Protein AF-0000000078815819 (afdb_homodimer)

Sequence (442 aa):
MKKLQKKINYQFKDLSLLKLALTHCSMGKNNNERLEFLGDSILGVIISKELYQRFPNIDEGKLSRLRSHLVRDQTLTQLSAGLELSNSLILGFGELKSGGYRRESIQADAIEAIFGAVLLDSNFETTSTVVLDLFEMLLNNISPDDSLKDPKTQLQEYLQKYGNVLPKYELTDTIGKDHNAIFTINCLLKDQNLQVSQSAKSIKKAEQSCAQTLLKKLKESMKKLQKKINYQFKDLSLLKLALTHCSMGKNNNERLEFLGDSILGVIISKELYQRFPNIDEGKLSRLRSHLVRDQTLTQLSAGLELSNSLILGFGELKSGGYRRESIQADAIEAIFGAVLLDSNFETTSTVVLDLFEMLLNNISPDDSLKDPKTQLQEYLQKYGNVLPKYELTDTIGKDHNAIFTINCLLKDQNLQVSQSAKSIKKAEQSCAQTLLKKLKES

Structure (mmCIF, N/CA/C/O backbone):
data_AF-0000000078815819-model_v1
#
loop_
_entity.id
_entity.type
_entity.pdbx_description
1 polymer 'Ribonuclease 3'
#
loop_
_atom_site.group_PDB
_atom_site.id
_atom_site.type_symbol
_atom_site.label_atom_id
_atom_site.label_alt_id
_atom_site.label_comp_id
_atom_site.label_asym_id
_atom_site.label_entity_id
_atom_site.label_seq_id
_atom_site.pdbx_PDB_ins_code
_atom_site.Cartn_x
_atom_site.Cartn_y
_atom_site.Cartn_z
_atom_site.occupancy
_atom_site.B_iso_or_equiv
_atom_site.auth_seq_id
_atom_site.auth_comp_id
_atom_site.auth_asym_id
_atom_site.auth_atom_id
_atom_site.pdbx_PDB_model_num
ATOM 1 N N . MET A 1 1 ? 24.875 -16.906 7.266 1 90.62 1 MET A N 1
ATOM 2 C CA . MET A 1 1 ? 23.562 -16.516 7.766 1 90.62 1 MET A CA 1
ATOM 3 C C . MET A 1 1 ? 23.641 -16.094 9.227 1 90.62 1 MET A C 1
ATOM 5 O O . MET A 1 1 ? 22.859 -15.258 9.68 1 90.62 1 MET A O 1
ATOM 9 N N . LYS A 1 2 ? 24.641 -16.531 9.906 1 92.81 2 LYS A N 1
ATOM 10 C CA . LYS A 1 2 ? 24.812 -16.141 11.297 1 92.81 2 LYS A CA 1
ATOM 11 C C . LYS A 1 2 ? 25.109 -14.641 11.406 1 92.81 2 LYS A C 1
ATOM 13 O O . LYS A 1 2 ? 24.531 -13.945 12.242 1 92.81 2 LYS A O 1
ATOM 18 N N . LYS A 1 3 ? 25.984 -14.219 10.562 1 94.94 3 LYS A N 1
ATOM 19 C CA . LYS A 1 3 ? 26.359 -12.812 10.562 1 94.94 3 LYS A CA 1
ATOM 20 C C . LYS A 1 3 ? 25.141 -11.922 10.297 1 94.94 3 LYS A C 1
ATOM 22 O O . LYS A 1 3 ? 24.969 -10.883 10.938 1 94.94 3 LYS A O 1
ATOM 27 N N . LEU A 1 4 ? 24.344 -12.32 9.359 1 97.12 4 LEU A N 1
ATOM 28 C CA . LEU A 1 4 ? 23.156 -11.547 9 1 97.12 4 LEU A CA 1
ATOM 29 C C . LEU A 1 4 ? 22.172 -11.5 10.156 1 97.12 4 LEU A C 1
ATOM 31 O O . LEU A 1 4 ? 21.594 -10.445 10.445 1 97.12 4 LEU A O 1
ATOM 35 N N . GLN A 1 5 ? 21.969 -12.594 10.805 1 98.19 5 GLN A N 1
ATOM 36 C CA . GLN A 1 5 ? 21.078 -12.648 11.961 1 98.19 5 GLN A CA 1
ATOM 37 C C . GLN A 1 5 ? 21.547 -11.703 13.062 1 98.19 5 GLN A C 1
ATOM 39 O O . GLN A 1 5 ? 20.719 -11.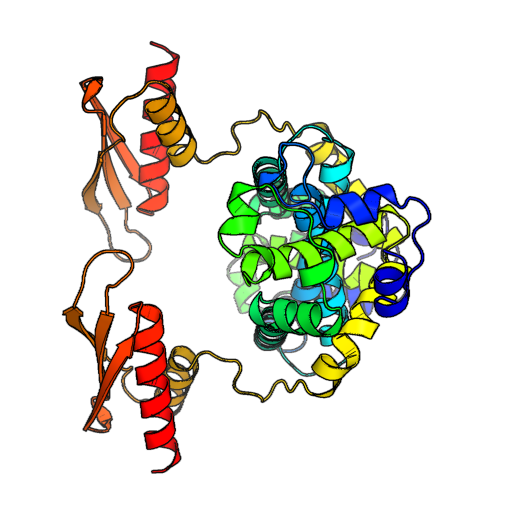062 13.727 1 98.19 5 GLN A O 1
ATOM 44 N N . LYS A 1 6 ? 22.844 -11.625 13.234 1 97.12 6 LYS A N 1
ATOM 45 C CA . LYS A 1 6 ? 23.406 -10.695 14.211 1 97.12 6 LYS A CA 1
ATOM 46 C C . LYS A 1 6 ? 23.141 -9.242 13.805 1 97.12 6 LYS A C 1
ATOM 48 O O . LYS A 1 6 ? 22.766 -8.422 14.641 1 97.12 6 LYS A O 1
ATOM 53 N N . LYS A 1 7 ? 23.297 -8.984 12.586 1 96.69 7 LYS A N 1
ATOM 54 C CA . LYS A 1 7 ? 23.141 -7.621 12.102 1 96.69 7 LYS A CA 1
ATOM 55 C C . LYS A 1 7 ? 21.703 -7.16 12.188 1 96.69 7 LYS A C 1
ATOM 57 O O . LYS A 1 7 ? 21.422 -5.984 12.445 1 96.69 7 LYS A O 1
ATOM 62 N N . ILE A 1 8 ? 20.766 -8.094 11.984 1 97.75 8 ILE A N 1
ATOM 63 C CA . ILE A 1 8 ? 19.359 -7.691 12.047 1 97.75 8 ILE A CA 1
ATOM 64 C C . ILE A 1 8 ? 18.844 -7.863 13.469 1 97.75 8 ILE A C 1
ATOM 66 O O . ILE A 1 8 ? 17.656 -7.598 13.742 1 97.75 8 ILE A O 1
ATOM 70 N N . ASN A 1 9 ? 19.719 -8.344 14.312 1 97.44 9 ASN A N 1
ATOM 71 C CA . ASN A 1 9 ? 19.422 -8.531 15.727 1 97.44 9 ASN A CA 1
ATOM 72 C C . ASN A 1 9 ? 18.219 -9.445 15.93 1 97.44 9 ASN A C 1
ATOM 74 O O . ASN A 1 9 ? 17.312 -9.109 16.688 1 97.44 9 ASN A O 1
ATOM 78 N N . TYR A 1 10 ? 18.219 -10.523 15.211 1 98.62 10 TYR A N 1
ATOM 79 C CA . TYR A 1 10 ? 17.172 -11.523 15.344 1 98.62 10 TYR A CA 1
ATOM 80 C C . TYR A 1 10 ? 17.703 -12.922 15.031 1 98.62 10 TYR A C 1
ATOM 82 O O . TYR A 1 10 ? 18.359 -13.117 14.008 1 98.62 10 TYR A O 1
ATOM 90 N N . GLN A 1 11 ? 17.422 -13.852 15.906 1 98.5 11 GLN A N 1
ATOM 91 C CA . GLN A 1 11 ? 17.797 -15.25 15.695 1 98.5 11 GLN A CA 1
ATOM 92 C C . GLN A 1 11 ? 16.578 -16.078 15.266 1 98.5 11 GLN A C 1
ATOM 94 O O . GLN A 1 11 ? 15.648 -16.266 16.047 1 98.5 11 GLN A O 1
ATOM 99 N N . PHE A 1 12 ? 16.688 -16.641 14.102 1 98.62 12 PHE A N 1
ATOM 100 C CA . PHE A 1 12 ? 15.578 -17.406 13.555 1 98.62 12 PHE A CA 1
ATOM 101 C C . PHE A 1 12 ? 15.438 -18.75 14.273 1 98.62 12 PHE A C 1
ATOM 103 O O . PHE A 1 12 ? 16.438 -19.438 14.5 1 98.62 12 PHE A O 1
ATOM 110 N N . LYS A 1 13 ? 14.211 -19.031 14.57 1 98.56 13 LYS A N 1
ATOM 111 C CA . LYS A 1 13 ? 13.898 -20.375 15.023 1 98.56 13 LYS A CA 1
ATOM 112 C C . LYS A 1 13 ? 13.953 -21.375 13.867 1 98.56 13 LYS A C 1
ATOM 114 O O . LYS A 1 13 ? 14.453 -22.484 14.031 1 98.56 13 LYS A O 1
ATOM 119 N N . ASP A 1 14 ? 13.438 -21.031 12.742 1 98.44 14 ASP A N 1
ATOM 120 C CA . ASP A 1 14 ? 13.477 -21.781 11.492 1 98.44 14 ASP A CA 1
ATOM 121 C C . ASP A 1 14 ? 14.344 -21.078 10.445 1 98.44 14 ASP A C 1
ATOM 123 O O . ASP A 1 14 ? 13.852 -20.219 9.711 1 98.44 14 ASP A O 1
ATOM 127 N N . LEU A 1 15 ? 15.516 -21.547 10.344 1 98.19 15 LEU A N 1
ATOM 128 C CA . LEU A 1 15 ? 16.5 -20.906 9.469 1 98.19 15 LEU A CA 1
ATOM 129 C C . LEU A 1 15 ? 16.078 -21.016 8.008 1 98.19 15 LEU A C 1
ATOM 131 O O . LEU A 1 15 ? 16.547 -20.25 7.164 1 98.19 15 LEU A O 1
ATOM 135 N N . SER A 1 16 ? 15.242 -21.938 7.691 1 98.5 16 SER A N 1
ATOM 136 C CA . SER A 1 16 ? 14.797 -22.094 6.312 1 98.5 16 SER A CA 1
ATOM 137 C C . SER A 1 16 ? 14.023 -20.859 5.836 1 98.5 16 SER A C 1
ATOM 139 O O . SER A 1 16 ? 14.016 -20.562 4.641 1 98.5 16 SER A O 1
ATOM 141 N N . LEU A 1 17 ? 13.414 -20.125 6.758 1 98.62 17 LEU A N 1
ATOM 142 C CA . LEU A 1 17 ? 12.688 -18.906 6.414 1 98.62 17 LEU A CA 1
ATOM 143 C C . LEU A 1 17 ? 13.656 -17.828 5.941 1 98.62 17 LEU A C 1
ATOM 145 O O . LEU A 1 17 ? 13.375 -17.125 4.969 1 98.62 17 LEU A O 1
ATOM 149 N N . LEU A 1 18 ? 14.773 -17.703 6.656 1 98.75 18 LEU A N 1
ATOM 150 C CA . LEU A 1 18 ? 15.781 -16.734 6.242 1 98.75 18 LEU A CA 1
ATOM 151 C C . LEU A 1 18 ? 16.391 -17.125 4.895 1 98.75 18 LEU A C 1
ATOM 153 O O . LEU A 1 18 ? 16.578 -16.266 4.031 1 98.75 18 LEU A O 1
ATOM 157 N N . LYS A 1 19 ? 16.625 -18.391 4.75 1 98.69 19 LYS A N 1
ATOM 158 C CA . LYS A 1 19 ? 17.172 -18.859 3.475 1 98.69 19 LYS A CA 1
ATOM 159 C C . LYS A 1 19 ? 16.203 -18.547 2.33 1 98.69 19 LYS A C 1
ATOM 161 O O . LYS A 1 19 ? 16.625 -18.078 1.271 1 98.69 19 LYS A O 1
ATOM 166 N N . LEU A 1 20 ? 14.984 -18.797 2.57 1 98.75 20 LEU A N 1
ATOM 167 C CA . LEU A 1 20 ? 13.969 -18.5 1.569 1 98.75 20 LEU A CA 1
ATOM 168 C C . LEU A 1 20 ? 13.922 -17.016 1.249 1 98.75 20 LEU A C 1
ATOM 170 O O . LEU A 1 20 ? 13.805 -16.625 0.084 1 98.75 20 LEU A O 1
ATOM 174 N N . ALA A 1 21 ? 14.008 -16.188 2.221 1 98.81 21 ALA A N 1
ATOM 175 C CA . ALA A 1 21 ? 13.953 -14.734 2.059 1 98.81 21 ALA A CA 1
ATOM 176 C C . ALA A 1 21 ? 15.102 -14.234 1.181 1 98.81 21 ALA A C 1
ATOM 178 O O . ALA A 1 21 ? 14.961 -13.227 0.482 1 98.81 21 ALA A O 1
ATOM 179 N N . LEU A 1 22 ? 16.188 -14.984 1.162 1 98.69 22 LEU A N 1
ATOM 180 C CA . LEU A 1 22 ? 17.391 -14.562 0.444 1 98.69 22 LEU A CA 1
ATOM 181 C C . LEU A 1 22 ? 17.422 -15.18 -0.951 1 98.69 22 LEU A C 1
ATOM 183 O O . LEU A 1 22 ? 18.328 -14.883 -1.738 1 98.69 22 LEU A O 1
ATOM 187 N N . THR A 1 23 ? 16.438 -15.945 -1.273 1 98.75 23 THR A N 1
ATOM 188 C CA . THR A 1 23 ? 16.453 -16.703 -2.523 1 98.75 23 THR A CA 1
ATOM 189 C C . THR A 1 23 ? 15.672 -15.961 -3.605 1 98.75 23 THR A C 1
ATOM 191 O O . THR A 1 23 ? 14.453 -15.781 -3.488 1 98.75 23 THR A O 1
ATOM 194 N N . HIS A 1 24 ? 16.344 -15.586 -4.602 1 98.38 24 HIS A N 1
ATOM 195 C CA . HIS A 1 24 ? 15.75 -14.867 -5.723 1 98.38 24 HIS A CA 1
ATOM 196 C C . HIS A 1 24 ? 15.008 -15.812 -6.652 1 98.38 24 HIS A C 1
ATOM 198 O O . HIS A 1 24 ? 15.297 -17.016 -6.688 1 98.38 24 HIS A O 1
ATOM 204 N N . CYS A 1 25 ? 14.055 -15.273 -7.41 1 97.31 25 CYS A N 1
ATOM 205 C CA . CYS A 1 25 ? 13.203 -16.094 -8.266 1 97.31 25 CYS A CA 1
ATOM 206 C C . CYS A 1 25 ? 14.008 -16.75 -9.375 1 97.31 25 CYS A C 1
ATOM 208 O O . CYS A 1 25 ? 13.562 -17.734 -9.961 1 97.31 25 CYS A O 1
ATOM 210 N N . SER A 1 26 ? 15.172 -16.25 -9.711 1 97 26 SER A N 1
ATOM 211 C CA . SER A 1 26 ? 16.031 -16.875 -10.711 1 97 26 SER A CA 1
ATOM 212 C C . SER A 1 26 ? 16.438 -18.281 -10.289 1 97 26 SER A C 1
ATOM 214 O O . SER A 1 26 ? 16.922 -19.062 -11.109 1 97 26 SER A O 1
ATOM 216 N N . MET A 1 27 ? 16.234 -18.625 -9.008 1 97 27 MET A N 1
ATOM 217 C CA . MET A 1 27 ? 16.562 -19.953 -8.492 1 97 27 MET A CA 1
ATOM 218 C C . MET A 1 27 ? 15.438 -20.938 -8.758 1 97 27 MET A C 1
ATOM 220 O O . MET A 1 27 ? 15.633 -22.156 -8.672 1 97 27 MET A O 1
ATOM 224 N N . GLY A 1 28 ? 14.219 -20.375 -9.008 1 95.38 28 GLY A N 1
ATOM 225 C CA . GLY A 1 28 ? 13.094 -21.25 -9.266 1 95.38 28 GLY A CA 1
ATOM 226 C C . GLY A 1 28 ? 11.836 -20.859 -8.516 1 95.38 28 GLY A C 1
ATOM 227 O O . GLY A 1 28 ? 11.711 -19.703 -8.078 1 95.38 28 GLY A O 1
ATOM 228 N N . LYS A 1 29 ? 10.953 -21.812 -8.336 1 93.25 29 LYS A N 1
ATOM 229 C CA . LYS A 1 29 ? 9.625 -21.531 -7.797 1 93.25 29 LYS A CA 1
ATOM 230 C C . LYS A 1 29 ? 9.688 -21.266 -6.297 1 93.25 29 LYS A C 1
ATOM 232 O O . LYS A 1 29 ? 8.883 -20.484 -5.77 1 93.25 29 LYS A O 1
ATOM 237 N N . ASN A 1 30 ? 10.594 -21.953 -5.648 1 95.94 30 ASN A N 1
ATOM 238 C CA . ASN A 1 30 ? 10.781 -21.719 -4.219 1 95.94 30 ASN A CA 1
ATOM 239 C C . ASN A 1 30 ? 11.68 -20.516 -3.965 1 95.94 30 ASN A C 1
ATOM 241 O O . ASN A 1 30 ? 12.891 -20.656 -3.793 1 95.94 30 ASN A O 1
ATOM 245 N N . ASN A 1 31 ? 11.086 -19.344 -4.023 1 98.38 31 ASN A N 1
ATOM 246 C CA . ASN A 1 31 ? 11.828 -18.078 -3.922 1 98.38 31 ASN A CA 1
ATOM 247 C C . ASN A 1 31 ? 11.172 -17.125 -2.941 1 98.38 31 ASN A C 1
ATOM 249 O O . ASN A 1 31 ? 10.195 -17.484 -2.271 1 98.38 31 ASN A O 1
ATOM 253 N N . ASN A 1 32 ? 11.609 -15.93 -2.91 1 98.69 32 ASN A N 1
ATOM 254 C CA . ASN A 1 32 ? 11.25 -15.062 -1.795 1 98.69 32 ASN A CA 1
ATOM 255 C C . ASN A 1 32 ? 10.094 -14.141 -2.15 1 98.69 32 ASN A C 1
ATOM 257 O O . ASN A 1 32 ? 9.742 -13.242 -1.379 1 98.69 32 ASN A O 1
ATOM 261 N N . GLU A 1 33 ? 9.406 -14.344 -3.207 1 98.56 33 GLU A N 1
ATOM 262 C CA . GLU A 1 33 ? 8.406 -13.391 -3.695 1 98.56 33 GLU A CA 1
ATOM 263 C C . GLU A 1 33 ? 7.211 -13.312 -2.752 1 98.56 33 GLU A C 1
ATOM 265 O O . GLU A 1 33 ? 6.719 -12.219 -2.457 1 98.56 33 GLU A O 1
ATOM 270 N N . ARG A 1 34 ? 6.766 -14.422 -2.279 1 98.5 34 ARG A N 1
ATOM 271 C CA . ARG A 1 34 ? 5.633 -14.422 -1.358 1 98.5 34 ARG A CA 1
ATOM 272 C C . ARG A 1 34 ? 6.008 -13.781 -0.029 1 98.5 34 ARG A C 1
ATOM 274 O O . ARG A 1 34 ? 5.195 -13.07 0.57 1 98.5 34 ARG A O 1
ATOM 281 N N . LEU A 1 35 ? 7.207 -14.039 0.415 1 98.75 35 LEU A N 1
ATOM 282 C CA . LEU A 1 35 ? 7.684 -13.391 1.634 1 98.75 35 LEU A CA 1
ATOM 283 C C . LEU A 1 35 ? 7.805 -11.883 1.438 1 98.75 35 LEU A C 1
ATOM 285 O O . LEU A 1 35 ? 7.52 -11.109 2.354 1 98.75 35 LEU A O 1
ATOM 289 N N . GLU A 1 36 ? 8.312 -11.508 0.274 1 98.75 36 GLU A N 1
ATOM 290 C CA . GLU A 1 36 ? 8.391 -10.094 -0.066 1 98.75 36 GLU A CA 1
ATOM 291 C C . GLU A 1 36 ? 7.02 -9.422 0.019 1 98.75 36 GLU A C 1
ATOM 293 O O . GLU A 1 36 ? 6.895 -8.312 0.542 1 98.75 36 GLU A O 1
ATOM 298 N N . PHE A 1 37 ? 6.027 -10.133 -0.459 1 98.62 37 PHE A N 1
ATOM 299 C CA . PHE A 1 37 ? 4.641 -9.68 -0.4 1 98.62 37 PHE A CA 1
ATOM 300 C C . PHE A 1 37 ? 4.219 -9.422 1.042 1 98.62 37 PHE A C 1
ATOM 302 O O . PHE A 1 37 ? 3.682 -8.359 1.359 1 98.62 37 PHE A O 1
ATOM 309 N N . LEU A 1 38 ? 4.473 -10.297 1.86 1 98.38 38 LEU A N 1
ATOM 310 C CA . LEU A 1 38 ? 4.145 -10.172 3.275 1 98.38 38 LEU A CA 1
ATOM 311 C C . LEU A 1 38 ? 4.992 -9.086 3.934 1 98.38 38 LEU A C 1
ATOM 313 O O . LEU A 1 38 ? 4.477 -8.266 4.699 1 98.38 38 LEU A O 1
ATOM 317 N N . GLY A 1 39 ? 6.227 -9.07 3.59 1 98.62 39 GLY A N 1
ATOM 318 C CA . GLY A 1 39 ? 7.176 -8.133 4.164 1 98.62 39 GLY A CA 1
ATOM 319 C C . GLY A 1 39 ? 6.875 -6.688 3.818 1 98.62 39 GLY A C 1
ATOM 320 O O . GLY A 1 39 ? 7.043 -5.793 4.652 1 98.62 39 GLY A O 1
ATOM 321 N N . ASP A 1 40 ? 6.496 -6.516 2.611 1 98.25 40 ASP A N 1
ATOM 322 C CA . ASP A 1 40 ? 6.121 -5.172 2.186 1 98.25 40 ASP A CA 1
ATOM 323 C C . ASP A 1 40 ? 4.977 -4.625 3.035 1 98.25 40 ASP A C 1
ATOM 325 O O . ASP A 1 40 ? 5.008 -3.469 3.461 1 98.25 40 ASP A O 1
ATOM 329 N N . SER A 1 41 ? 4.023 -5.426 3.307 1 98.06 41 SER A N 1
ATOM 330 C CA . SER A 1 41 ? 2.863 -5.012 4.086 1 98.06 41 SER A CA 1
ATOM 331 C C . SER A 1 41 ? 3.242 -4.73 5.535 1 98.06 41 SER A C 1
ATOM 333 O O . SER A 1 41 ? 2.795 -3.74 6.121 1 98.06 41 SER A O 1
ATOM 335 N N . ILE A 1 42 ? 4.055 -5.551 6.117 1 98.19 42 ILE A N 1
ATOM 336 C CA . ILE A 1 42 ? 4.406 -5.387 7.523 1 98.19 42 ILE A CA 1
ATOM 337 C C . ILE A 1 42 ? 5.316 -4.172 7.688 1 98.19 42 ILE A C 1
ATOM 339 O O . ILE A 1 42 ? 5.215 -3.441 8.68 1 98.19 42 ILE A O 1
ATOM 343 N N . LEU A 1 43 ? 6.215 -3.99 6.742 1 98.69 43 LEU A N 1
ATOM 344 C CA . LEU A 1 43 ? 7.039 -2.787 6.746 1 98.69 43 LEU A CA 1
ATOM 345 C C . LEU A 1 43 ? 6.172 -1.533 6.707 1 98.69 43 LEU A C 1
ATOM 347 O O . LEU A 1 43 ? 6.395 -0.594 7.473 1 98.69 43 LEU A O 1
ATOM 351 N N . GLY A 1 44 ? 5.164 -1.58 5.887 1 98.19 44 GLY A N 1
ATOM 352 C CA . GLY A 1 44 ? 4.266 -0.447 5.738 1 98.19 44 GLY A CA 1
ATOM 353 C C . GLY A 1 44 ? 3.59 -0.049 7.035 1 98.19 44 GLY A C 1
ATOM 354 O O . GLY A 1 44 ? 3.572 1.13 7.398 1 98.19 44 GLY A O 1
ATOM 355 N N . VAL A 1 45 ? 3.094 -0.995 7.703 1 98.25 45 VAL A N 1
ATOM 356 C CA . VAL A 1 45 ? 2.312 -0.679 8.898 1 98.25 45 VAL A CA 1
ATOM 357 C C . VAL A 1 45 ? 3.244 -0.253 10.031 1 98.25 45 VAL A C 1
ATOM 359 O O . VAL A 1 45 ? 2.91 0.633 10.82 1 98.25 45 VAL A O 1
ATOM 362 N N . ILE A 1 46 ? 4.406 -0.831 10.117 1 98.62 46 ILE A N 1
ATOM 363 C CA . ILE A 1 46 ? 5.344 -0.498 11.188 1 98.62 46 ILE A CA 1
ATOM 364 C C . ILE A 1 46 ? 5.828 0.939 11.016 1 98.62 46 ILE A C 1
ATOM 366 O O . ILE A 1 46 ? 5.82 1.721 11.969 1 98.62 46 ILE A O 1
ATOM 370 N N . ILE A 1 47 ? 6.195 1.262 9.836 1 98.75 47 ILE A N 1
ATOM 371 C CA . ILE A 1 47 ? 6.691 2.607 9.562 1 98.75 47 ILE A CA 1
ATOM 372 C C . ILE A 1 47 ? 5.551 3.615 9.711 1 98.75 47 ILE A C 1
ATOM 374 O O . ILE A 1 47 ? 5.746 4.707 10.25 1 98.75 47 ILE A O 1
ATOM 378 N N . SER A 1 48 ? 4.387 3.258 9.234 1 98.56 48 SER A N 1
ATOM 379 C CA . SER A 1 48 ? 3.229 4.133 9.375 1 98.56 48 SER A CA 1
ATOM 380 C C . SER A 1 48 ? 2.934 4.43 10.836 1 98.56 48 SER A C 1
ATOM 382 O O . SER A 1 48 ? 2.693 5.582 11.211 1 98.56 48 SER A O 1
ATOM 384 N N . LYS A 1 49 ? 2.939 3.42 11.609 1 98.31 49 LYS A N 1
ATOM 385 C CA . LYS A 1 49 ? 2.664 3.592 13.039 1 98.31 49 LYS A CA 1
ATOM 386 C C . LYS A 1 49 ? 3.727 4.461 13.703 1 98.31 49 LYS A C 1
ATOM 388 O O . LYS A 1 49 ? 3.406 5.336 14.508 1 98.31 49 LYS A O 1
ATOM 393 N N . GLU A 1 50 ? 4.953 4.238 13.359 1 98.38 50 GLU A N 1
ATOM 394 C CA . GLU A 1 50 ? 6.051 5.031 13.906 1 98.38 50 GLU A CA 1
ATOM 395 C C . GLU A 1 50 ? 5.914 6.5 13.523 1 98.38 50 GLU A C 1
ATOM 397 O O . GLU A 1 50 ? 6.051 7.387 14.367 1 98.38 50 GLU A O 1
ATOM 402 N N . LEU A 1 51 ? 5.625 6.746 12.312 1 98 51 LEU A N 1
ATOM 403 C CA . LEU A 1 51 ? 5.469 8.117 11.828 1 98 51 LEU A CA 1
ATOM 404 C C . LEU A 1 51 ? 4.27 8.789 12.484 1 98 51 LEU A C 1
ATOM 406 O O . LEU A 1 51 ? 4.34 9.961 12.859 1 98 51 LEU A O 1
ATOM 410 N N . TYR A 1 52 ? 3.203 8.047 12.578 1 98.25 52 TYR A N 1
ATOM 411 C CA . TYR A 1 52 ? 1.989 8.539 13.219 1 98.25 52 TYR A CA 1
ATOM 412 C C . TYR A 1 52 ? 2.281 9.047 14.625 1 98.25 52 TYR A C 1
ATOM 414 O O . TYR A 1 52 ? 1.791 10.102 15.023 1 98.25 52 TYR A O 1
ATOM 422 N N . GLN A 1 53 ? 3.094 8.344 15.32 1 97.19 53 GLN A N 1
ATOM 423 C CA . GLN A 1 53 ? 3.422 8.656 16.703 1 97.19 53 GLN A CA 1
ATOM 424 C C . GLN A 1 53 ? 4.457 9.773 16.781 1 97.19 53 GLN A C 1
ATOM 426 O O . GLN A 1 53 ? 4.348 10.672 17.625 1 97.19 53 GLN A O 1
ATOM 431 N N . ARG A 1 54 ? 5.379 9.773 15.945 1 96.25 54 ARG A N 1
ATOM 432 C CA . ARG A 1 54 ? 6.496 10.719 15.969 1 96.25 54 ARG A CA 1
ATOM 433 C C . ARG A 1 54 ? 6.047 12.109 15.547 1 96.25 54 ARG A C 1
ATOM 435 O O . ARG A 1 54 ? 6.59 13.109 16.031 1 96.25 54 ARG A O 1
ATOM 442 N N . PHE A 1 55 ? 5.09 12.148 14.727 1 96.25 55 PHE A N 1
ATOM 443 C CA . PHE A 1 55 ? 4.656 13.43 14.18 1 96.25 55 PHE A CA 1
ATOM 444 C C . PHE A 1 55 ? 3.152 13.609 14.352 1 96.25 55 PHE A C 1
ATOM 446 O O . PHE A 1 55 ? 2.396 13.547 13.383 1 96.25 55 PHE A O 1
ATOM 453 N N . PRO A 1 56 ? 2.723 13.984 15.469 1 95.5 56 PRO A N 1
ATOM 454 C CA . PRO A 1 56 ? 1.289 14.062 15.758 1 95.5 56 PRO A CA 1
ATOM 455 C C . PRO A 1 56 ? 0.614 15.25 15.078 1 95.5 56 PRO A C 1
ATOM 457 O O . PRO A 1 56 ? -0.614 15.289 14.977 1 95.5 56 PRO A O 1
ATOM 460 N N . ASN A 1 57 ? 1.42 16.172 14.477 1 93.81 57 ASN A N 1
ATOM 461 C CA . ASN A 1 57 ? 0.821 17.422 14.016 1 93.81 57 ASN A CA 1
ATOM 462 C C . ASN A 1 57 ? 0.845 17.516 12.492 1 93.81 57 ASN A C 1
ATOM 464 O O . ASN A 1 57 ? 0.452 18.547 11.93 1 93.81 57 ASN A O 1
ATOM 468 N N . ILE A 1 58 ? 1.312 16.469 11.891 1 93 58 ILE A N 1
ATOM 469 C CA . ILE A 1 58 ? 1.329 16.562 10.438 1 93 58 ILE A CA 1
ATOM 470 C C . ILE A 1 58 ? 0.137 15.812 9.852 1 93 58 ILE A C 1
ATOM 472 O O . ILE A 1 58 ? -0.384 14.891 10.477 1 93 58 ILE A O 1
ATOM 476 N N . ASP A 1 59 ? -0.256 16.234 8.633 1 94.25 59 ASP A N 1
ATOM 477 C CA . ASP A 1 59 ? -1.468 15.672 8.047 1 94.25 59 ASP A CA 1
ATOM 478 C C . ASP A 1 59 ? -1.174 14.352 7.344 1 94.25 59 ASP A C 1
ATOM 480 O O . ASP A 1 59 ? -0.018 13.938 7.25 1 94.25 59 ASP A O 1
ATOM 484 N N . GLU A 1 60 ? -2.209 13.75 6.832 1 95.62 60 GLU A N 1
ATOM 485 C CA . GLU A 1 60 ? -2.141 12.445 6.191 1 95.62 60 GLU A CA 1
ATOM 486 C C . GLU A 1 60 ? -1.241 12.477 4.957 1 95.62 60 GLU A C 1
ATOM 488 O O . GLU A 1 60 ? -0.506 11.523 4.691 1 95.62 60 GLU A O 1
ATOM 493 N N . GLY A 1 61 ? -1.36 13.523 4.207 1 93.69 61 GLY A N 1
ATOM 494 C CA . GLY A 1 61 ? -0.537 13.641 3.016 1 93.69 61 GLY A CA 1
ATOM 495 C C . GLY A 1 61 ? 0.951 13.617 3.312 1 93.69 61 GLY A C 1
ATOM 496 O O . GLY A 1 61 ? 1.713 12.922 2.633 1 93.69 61 GLY A O 1
ATOM 497 N N . LYS A 1 62 ? 1.354 14.297 4.293 1 92.69 62 LYS A N 1
ATOM 498 C CA . LYS A 1 62 ? 2.754 14.32 4.707 1 92.69 62 LYS A CA 1
ATOM 499 C C . LYS A 1 62 ? 3.178 12.969 5.281 1 92.69 62 LYS A C 1
ATOM 501 O O . LYS A 1 62 ? 4.281 12.492 5.008 1 92.69 62 LYS A O 1
ATOM 506 N N . LEU A 1 63 ? 2.303 12.375 6.09 1 96.81 63 LEU A N 1
ATOM 507 C CA . LEU A 1 63 ? 2.578 11.039 6.602 1 96.81 63 LEU A CA 1
ATOM 508 C C . LEU A 1 63 ? 2.832 10.062 5.457 1 96.81 63 LEU A C 1
ATOM 510 O O . LEU A 1 63 ? 3.787 9.281 5.5 1 96.81 63 LEU A O 1
ATOM 514 N N . SER A 1 64 ? 2.002 10.172 4.457 1 96.38 64 SER A N 1
ATOM 515 C CA . SER A 1 64 ? 2.1 9.273 3.312 1 96.38 64 SER A CA 1
ATOM 516 C C . SER A 1 64 ? 3.406 9.477 2.557 1 96.38 64 SER A C 1
ATOM 518 O O . SER A 1 64 ? 4.062 8.508 2.16 1 96.38 64 SER A O 1
ATOM 520 N N . ARG A 1 65 ? 3.773 10.633 2.381 1 93.75 65 ARG A N 1
ATOM 521 C CA . ARG A 1 65 ? 5.012 10.953 1.678 1 93.75 65 ARG A CA 1
ATOM 522 C C . ARG A 1 65 ? 6.227 10.453 2.455 1 93.75 65 ARG A C 1
ATOM 524 O O . ARG A 1 65 ? 7.152 9.891 1.874 1 93.75 65 ARG A O 1
ATOM 531 N N . LEU A 1 66 ? 6.199 10.688 3.768 1 95.62 66 LEU A N 1
ATOM 532 C CA . LEU A 1 66 ? 7.293 10.219 4.609 1 95.62 66 LEU A CA 1
ATOM 533 C C . LEU A 1 66 ? 7.402 8.695 4.555 1 95.62 66 LEU A C 1
ATOM 535 O O . LEU A 1 66 ? 8.5 8.156 4.438 1 95.62 66 LEU A O 1
ATOM 539 N N . ARG A 1 67 ? 6.277 8.047 4.652 1 97.44 67 ARG A N 1
ATOM 540 C CA . ARG A 1 67 ? 6.301 6.594 4.547 1 97.44 67 ARG A CA 1
ATOM 541 C C . ARG A 1 67 ? 6.879 6.152 3.207 1 97.44 67 ARG A C 1
ATOM 543 O O . ARG A 1 67 ? 7.746 5.281 3.158 1 97.44 67 ARG A O 1
ATOM 550 N N . SER A 1 68 ? 6.367 6.738 2.139 1 95.94 68 SER A N 1
ATOM 551 C CA . SER A 1 68 ? 6.82 6.363 0.802 1 95.94 68 SER A CA 1
ATOM 552 C C . SER A 1 68 ? 8.328 6.531 0.66 1 95.94 68 SER A C 1
ATOM 554 O O . SER A 1 68 ? 8.992 5.711 0.02 1 95.94 68 SER A O 1
ATOM 556 N N . HIS A 1 69 ? 8.828 7.508 1.251 1 93.31 69 HIS A N 1
ATOM 557 C CA . HIS A 1 69 ? 10.258 7.77 1.205 1 93.31 69 HIS A CA 1
ATOM 558 C C . HIS A 1 69 ? 11.039 6.703 1.97 1 93.31 69 HIS A C 1
ATOM 560 O O . HIS A 1 69 ? 12.078 6.23 1.5 1 93.31 69 HIS A O 1
ATOM 566 N N . LEU A 1 70 ? 10.539 6.316 3.029 1 96.81 70 LEU A N 1
ATOM 567 C CA . LEU A 1 70 ? 11.266 5.422 3.93 1 96.81 70 LEU A CA 1
ATOM 568 C C . LEU A 1 70 ? 11.203 3.984 3.43 1 96.81 70 LEU A C 1
ATOM 570 O O . LEU A 1 70 ? 12.133 3.203 3.67 1 96.81 70 LEU A O 1
ATOM 574 N N . VAL A 1 71 ? 10.133 3.678 2.682 1 98 71 VAL A N 1
ATOM 575 C CA . VAL A 1 71 ? 9.953 2.268 2.354 1 98 71 VAL A CA 1
ATOM 576 C C . VAL A 1 71 ? 10.289 2.031 0.883 1 98 71 VAL A C 1
ATOM 578 O O . VAL A 1 71 ? 10.156 0.915 0.379 1 98 71 VAL A O 1
ATOM 581 N N . ARG A 1 72 ? 10.742 3.066 0.205 1 95.81 72 ARG A N 1
ATOM 582 C CA . ARG A 1 72 ? 11.039 2.947 -1.218 1 95.81 72 ARG A CA 1
ATOM 583 C C . ARG A 1 72 ? 12.281 2.092 -1.446 1 95.81 72 ARG A C 1
ATOM 585 O O . ARG A 1 72 ? 13.078 1.889 -0.528 1 95.81 72 ARG A O 1
ATOM 592 N N . ASP A 1 73 ? 12.484 1.702 -2.631 1 95.75 73 ASP A N 1
ATOM 593 C CA . ASP A 1 73 ? 13.562 0.794 -3.006 1 95.75 73 ASP A CA 1
ATOM 594 C C . ASP A 1 73 ? 14.93 1.396 -2.676 1 95.75 73 ASP A C 1
ATOM 596 O O . ASP A 1 73 ? 15.82 0.701 -2.184 1 95.75 73 ASP A O 1
ATOM 600 N N . GLN A 1 74 ? 15.086 2.627 -2.938 1 92.94 74 GLN A N 1
ATOM 601 C CA . GLN A 1 74 ? 16.359 3.285 -2.695 1 92.94 74 GLN A CA 1
ATOM 602 C C . GLN A 1 74 ? 16.75 3.211 -1.223 1 92.94 74 GLN A C 1
ATOM 604 O O . GLN A 1 74 ? 17.906 2.924 -0.894 1 92.94 74 GLN A O 1
ATOM 609 N N . THR A 1 75 ? 15.805 3.447 -0.348 1 95.88 75 THR A N 1
ATOM 610 C CA . THR A 1 75 ? 16.047 3.363 1.087 1 95.88 75 THR A CA 1
ATOM 611 C C . THR A 1 75 ? 16.375 1.928 1.498 1 95.88 75 THR A C 1
ATOM 613 O O . THR A 1 75 ? 17.328 1.687 2.24 1 95.88 75 THR A O 1
ATOM 616 N N . LEU A 1 76 ? 15.641 1.012 0.986 1 98.31 76 LEU A N 1
ATOM 617 C CA . LEU A 1 76 ? 15.828 -0.389 1.345 1 98.31 76 LEU A CA 1
ATOM 618 C C . LEU A 1 76 ? 17.172 -0.898 0.841 1 98.31 76 LEU A C 1
ATOM 620 O O . LEU A 1 76 ? 17.812 -1.734 1.489 1 98.31 76 LEU A O 1
ATOM 624 N N . THR A 1 77 ? 17.547 -0.385 -0.289 1 96.56 77 THR A N 1
ATOM 625 C CA . THR A 1 77 ? 18.859 -0.744 -0.821 1 96.56 77 THR A CA 1
ATOM 626 C C . THR A 1 77 ? 19.969 -0.221 0.084 1 96.56 77 THR A C 1
ATOM 628 O O . THR A 1 77 ? 20.969 -0.898 0.293 1 96.56 77 THR A O 1
ATOM 631 N N . GLN A 1 78 ? 19.812 0.942 0.602 1 94.88 78 GLN A N 1
ATOM 632 C CA . GLN A 1 78 ? 20.766 1.485 1.562 1 94.88 78 GLN A CA 1
ATOM 633 C C . GLN A 1 78 ? 20.875 0.599 2.799 1 94.88 78 GLN A C 1
ATOM 635 O O . GLN A 1 78 ? 21.969 0.339 3.295 1 94.88 78 GLN A O 1
ATOM 640 N N . LEU A 1 79 ? 19.781 0.153 3.289 1 97.19 79 LEU A N 1
ATOM 641 C CA . LEU A 1 79 ? 19.781 -0.767 4.422 1 97.19 79 LEU A CA 1
ATOM 642 C C . LEU A 1 79 ? 20.5 -2.062 4.074 1 97.19 79 LEU A C 1
ATOM 644 O O . LEU A 1 79 ? 21.234 -2.609 4.898 1 97.19 79 LEU A O 1
ATOM 648 N N . SER A 1 80 ? 20.234 -2.506 2.865 1 97.44 80 SER A N 1
ATOM 649 C CA . SER A 1 80 ? 20.859 -3.736 2.391 1 97.44 80 SER A CA 1
ATOM 650 C C . SER A 1 80 ? 22.375 -3.627 2.408 1 97.44 80 SER A C 1
ATOM 652 O O . SER A 1 80 ? 23.078 -4.59 2.746 1 97.44 80 SER A O 1
ATOM 654 N N . ALA A 1 81 ? 22.859 -2.506 2.057 1 94.62 81 ALA A N 1
ATOM 655 C CA . ALA A 1 81 ? 24.312 -2.273 2.045 1 94.62 81 ALA A CA 1
ATOM 656 C C . ALA A 1 81 ? 24.891 -2.398 3.447 1 94.62 81 ALA A C 1
ATOM 658 O O . ALA A 1 81 ? 25.953 -3.014 3.635 1 94.62 81 ALA A O 1
ATOM 659 N N . GLY A 1 82 ? 24.219 -1.835 4.426 1 93.44 82 GLY A N 1
ATOM 660 C CA . GLY A 1 82 ? 24.656 -1.939 5.805 1 93.44 82 GLY A CA 1
ATOM 661 C C . GLY A 1 82 ? 24.672 -3.367 6.32 1 93.44 82 GLY A C 1
ATOM 662 O O . GLY A 1 82 ? 25.5 -3.715 7.168 1 93.44 82 GLY A O 1
ATOM 663 N N . LEU A 1 83 ? 23.844 -4.16 5.727 1 96.69 83 LEU A N 1
ATOM 664 C CA . LEU A 1 83 ? 23.734 -5.559 6.129 1 96.69 83 LEU A CA 1
ATOM 665 C C . LEU A 1 83 ? 24.656 -6.438 5.285 1 96.69 83 LEU A C 1
ATOM 667 O O . LEU A 1 83 ? 24.797 -7.633 5.551 1 96.69 83 LEU A O 1
ATOM 671 N N . GLU A 1 84 ? 25.234 -5.848 4.223 1 95.56 84 GLU A N 1
ATOM 672 C CA . GLU A 1 84 ? 26.047 -6.582 3.264 1 95.56 84 GLU A CA 1
ATOM 673 C C . GLU A 1 84 ? 25.266 -7.742 2.646 1 95.56 84 GLU A C 1
ATOM 675 O O . GLU A 1 84 ? 25.766 -8.867 2.594 1 95.56 84 GLU A O 1
ATOM 680 N N . LEU A 1 85 ? 24.109 -7.441 2.221 1 96.38 85 LEU A N 1
ATOM 681 C CA . LEU A 1 85 ? 23.203 -8.484 1.76 1 96.38 85 LEU A CA 1
ATOM 682 C C . LEU A 1 85 ? 23.688 -9.086 0.446 1 96.38 85 LEU A C 1
ATOM 684 O O . LEU A 1 85 ? 23.375 -10.234 0.128 1 96.38 85 LEU A O 1
ATOM 688 N N . SER A 1 86 ? 24.406 -8.344 -0.32 1 93.81 86 SER A N 1
ATOM 689 C CA . SER A 1 86 ? 24.922 -8.82 -1.599 1 93.81 86 SER A CA 1
ATOM 690 C C . SER A 1 86 ? 25.703 -10.125 -1.433 1 93.81 86 SER A C 1
ATOM 692 O O . SER A 1 86 ? 25.719 -10.953 -2.342 1 93.81 86 SER A O 1
ATOM 694 N N . ASN A 1 87 ? 26.219 -10.289 -0.249 1 93.88 87 ASN A N 1
ATOM 695 C CA . ASN A 1 87 ? 27.031 -11.469 0.017 1 93.88 87 ASN A CA 1
ATOM 696 C C . ASN A 1 87 ? 26.188 -12.672 0.388 1 93.88 87 ASN A C 1
ATOM 698 O O . ASN A 1 87 ? 26.672 -13.805 0.387 1 93.88 87 ASN A O 1
ATOM 702 N N . SER A 1 88 ? 24.938 -12.445 0.619 1 96.56 88 SER A N 1
ATOM 703 C CA . SER A 1 88 ? 24.125 -13.508 1.187 1 96.56 88 SER A CA 1
ATOM 704 C C . SER A 1 88 ? 23.016 -13.914 0.231 1 96.56 88 SER A C 1
ATOM 706 O O . SER A 1 88 ? 22.328 -14.922 0.455 1 96.56 88 SER A O 1
ATOM 708 N N . LEU A 1 89 ? 22.859 -13.148 -0.842 1 97.88 89 LEU A N 1
ATOM 709 C CA . LEU A 1 89 ? 21.766 -13.422 -1.771 1 97.88 89 LEU A CA 1
ATOM 710 C C . LEU A 1 89 ? 22 -14.727 -2.518 1 97.88 89 LEU A C 1
ATOM 712 O O . LEU A 1 89 ? 23.141 -15.055 -2.869 1 97.88 89 LEU A O 1
ATOM 716 N N . ILE A 1 90 ? 20.953 -15.461 -2.709 1 98.25 90 ILE A N 1
ATOM 717 C CA . ILE A 1 90 ? 21 -16.719 -3.455 1 98.25 90 ILE A CA 1
ATOM 718 C C . ILE A 1 90 ? 20.344 -16.516 -4.82 1 98.25 90 ILE A C 1
ATOM 720 O O . ILE A 1 90 ? 19.125 -16.344 -4.914 1 98.25 90 ILE A O 1
ATOM 724 N N . LEU A 1 91 ? 21.188 -16.594 -5.852 1 97.81 91 LEU A N 1
ATOM 725 C CA . LEU A 1 91 ? 20.75 -16.297 -7.211 1 97.81 91 LEU A CA 1
ATOM 726 C C . LEU A 1 91 ? 21.062 -17.453 -8.148 1 97.81 91 LEU A C 1
ATOM 728 O O . LEU A 1 91 ? 22.016 -18.219 -7.91 1 97.81 91 LEU A O 1
ATOM 732 N N . GLY A 1 92 ? 20.203 -17.547 -9.156 1 97.12 92 GLY A N 1
ATOM 733 C CA . GLY A 1 92 ? 20.562 -18.469 -10.227 1 97.12 92 GLY A CA 1
ATOM 734 C C . GLY A 1 92 ? 21.828 -18.062 -10.969 1 97.12 92 GLY A C 1
ATOM 735 O O . GLY A 1 92 ? 22.25 -16.906 -10.898 1 97.12 92 GLY A O 1
ATOM 736 N N . PHE A 1 93 ? 22.312 -19 -11.703 1 95.38 93 PHE A N 1
ATOM 737 C CA . PHE A 1 93 ? 23.609 -18.812 -12.352 1 95.38 93 PHE A CA 1
ATOM 738 C C . PHE A 1 93 ? 23.578 -17.625 -13.305 1 95.38 93 PHE A C 1
ATOM 740 O O . PHE A 1 93 ? 24.469 -16.781 -13.273 1 95.38 93 PHE A O 1
ATOM 747 N N . GLY A 1 94 ? 22.625 -17.547 -14.109 1 95.38 94 GLY A N 1
ATOM 748 C CA . GLY A 1 94 ? 22.516 -16.453 -15.062 1 95.38 94 GLY A CA 1
ATOM 749 C C . GLY A 1 94 ? 22.422 -15.102 -14.406 1 95.38 94 GLY A C 1
ATOM 750 O O . GLY A 1 94 ? 23.078 -14.148 -14.812 1 95.38 94 GLY A O 1
ATOM 751 N N . GLU A 1 95 ? 21.609 -15.039 -13.391 1 95.88 95 GLU A N 1
ATOM 752 C CA . GLU A 1 95 ? 21.406 -13.797 -12.641 1 95.88 95 GLU A CA 1
ATOM 753 C C . GLU A 1 95 ? 22.688 -13.391 -11.906 1 95.88 95 GLU A C 1
ATOM 755 O O . GLU A 1 95 ? 23.031 -12.203 -11.867 1 95.88 95 GLU A O 1
ATOM 760 N N . LEU A 1 96 ? 23.375 -14.312 -11.414 1 94.12 96 LEU A N 1
ATOM 761 C CA . LEU A 1 96 ? 24.625 -14.062 -10.711 1 94.12 96 LEU A CA 1
ATOM 762 C C . LEU A 1 96 ? 25.672 -13.5 -11.656 1 94.12 96 LEU A C 1
ATOM 764 O O . LEU A 1 96 ? 26.344 -12.516 -11.328 1 94.12 96 LEU A O 1
ATOM 768 N N . LYS A 1 97 ? 25.703 -14.023 -12.789 1 95.12 97 LYS A N 1
ATOM 769 C CA . LYS A 1 97 ? 26.688 -13.617 -13.781 1 95.12 97 LYS A CA 1
ATOM 770 C C . LYS A 1 97 ? 26.422 -12.203 -14.281 1 95.12 97 LYS A C 1
ATOM 772 O O . LYS A 1 97 ? 27.344 -11.469 -14.617 1 95.12 97 LYS A O 1
ATOM 777 N N . SER A 1 98 ? 25.234 -11.93 -14.219 1 95.44 98 SER A N 1
ATOM 778 C CA . SER A 1 98 ? 24.859 -10.625 -14.742 1 95.44 98 SER A CA 1
ATOM 779 C C . SER A 1 98 ? 24.953 -9.547 -13.664 1 95.44 98 SER A C 1
ATOM 781 O O . SER A 1 98 ? 24.609 -8.383 -13.906 1 95.44 98 SER A O 1
ATOM 783 N N . GLY A 1 99 ? 25.391 -9.93 -12.469 1 94.88 99 GLY A N 1
ATOM 784 C CA . GLY A 1 99 ? 25.562 -8.961 -11.398 1 94.88 99 GLY A CA 1
ATOM 785 C C . GLY A 1 99 ? 24.297 -8.68 -10.633 1 94.88 99 GLY A C 1
ATOM 786 O O . GLY A 1 99 ? 24.125 -7.598 -10.062 1 94.88 99 GLY A O 1
ATOM 787 N N . GLY A 1 100 ? 23.375 -9.586 -10.617 1 95.12 100 GLY A N 1
ATOM 788 C CA . GLY A 1 100 ? 22.094 -9.414 -9.961 1 95.12 100 GLY A CA 1
ATOM 789 C C . GLY A 1 100 ? 22.203 -9.086 -8.484 1 95.12 100 GLY A C 1
ATOM 790 O O . GLY A 1 100 ? 21.344 -8.414 -7.926 1 95.12 100 GLY A O 1
ATOM 791 N N . TYR A 1 101 ? 23.219 -9.453 -7.859 1 93.44 101 TYR A N 1
ATOM 792 C CA . TYR A 1 101 ? 23.391 -9.266 -6.422 1 93.44 101 TYR A CA 1
ATOM 793 C C . TYR A 1 101 ? 23.578 -7.793 -6.082 1 93.44 101 TYR A C 1
ATOM 795 O O . TYR A 1 101 ? 23.453 -7.398 -4.918 1 93.44 101 TYR A O 1
ATOM 803 N N . ARG A 1 102 ? 23.797 -6.984 -7.051 1 93 102 ARG A N 1
ATOM 804 C CA . ARG A 1 102 ? 23.984 -5.559 -6.809 1 93 102 ARG A CA 1
ATOM 805 C C . ARG A 1 102 ? 22.766 -4.758 -7.238 1 93 102 ARG A C 1
ATOM 807 O O . ARG A 1 102 ? 22.688 -3.555 -6.984 1 93 102 ARG A O 1
ATOM 814 N N . ARG A 1 103 ? 21.859 -5.453 -7.852 1 95.75 103 ARG A N 1
ATOM 815 C CA . ARG A 1 103 ? 20.688 -4.754 -8.359 1 95.75 103 ARG A CA 1
ATOM 816 C C . ARG A 1 103 ? 19.812 -4.246 -7.219 1 95.75 103 ARG A C 1
ATOM 818 O O . ARG A 1 103 ? 19.484 -5 -6.305 1 95.75 103 ARG A O 1
ATOM 825 N N . GLU A 1 104 ? 19.438 -3.027 -7.336 1 94.5 104 GLU A N 1
ATOM 826 C CA . GLU A 1 104 ? 18.656 -2.35 -6.301 1 94.5 104 GLU A CA 1
ATOM 827 C C . GLU A 1 104 ? 17.344 -3.078 -6.016 1 94.5 104 GLU A C 1
ATOM 829 O O . GLU A 1 104 ? 17 -3.312 -4.859 1 94.5 104 GLU A O 1
ATOM 834 N N . SER A 1 105 ? 16.641 -3.449 -7.043 1 96.31 105 SER A N 1
ATOM 835 C CA . SER A 1 105 ? 15.344 -4.094 -6.879 1 96.31 105 SER A CA 1
ATOM 836 C C . SER A 1 105 ? 15.477 -5.434 -6.164 1 96.31 105 SER A C 1
ATOM 838 O O . SER A 1 105 ? 14.656 -5.77 -5.305 1 96.31 105 SER A O 1
ATOM 840 N N . ILE A 1 106 ? 16.516 -6.188 -6.473 1 97.88 106 ILE A N 1
ATOM 841 C CA . ILE A 1 106 ? 16.719 -7.504 -5.875 1 97.88 106 ILE A CA 1
ATOM 842 C C . ILE A 1 106 ? 17.047 -7.348 -4.391 1 97.88 106 ILE A C 1
ATOM 844 O O . ILE A 1 106 ? 16.516 -8.078 -3.551 1 97.88 106 ILE A O 1
ATOM 848 N N . GLN A 1 107 ? 17.859 -6.352 -4.117 1 97.81 107 GLN A N 1
ATOM 849 C CA . GLN A 1 107 ? 18.266 -6.102 -2.734 1 97.81 107 GLN A CA 1
ATOM 850 C C . GLN A 1 107 ? 17.062 -5.629 -1.903 1 97.81 107 GLN A C 1
ATOM 852 O O . GLN A 1 107 ? 16.859 -6.094 -0.78 1 97.81 107 GLN A O 1
ATOM 857 N N . ALA A 1 108 ? 16.297 -4.715 -2.467 1 98.5 108 ALA A N 1
ATOM 858 C CA . ALA A 1 108 ? 15.117 -4.199 -1.772 1 98.5 108 ALA A CA 1
ATOM 859 C C . ALA A 1 108 ? 14.109 -5.312 -1.504 1 98.5 108 ALA A C 1
ATOM 861 O O . ALA A 1 108 ? 13.57 -5.418 -0.399 1 98.5 108 ALA A O 1
ATOM 862 N N . ASP A 1 109 ? 13.922 -6.176 -2.467 1 98.38 109 ASP A N 1
ATOM 863 C CA . ASP A 1 109 ? 12.992 -7.293 -2.328 1 98.38 109 ASP A CA 1
ATOM 864 C C . ASP A 1 109 ? 13.438 -8.242 -1.219 1 98.38 109 ASP A C 1
ATOM 866 O O . ASP A 1 109 ? 12.609 -8.766 -0.47 1 98.38 109 ASP A O 1
ATOM 870 N N . ALA A 1 110 ? 14.68 -8.438 -1.164 1 98.69 110 ALA A N 1
ATOM 871 C CA . ALA A 1 110 ? 15.219 -9.328 -0.142 1 98.69 110 ALA A CA 1
ATOM 872 C C . ALA A 1 110 ? 15 -8.758 1.256 1 98.69 110 ALA A C 1
ATOM 874 O O . ALA A 1 110 ? 14.68 -9.492 2.193 1 98.69 110 ALA A O 1
ATOM 875 N N . ILE A 1 111 ? 15.188 -7.445 1.399 1 98.81 111 ILE A N 1
ATOM 876 C CA . ILE A 1 111 ? 14.953 -6.785 2.682 1 98.81 111 ILE A CA 1
ATOM 877 C C . ILE A 1 111 ? 13.508 -6.992 3.115 1 98.81 111 ILE A C 1
ATOM 879 O O . ILE A 1 111 ? 13.242 -7.398 4.25 1 98.81 111 ILE A O 1
ATOM 883 N N . GLU A 1 112 ? 12.617 -6.746 2.219 1 98.81 112 GLU A N 1
ATOM 884 C CA . GLU A 1 112 ? 11.203 -6.949 2.52 1 98.81 112 GLU A CA 1
ATOM 885 C C . GLU A 1 112 ? 10.922 -8.406 2.891 1 98.81 112 GLU A C 1
ATOM 887 O O . GLU A 1 112 ? 10.219 -8.672 3.867 1 98.81 112 GLU A O 1
ATOM 892 N N . ALA A 1 113 ? 11.5 -9.266 2.121 1 98.88 113 ALA A N 1
ATOM 893 C CA . ALA A 1 113 ? 11.289 -10.695 2.361 1 98.88 113 ALA A CA 1
ATOM 894 C C . ALA A 1 113 ? 11.82 -11.102 3.73 1 98.88 113 ALA A C 1
ATOM 896 O O . ALA A 1 113 ? 11.234 -11.953 4.406 1 98.88 113 ALA A O 1
ATOM 897 N N . ILE A 1 114 ? 12.906 -10.547 4.109 1 98.88 114 ILE A N 1
ATOM 898 C CA . ILE A 1 114 ? 13.469 -10.828 5.43 1 98.88 114 ILE A CA 1
ATOM 899 C C . ILE A 1 114 ? 12.484 -10.406 6.512 1 98.88 114 ILE A C 1
ATOM 901 O O . ILE A 1 114 ? 12.25 -11.141 7.473 1 98.88 114 ILE A O 1
ATOM 905 N N . PHE A 1 115 ? 11.883 -9.25 6.348 1 98.88 115 PHE A N 1
ATOM 906 C CA . PHE A 1 115 ? 10.891 -8.805 7.316 1 98.88 115 PHE A CA 1
ATOM 907 C C . PHE A 1 115 ? 9.703 -9.758 7.355 1 98.88 115 PHE A C 1
ATOM 909 O O . PHE A 1 115 ? 9.188 -10.07 8.43 1 98.88 115 PHE A O 1
ATOM 916 N N . GLY A 1 116 ? 9.258 -10.188 6.168 1 98.81 116 GLY A N 1
ATOM 917 C CA . GLY A 1 116 ? 8.211 -11.195 6.125 1 98.81 116 GLY A CA 1
ATOM 918 C C . GLY A 1 116 ? 8.586 -12.477 6.836 1 98.81 116 GLY A C 1
ATOM 919 O O . GLY A 1 116 ? 7.758 -13.07 7.535 1 98.81 116 GLY A O 1
ATOM 920 N N . ALA A 1 117 ? 9.781 -12.883 6.691 1 98.88 117 ALA A N 1
ATOM 921 C CA . ALA A 1 117 ? 10.281 -14.094 7.336 1 98.88 117 ALA A CA 1
ATOM 922 C C . ALA A 1 117 ? 10.305 -13.945 8.852 1 98.88 117 ALA A C 1
ATOM 924 O O . ALA A 1 117 ? 9.938 -14.867 9.578 1 98.88 117 ALA A O 1
ATOM 925 N N . VAL A 1 118 ? 10.727 -12.805 9.32 1 98.81 118 VAL A N 1
ATOM 926 C CA . VAL A 1 118 ? 10.75 -12.555 10.758 1 98.81 118 VAL A CA 1
ATOM 927 C C . VAL A 1 118 ? 9.328 -12.625 11.32 1 98.81 118 VAL A C 1
ATOM 929 O O . VAL A 1 118 ? 9.102 -13.211 12.383 1 98.81 118 VAL A O 1
ATOM 932 N N . LEU A 1 119 ? 8.438 -12.047 10.602 1 98.56 119 LEU A N 1
ATOM 933 C CA . LEU A 1 119 ? 7.047 -12.07 11.039 1 98.56 119 LEU A CA 1
ATOM 934 C C . LEU A 1 119 ? 6.539 -13.5 11.18 1 98.56 119 LEU A C 1
ATOM 936 O O . LEU A 1 119 ? 5.914 -13.852 12.18 1 98.56 119 LEU A O 1
ATOM 940 N N . LEU A 1 120 ? 6.801 -14.312 10.188 1 98.06 120 LEU A N 1
ATOM 941 C CA . LEU A 1 120 ? 6.336 -15.695 10.203 1 98.06 120 LEU A CA 1
ATOM 942 C C . LEU A 1 120 ? 7.016 -16.484 11.312 1 98.06 120 LEU A C 1
ATOM 944 O O . LEU A 1 120 ? 6.418 -17.391 11.891 1 98.06 120 LEU A O 1
ATOM 948 N N . ASP A 1 121 ? 8.25 -16.141 11.656 1 98.62 121 ASP A N 1
ATOM 949 C CA . ASP A 1 121 ? 9.055 -16.875 12.617 1 98.62 121 ASP A CA 1
ATOM 950 C C . ASP A 1 121 ? 8.805 -16.375 14.039 1 98.62 121 ASP A C 1
ATOM 952 O O . ASP A 1 121 ? 9.266 -16.984 15.008 1 98.62 121 ASP A O 1
ATOM 956 N N . SER A 1 122 ? 8.062 -15.234 14.156 1 98.06 122 SER A N 1
ATOM 957 C CA . SER A 1 122 ? 7.836 -14.609 15.453 1 98.06 122 SER A CA 1
ATOM 958 C C . SER A 1 122 ? 6.449 -13.977 15.523 1 98.06 122 SER A C 1
ATOM 960 O O . SER A 1 122 ? 5.438 -14.672 15.422 1 98.06 122 SER A O 1
ATOM 962 N N . ASN A 1 123 ? 6.438 -12.68 15.828 1 96.88 123 ASN A N 1
ATOM 963 C CA . ASN A 1 123 ? 5.191 -11.93 15.945 1 96.88 123 ASN A CA 1
ATOM 964 C C . ASN A 1 123 ? 5.383 -10.469 15.555 1 96.88 123 ASN A C 1
ATOM 966 O O . ASN A 1 123 ? 6.488 -10.055 15.195 1 96.88 123 ASN A O 1
ATOM 970 N N . PHE A 1 124 ? 4.336 -9.758 15.602 1 97.19 124 PHE A N 1
ATOM 971 C CA . PHE A 1 124 ? 4.34 -8.375 15.141 1 97.19 124 PHE A CA 1
ATOM 972 C C . PHE A 1 124 ? 5.293 -7.527 15.977 1 97.19 124 PHE A C 1
ATOM 974 O O . PHE A 1 124 ? 6.047 -6.715 15.438 1 97.19 124 PHE A O 1
ATOM 981 N N . GLU A 1 125 ? 5.246 -7.652 17.266 1 97.5 125 GLU A N 1
ATOM 982 C CA . GLU A 1 125 ? 6.055 -6.84 18.172 1 97.5 125 GLU A CA 1
ATOM 983 C C . GLU A 1 125 ? 7.543 -7.051 17.922 1 97.5 125 GLU A C 1
ATOM 985 O O . GLU A 1 125 ? 8.312 -6.086 17.859 1 97.5 125 GLU A O 1
ATOM 990 N N . THR A 1 126 ? 7.906 -8.266 17.797 1 98.44 126 THR A N 1
ATOM 991 C CA . THR A 1 126 ? 9.297 -8.586 17.516 1 98.44 126 THR A CA 1
ATOM 992 C C . THR A 1 126 ? 9.711 -8.047 16.141 1 98.44 126 THR A C 1
ATOM 994 O O . THR A 1 126 ? 10.797 -7.477 16 1 98.44 126 THR A O 1
ATOM 997 N N . THR A 1 127 ? 8.859 -8.234 15.172 1 98.75 127 THR A N 1
ATOM 998 C CA . THR A 1 127 ? 9.148 -7.73 13.836 1 98.75 127 THR A CA 1
ATOM 999 C C . THR A 1 127 ? 9.297 -6.211 13.859 1 98.75 127 THR A C 1
ATOM 1001 O O . THR A 1 127 ? 10.188 -5.66 13.211 1 98.75 127 THR A O 1
ATOM 1004 N N . SER A 1 128 ? 8.414 -5.562 14.625 1 98.62 128 SER A N 1
ATOM 1005 C CA . SER A 1 128 ? 8.484 -4.113 14.773 1 98.62 128 SER A CA 1
ATOM 1006 C C . SER A 1 128 ? 9.836 -3.678 15.336 1 98.62 128 SER A C 1
ATOM 1008 O O . SER A 1 128 ? 10.438 -2.717 14.852 1 98.62 128 SER A O 1
ATOM 1010 N N . THR A 1 129 ? 10.297 -4.371 16.281 1 98.75 129 THR A N 1
ATOM 1011 C CA . THR A 1 129 ? 11.586 -4.055 16.891 1 98.75 129 THR A CA 1
ATOM 1012 C C . THR A 1 129 ? 12.711 -4.195 15.883 1 98.75 129 THR A C 1
ATOM 1014 O O . THR A 1 129 ? 13.57 -3.316 15.766 1 98.75 129 THR A O 1
ATOM 1017 N N . VAL A 1 130 ? 12.711 -5.254 15.133 1 98.81 130 VAL A N 1
ATOM 1018 C CA . VAL A 1 130 ? 13.742 -5.516 14.141 1 98.81 130 VAL A CA 1
ATOM 1019 C C . VAL A 1 130 ? 13.75 -4.406 13.094 1 98.81 130 VAL A C 1
ATOM 1021 O O . VAL A 1 130 ? 14.805 -3.859 12.758 1 98.81 130 VAL A O 1
ATOM 1024 N N . VAL A 1 131 ? 12.57 -4.074 12.586 1 98.81 131 VAL A N 1
ATOM 1025 C CA . VAL A 1 131 ? 12.438 -3.061 11.547 1 98.81 131 VAL A CA 1
ATOM 1026 C C . VAL A 1 131 ? 12.883 -1.703 12.086 1 98.81 131 VAL A C 1
ATOM 1028 O O . VAL A 1 131 ? 13.703 -1.02 11.461 1 98.81 131 VAL A O 1
ATOM 1031 N N . LEU A 1 132 ? 12.391 -1.328 13.234 1 98.75 132 LEU A N 1
ATOM 1032 C CA . LEU A 1 132 ? 12.656 -0.001 13.773 1 98.75 132 LEU A CA 1
ATOM 1033 C C . LEU A 1 132 ? 14.133 0.145 14.148 1 98.75 132 LEU A C 1
ATOM 1035 O O . LEU A 1 132 ? 14.703 1.232 14.023 1 98.75 132 LEU A O 1
ATOM 1039 N N . ASP A 1 133 ? 14.758 -0.912 14.57 1 98.38 133 ASP A N 1
ATOM 1040 C CA . ASP A 1 133 ? 16.188 -0.884 14.836 1 98.38 133 ASP A CA 1
ATOM 1041 C C . ASP A 1 133 ? 16.984 -0.586 13.562 1 98.38 133 ASP A C 1
ATOM 1043 O O . ASP A 1 133 ? 17.906 0.223 13.578 1 98.38 133 ASP A O 1
ATOM 1047 N N . LEU A 1 134 ? 16.625 -1.208 12.523 1 98.19 134 LEU A N 1
ATOM 1048 C CA . LEU A 1 134 ? 17.328 -1.037 11.258 1 98.19 134 LEU A CA 1
ATOM 1049 C C . LEU A 1 134 ? 17.094 0.353 10.688 1 98.19 134 LEU A C 1
ATOM 1051 O O . LEU A 1 134 ? 17.953 0.912 10.008 1 98.19 134 LEU A O 1
ATOM 1055 N N . PHE A 1 135 ? 15.914 0.92 10.992 1 98.25 135 PHE A N 1
ATOM 1056 C 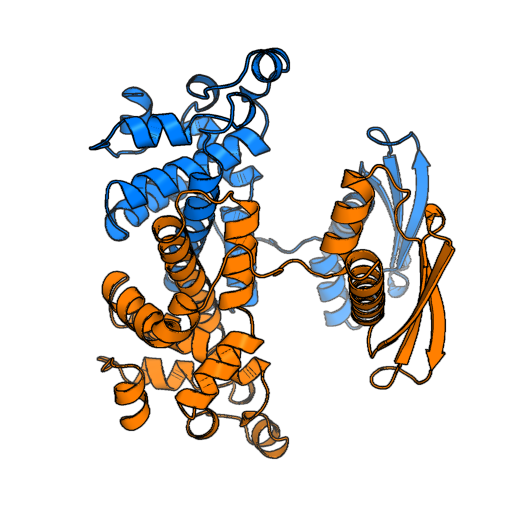CA . PHE A 1 135 ? 15.539 2.211 10.43 1 98.25 135 PHE A CA 1
ATOM 1057 C C . PHE A 1 135 ? 15.898 3.346 11.383 1 98.25 135 PHE A C 1
ATOM 1059 O O . PHE A 1 135 ? 15.578 4.508 11.117 1 98.25 135 PHE A O 1
ATOM 1066 N N . GLU A 1 136 ? 16.469 3.072 12.484 1 96.75 136 GLU A N 1
ATOM 1067 C CA . GLU A 1 136 ? 16.656 4.027 13.57 1 96.75 136 GLU A CA 1
ATOM 1068 C C . GLU A 1 136 ? 17.312 5.309 13.07 1 96.75 136 GLU A C 1
ATOM 1070 O O . GLU A 1 136 ? 16.812 6.406 13.312 1 96.75 136 GLU A O 1
ATOM 1075 N N . MET A 1 137 ? 18.375 5.176 12.359 1 94.25 137 MET A N 1
ATOM 1076 C CA . MET A 1 137 ? 19.109 6.348 11.883 1 94.25 137 MET A CA 1
ATOM 1077 C C . MET A 1 137 ? 18.266 7.152 10.898 1 94.25 137 MET A C 1
ATOM 1079 O O . MET A 1 137 ? 18.234 8.383 10.953 1 94.25 137 MET A O 1
ATOM 1083 N N . LEU A 1 138 ? 17.625 6.484 10.008 1 94.12 138 LEU A N 1
ATOM 1084 C CA . LEU A 1 138 ? 16.797 7.148 9.008 1 94.12 138 LEU A CA 1
ATOM 1085 C C . LEU A 1 138 ? 15.641 7.887 9.672 1 94.12 138 LEU A C 1
ATOM 1087 O O . LEU A 1 138 ? 15.328 9.023 9.305 1 94.12 138 LEU A O 1
ATOM 1091 N N . LEU A 1 139 ? 15.016 7.262 10.664 1 95.5 139 LEU A N 1
ATOM 1092 C CA . LEU A 1 139 ? 13.875 7.836 11.375 1 95.5 139 LEU A CA 1
ATOM 1093 C C . LEU A 1 139 ? 14.297 9.039 12.203 1 95.5 139 LEU A C 1
ATOM 1095 O O . LEU A 1 139 ? 13.555 10.016 12.32 1 95.5 139 LEU A O 1
ATOM 1099 N N . ASN A 1 140 ? 15.438 8.953 12.742 1 92.69 140 ASN A N 1
ATOM 1100 C CA . ASN A 1 140 ? 15.938 10.047 13.562 1 92.69 140 ASN A CA 1
ATOM 1101 C C . ASN A 1 140 ? 16.297 11.266 12.711 1 92.69 140 ASN A C 1
ATOM 1103 O O . ASN A 1 140 ? 16.312 12.391 13.211 1 92.69 140 ASN A O 1
ATOM 1107 N N . ASN A 1 141 ? 16.469 11.086 11.438 1 90.25 141 ASN A N 1
ATOM 1108 C CA . ASN A 1 141 ? 16.906 12.172 10.57 1 90.25 141 ASN A CA 1
ATOM 1109 C C . ASN A 1 141 ? 15.789 12.656 9.656 1 90.25 141 ASN A C 1
ATOM 1111 O O . ASN A 1 141 ? 15.977 13.594 8.883 1 90.25 141 ASN A O 1
ATOM 1115 N N . ILE A 1 142 ? 14.656 12.031 9.812 1 89.5 142 ILE A N 1
ATOM 1116 C CA . ILE A 1 142 ? 13.578 12.375 8.891 1 89.5 142 ILE A CA 1
ATOM 1117 C C . ILE A 1 142 ? 12.836 13.609 9.398 1 89.5 142 ILE A C 1
ATOM 1119 O O . ILE A 1 142 ? 12.641 13.773 10.602 1 89.5 142 ILE A O 1
ATOM 1123 N N . SER A 1 143 ? 12.516 14.5 8.422 1 87.44 143 SER A N 1
ATOM 1124 C CA . SER A 1 143 ? 11.75 15.695 8.75 1 87.44 143 SER A CA 1
ATOM 1125 C C . SER A 1 143 ? 10.586 15.883 7.785 1 87.44 143 SER A C 1
ATOM 1127 O O . SER A 1 143 ? 10.75 15.75 6.574 1 87.44 143 SER A O 1
ATOM 1129 N N . PRO A 1 144 ? 9.414 16.125 8.367 1 84.56 144 PRO A N 1
ATOM 1130 C CA . PRO A 1 144 ? 8.273 16.406 7.484 1 84.56 144 PRO A CA 1
ATOM 1131 C C . PRO A 1 144 ? 8.508 17.609 6.582 1 84.56 144 PRO A C 1
ATOM 1133 O O . PRO A 1 144 ? 7.816 17.766 5.57 1 84.56 144 PRO A O 1
ATOM 1136 N N . ASP A 1 145 ? 9.305 18.453 7.043 1 76.06 145 ASP A N 1
ATOM 1137 C CA . ASP A 1 145 ? 9.57 19.672 6.297 1 76.06 145 ASP A CA 1
ATOM 1138 C C . ASP A 1 145 ? 10.562 19.438 5.164 1 76.06 145 ASP A C 1
ATOM 1140 O O . ASP A 1 145 ? 10.734 20.281 4.289 1 76.06 145 ASP A O 1
ATOM 1144 N N . ASP A 1 146 ? 11.203 18.312 5.227 1 64.56 146 ASP A N 1
ATOM 1145 C CA . ASP A 1 146 ? 12.109 18 4.129 1 64.56 146 ASP A CA 1
ATOM 1146 C C . ASP A 1 146 ? 11.344 17.828 2.816 1 64.56 146 ASP A C 1
ATOM 1148 O O . ASP A 1 146 ? 10.219 17.328 2.805 1 64.56 146 ASP A O 1
ATOM 1152 N N . SER A 1 147 ? 11.383 18.734 1.956 1 58.91 147 SER A N 1
ATOM 1153 C CA . SER A 1 147 ? 10.719 18.781 0.659 1 58.91 147 SER A CA 1
ATOM 1154 C C . SER A 1 147 ? 10.664 17.422 -0.003 1 58.91 147 SER A C 1
ATOM 1156 O O . SER A 1 147 ? 11.438 17.141 -0.926 1 58.91 147 SER A O 1
ATOM 1158 N N . LEU A 1 148 ? 9.969 16.531 0.668 1 65.31 148 LEU A N 1
ATOM 1159 C CA . LEU A 1 148 ? 9.836 15.188 0.104 1 65.31 148 LEU A CA 1
ATOM 1160 C C . LEU A 1 148 ? 8.859 15.188 -1.068 1 65.31 148 LEU A C 1
ATOM 1162 O O . LEU A 1 148 ? 8.703 14.172 -1.754 1 65.31 148 LEU A O 1
ATOM 1166 N N . LYS A 1 149 ? 8.359 16.375 -1.22 1 71.44 149 LYS A N 1
ATOM 1167 C CA . LYS A 1 149 ? 7.5 16.469 -2.398 1 71.44 149 LYS A CA 1
ATOM 1168 C C . LYS A 1 149 ? 8.328 16.516 -3.68 1 71.44 149 LYS A C 1
ATOM 1170 O O . LYS A 1 149 ? 9.406 17.109 -3.707 1 71.44 149 LYS A O 1
ATOM 1175 N N . ASP A 1 150 ? 7.797 15.828 -4.641 1 80.62 150 ASP A N 1
ATOM 1176 C CA . ASP A 1 150 ? 8.484 15.922 -5.922 1 80.62 150 ASP A CA 1
ATOM 1177 C C . ASP A 1 150 ? 8.516 17.359 -6.434 1 80.62 150 ASP A C 1
ATOM 1179 O O . ASP A 1 150 ? 7.617 18.156 -6.133 1 80.62 150 ASP A O 1
ATOM 1183 N N . PRO A 1 151 ? 9.516 17.688 -7.016 1 85.56 151 PRO A N 1
ATOM 1184 C CA . PRO A 1 151 ? 9.742 19.062 -7.453 1 85.56 151 PRO A CA 1
ATOM 1185 C C . PRO A 1 151 ? 8.57 19.625 -8.258 1 85.56 151 PRO A C 1
ATOM 1187 O O . PRO A 1 151 ? 8.227 20.797 -8.125 1 85.56 151 PRO A O 1
ATOM 1190 N N . LYS A 1 152 ? 7.969 18.766 -9.039 1 89.81 152 LYS A N 1
ATOM 1191 C CA . LYS A 1 152 ? 6.852 19.234 -9.852 1 89.81 152 LYS A CA 1
ATOM 1192 C C . LYS A 1 152 ? 5.684 19.672 -8.969 1 89.81 152 LYS A C 1
ATOM 1194 O O . LYS A 1 152 ? 5.102 20.734 -9.18 1 89.81 152 LYS A O 1
ATOM 1199 N N . THR A 1 153 ? 5.438 18.844 -8.008 1 85.88 153 THR A N 1
ATOM 1200 C CA . THR A 1 153 ? 4.363 19.156 -7.074 1 85.88 153 THR A CA 1
ATOM 1201 C C . THR A 1 153 ? 4.699 20.406 -6.27 1 85.88 153 THR A C 1
ATOM 1203 O O . THR A 1 153 ? 3.854 21.297 -6.105 1 85.88 153 THR A O 1
ATOM 1206 N N . GLN A 1 154 ? 5.906 20.453 -5.836 1 86.38 154 GLN A N 1
ATOM 1207 C CA . GLN A 1 154 ? 6.352 21.625 -5.078 1 86.38 154 GLN A CA 1
ATOM 1208 C C . GLN A 1 154 ? 6.234 22.891 -5.91 1 86.38 154 GLN A C 1
ATOM 1210 O O . GLN A 1 154 ? 5.77 23.922 -5.414 1 86.38 154 GLN A O 1
ATOM 1215 N N . LEU A 1 155 ? 6.613 22.797 -7.129 1 90.75 155 LEU A N 1
ATOM 1216 C CA . LEU A 1 155 ? 6.551 23.938 -8.023 1 90.75 155 LEU A CA 1
ATOM 1217 C C . LEU A 1 155 ? 5.102 24.359 -8.258 1 90.75 155 LEU A C 1
ATOM 1219 O O . LEU A 1 155 ? 4.781 25.562 -8.195 1 90.75 155 LEU A O 1
ATOM 1223 N N . GLN A 1 156 ? 4.293 23.391 -8.539 1 89.69 156 GLN A N 1
ATOM 1224 C CA . GLN A 1 156 ? 2.877 23.656 -8.766 1 89.69 156 GLN A CA 1
ATOM 1225 C C . GLN A 1 156 ? 2.246 24.328 -7.555 1 89.69 156 GLN A C 1
ATOM 1227 O O . GLN A 1 156 ? 1.528 25.328 -7.703 1 89.69 156 GLN A O 1
ATOM 1232 N N . GLU A 1 157 ? 2.553 23.875 -6.395 1 86.94 157 GLU A N 1
ATOM 1233 C CA . GLU A 1 157 ? 2.016 24.453 -5.168 1 86.94 157 GLU A CA 1
ATOM 1234 C C . GLU A 1 157 ? 2.531 25.875 -4.949 1 86.94 157 GLU A C 1
ATOM 1236 O O . GLU A 1 157 ? 1.775 26.75 -4.547 1 86.94 157 GLU A O 1
ATOM 1241 N N . TYR A 1 158 ? 3.742 26.031 -5.16 1 86.88 158 TYR A N 1
ATOM 1242 C CA . TYR A 1 158 ? 4.367 27.344 -5.039 1 86.88 158 TYR A CA 1
ATOM 1243 C C . TYR A 1 158 ? 3.67 28.359 -5.93 1 86.88 158 TYR A C 1
ATOM 1245 O O . TYR A 1 158 ? 3.305 29.453 -5.477 1 86.88 158 TYR A O 1
ATOM 1253 N N . LEU A 1 159 ? 3.455 28.016 -7.125 1 90.75 159 LEU A N 1
ATOM 1254 C CA . LEU A 1 159 ? 2.857 28.906 -8.102 1 90.75 159 LEU A CA 1
ATOM 1255 C C . LEU A 1 159 ? 1.404 29.203 -7.75 1 90.75 159 LEU A C 1
ATOM 1257 O O . LEU A 1 159 ? 0.958 30.359 -7.859 1 90.75 159 LEU A O 1
ATOM 1261 N N . GLN A 1 160 ? 0.719 28.219 -7.363 1 88.56 160 GLN A N 1
ATOM 1262 C CA . GLN A 1 160 ? -0.679 28.391 -6.98 1 88.56 160 GLN A CA 1
ATOM 1263 C C . GLN A 1 160 ? -0.81 29.297 -5.766 1 88.56 160 GLN A C 1
ATOM 1265 O O . GLN A 1 160 ? -1.723 30.125 -5.695 1 88.56 160 GLN A O 1
ATOM 1270 N N . LYS A 1 161 ? 0.048 29.172 -4.84 1 86.62 161 LYS A N 1
ATOM 1271 C CA . LYS A 1 161 ? 0.058 29.984 -3.625 1 86.62 161 LYS A CA 1
ATOM 1272 C C . LYS A 1 161 ? 0.174 31.469 -3.951 1 86.62 161 LYS A C 1
ATOM 1274 O O . LYS A 1 161 ? -0.45 32.312 -3.293 1 86.62 161 LYS A O 1
ATOM 1279 N N . TYR A 1 162 ? 0.841 31.766 -4.945 1 88.56 162 TYR A N 1
ATOM 1280 C CA . TYR A 1 162 ? 1.096 33.156 -5.297 1 88.56 162 TYR A CA 1
ATOM 1281 C C . TYR A 1 162 ? 0.224 33.594 -6.469 1 88.56 162 TYR A C 1
ATOM 1283 O O . TYR A 1 162 ? 0.445 34.656 -7.055 1 88.56 162 TYR A O 1
ATOM 1291 N N . GLY A 1 163 ? -0.664 32.656 -6.848 1 90.06 163 GLY A N 1
ATOM 1292 C CA . GLY A 1 163 ? -1.639 33 -7.875 1 90.06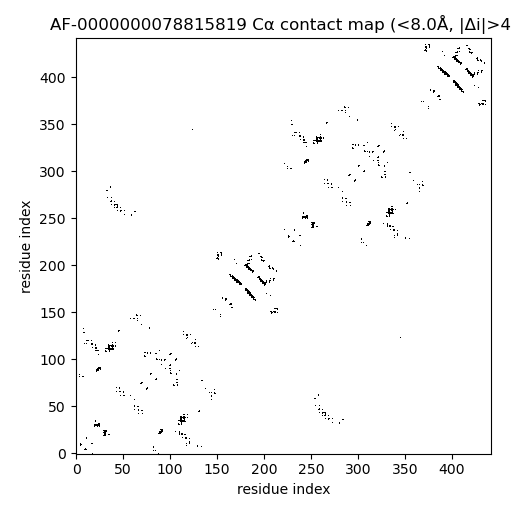 163 GLY A CA 1
ATOM 1293 C C . GLY A 1 163 ? -1.056 33 -9.273 1 90.06 163 GLY A C 1
ATOM 1294 O O . GLY A 1 163 ? -1.541 33.719 -10.156 1 90.06 163 GLY A O 1
ATOM 1295 N N . ASN A 1 164 ? 0.027 32.406 -9.492 1 91.31 164 ASN A N 1
ATOM 1296 C CA . ASN A 1 164 ? 0.675 32.312 -10.797 1 91.31 164 ASN A CA 1
ATOM 1297 C C . ASN A 1 164 ? 0.099 3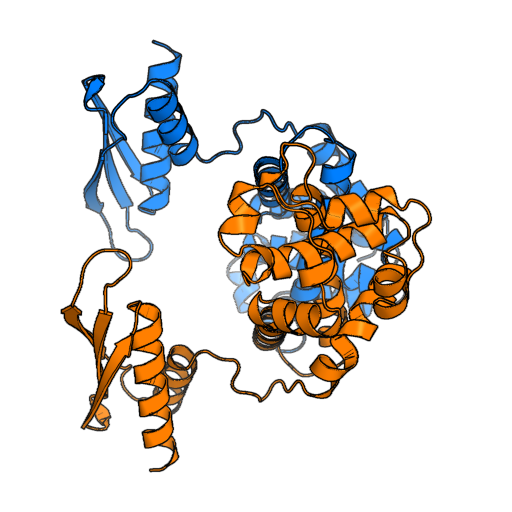1.172 -11.633 1 91.31 164 ASN A C 1
ATOM 1299 O O . ASN A 1 164 ? -0.503 30.234 -11.086 1 91.31 164 ASN A O 1
ATOM 1303 N N . VAL A 1 165 ? 0.256 31.344 -12.945 1 92.62 165 VAL A N 1
ATOM 1304 C CA . VAL A 1 165 ? -0.161 30.297 -13.867 1 92.62 165 VAL A CA 1
ATOM 1305 C C . VAL A 1 165 ? 0.76 29.078 -13.719 1 92.62 165 VAL A C 1
ATOM 1307 O O . VAL A 1 165 ? 1.954 29.234 -13.453 1 92.62 165 VAL A O 1
ATOM 1310 N N . LEU A 1 166 ? 0.273 27.891 -13.867 1 93.94 166 LEU A N 1
ATOM 1311 C CA . LEU A 1 166 ? 1.029 26.656 -13.727 1 93.94 166 LEU A CA 1
ATOM 1312 C C . LEU A 1 166 ? 2.055 26.516 -14.852 1 93.94 166 LEU A C 1
ATOM 1314 O O . LEU A 1 166 ? 1.882 27.078 -15.93 1 93.94 166 LEU A O 1
ATOM 1318 N N . PRO A 1 167 ? 3.107 25.734 -14.586 1 93.94 167 PRO A N 1
ATOM 1319 C CA . PRO A 1 167 ? 4.152 25.562 -15.594 1 93.94 167 PRO A CA 1
ATOM 1320 C C . PRO A 1 167 ? 3.67 24.781 -16.812 1 93.94 167 PRO A C 1
ATOM 1322 O O . PRO A 1 167 ? 2.799 23.906 -16.688 1 93.94 167 PRO A O 1
ATOM 1325 N N . LYS A 1 168 ? 4.18 25.094 -17.953 1 94.19 168 LYS A N 1
ATOM 1326 C CA . LYS A 1 168 ? 3.967 24.312 -19.156 1 94.19 168 LYS A CA 1
ATOM 1327 C C . LYS A 1 168 ? 5.164 23.406 -19.453 1 94.19 168 LYS A C 1
ATOM 1329 O O . LYS A 1 168 ? 6.301 23.875 -19.531 1 94.19 168 LYS A O 1
ATOM 1334 N N . TYR A 1 169 ? 4.914 22.094 -19.547 1 95 169 TYR A N 1
ATOM 1335 C CA . TYR A 1 169 ? 5.938 21.109 -19.859 1 95 169 TYR A CA 1
ATOM 1336 C C . TYR A 1 169 ? 5.789 20.625 -21.297 1 95 169 TYR A C 1
ATOM 1338 O O . TYR A 1 169 ? 4.703 20.219 -21.719 1 95 169 TYR A O 1
ATOM 1346 N N . GLU A 1 170 ? 6.875 20.625 -22.031 1 93.19 170 GLU A N 1
ATOM 1347 C CA . GLU A 1 170 ? 6.82 20.203 -23.422 1 93.19 170 GLU A CA 1
ATOM 1348 C C . GLU A 1 170 ? 8.008 19.312 -23.781 1 93.19 170 GLU A C 1
ATOM 1350 O O . GLU A 1 170 ? 9.156 19.656 -23.5 1 93.19 170 GLU A O 1
ATOM 1355 N N . LEU A 1 171 ? 7.734 18.188 -24.391 1 93.12 171 LEU A N 1
ATOM 1356 C CA . LEU A 1 171 ? 8.789 17.344 -24.938 1 93.12 171 LEU A CA 1
ATOM 1357 C C . LEU A 1 171 ? 9.391 17.953 -26.203 1 93.12 171 LEU A C 1
ATOM 1359 O O . LEU A 1 171 ? 8.695 18.109 -27.203 1 93.12 171 LEU A O 1
ATOM 1363 N N . THR A 1 172 ? 10.633 18.219 -26.125 1 92.38 172 THR A N 1
ATOM 1364 C CA . THR A 1 172 ? 11.219 18.953 -27.234 1 92.38 172 THR A CA 1
ATOM 1365 C C . THR A 1 172 ? 12.156 18.062 -28.047 1 92.38 172 THR A C 1
ATOM 1367 O O . THR A 1 172 ? 12.414 18.328 -29.219 1 92.38 172 THR A O 1
ATOM 1370 N N . ASP A 1 173 ? 12.688 17.031 -27.328 1 89.19 173 ASP A N 1
ATOM 1371 C CA . ASP A 1 173 ? 13.633 16.172 -28.047 1 89.19 173 ASP A CA 1
ATOM 1372 C C . ASP A 1 173 ? 13.664 14.773 -27.422 1 89.19 173 ASP A C 1
ATOM 1374 O O . ASP A 1 173 ? 13.406 14.602 -26.234 1 89.19 173 ASP A O 1
ATOM 1378 N N . THR A 1 174 ? 13.836 13.758 -28.234 1 90.31 174 THR A N 1
ATOM 1379 C CA . THR A 1 174 ? 14.094 12.383 -27.828 1 90.31 174 THR A CA 1
ATOM 1380 C C . THR A 1 174 ? 15.266 11.797 -28.609 1 90.31 174 THR A C 1
ATOM 1382 O O . THR A 1 174 ? 15.258 11.781 -29.828 1 90.31 174 THR A O 1
ATOM 1385 N N . ILE A 1 175 ? 16.234 11.461 -27.859 1 87.25 175 ILE A N 1
ATOM 1386 C CA . ILE A 1 175 ? 17.406 10.883 -28.484 1 87.25 175 ILE A CA 1
ATOM 1387 C C . ILE A 1 175 ? 17.578 9.43 -28.047 1 87.25 175 ILE A C 1
ATOM 1389 O O . ILE A 1 175 ? 17.438 9.117 -26.875 1 87.25 175 ILE A O 1
ATOM 1393 N N . GLY A 1 176 ? 17.906 8.484 -28.953 1 84.75 176 GLY A N 1
ATOM 1394 C CA . GLY A 1 176 ? 18.156 7.086 -28.641 1 84.75 176 GLY A CA 1
ATOM 1395 C C . GLY A 1 176 ? 16.906 6.223 -28.75 1 84.75 176 GLY A C 1
ATOM 1396 O O . GLY A 1 176 ? 15.836 6.715 -29.094 1 84.75 176 GLY A O 1
ATOM 1397 N N . LYS A 1 177 ? 17.109 4.93 -28.672 1 77.56 177 LYS A N 1
ATOM 1398 C CA . LYS A 1 177 ? 15.984 4 -28.766 1 77.56 177 LYS A CA 1
ATOM 1399 C C . LYS A 1 177 ? 15.875 3.143 -27.516 1 77.56 177 LYS A C 1
ATOM 1401 O O . LYS A 1 177 ? 16.875 2.842 -26.859 1 77.56 177 LYS A O 1
ATOM 1406 N N . ASP A 1 178 ? 14.664 2.84 -27.203 1 72.19 178 ASP A N 1
ATOM 1407 C CA . ASP A 1 178 ? 14.266 1.888 -26.156 1 72.19 178 ASP A CA 1
ATOM 1408 C C . ASP A 1 178 ? 14.93 2.221 -24.828 1 72.19 178 ASP A C 1
ATOM 1410 O O . ASP A 1 178 ? 14.734 3.311 -24.281 1 72.19 178 ASP A O 1
ATOM 1414 N N . HIS A 1 179 ? 15.859 1.396 -24.406 1 75.75 179 HIS A N 1
ATOM 1415 C CA . HIS A 1 179 ? 16.438 1.496 -23.078 1 75.75 179 HIS A CA 1
ATOM 1416 C C . HIS A 1 179 ? 17.5 2.584 -23.016 1 75.75 179 HIS A C 1
ATOM 1418 O O . HIS A 1 179 ? 17.906 3.002 -21.938 1 75.75 179 HIS A O 1
ATOM 1424 N N . ASN A 1 180 ? 17.828 3.221 -24.141 1 80.12 180 ASN A N 1
ATOM 1425 C CA . ASN A 1 180 ? 18.859 4.258 -24.172 1 80.12 180 ASN A CA 1
ATOM 1426 C C . ASN A 1 180 ? 18.281 5.617 -24.547 1 80.12 180 ASN A C 1
ATOM 1428 O O . ASN A 1 180 ? 19.016 6.527 -24.922 1 80.12 180 ASN A O 1
ATOM 1432 N N . ALA A 1 181 ? 17 5.648 -24.484 1 86 181 ALA A N 1
ATOM 1433 C CA . ALA A 1 181 ? 16.359 6.895 -24.891 1 86 181 ALA A CA 1
ATOM 1434 C C . ALA A 1 181 ? 16.578 7.992 -23.859 1 86 181 ALA A C 1
ATOM 1436 O O . ALA A 1 181 ? 16.594 7.727 -22.656 1 86 181 ALA A O 1
ATOM 1437 N N . ILE A 1 182 ? 16.938 9.195 -24.328 1 91.5 182 ILE A N 1
ATOM 1438 C CA . ILE A 1 182 ? 17.031 10.406 -23.531 1 91.5 182 ILE A CA 1
ATOM 1439 C C . ILE A 1 182 ? 15.969 11.406 -23.969 1 91.5 182 ILE A C 1
ATOM 1441 O O . ILE A 1 182 ? 15.859 11.727 -25.156 1 91.5 182 ILE A O 1
ATOM 1445 N N . PHE A 1 183 ? 15.172 11.891 -23.062 1 92.88 183 PHE A N 1
ATOM 1446 C CA . PHE A 1 183 ? 14.078 12.812 -23.312 1 92.88 183 PHE A CA 1
ATOM 1447 C C . PHE A 1 183 ? 14.422 14.211 -22.828 1 92.88 183 PHE A C 1
ATOM 1449 O O . PHE A 1 183 ? 14.891 14.383 -21.703 1 92.88 183 PHE A O 1
ATOM 1456 N N . THR A 1 184 ? 14.227 15.109 -23.641 1 95.25 184 THR A N 1
ATOM 1457 C CA . THR A 1 184 ? 14.438 16.5 -23.266 1 95.25 184 THR A CA 1
ATOM 1458 C C . THR A 1 184 ? 13.109 17.234 -23.109 1 95.25 184 THR A C 1
ATOM 1460 O O . THR A 1 184 ? 12.281 17.219 -24.031 1 95.25 184 THR A O 1
ATOM 1463 N N . ILE A 1 185 ? 12.953 17.812 -21.922 1 96 185 ILE A N 1
ATOM 1464 C CA . ILE A 1 185 ? 11.727 18.531 -21.609 1 96 185 ILE A CA 1
ATOM 1465 C C . ILE A 1 185 ? 12.039 20.016 -21.406 1 96 185 ILE A C 1
ATOM 1467 O O . ILE A 1 185 ? 13.016 20.375 -20.75 1 96 185 ILE A O 1
ATOM 1471 N N . ASN A 1 186 ? 11.273 20.844 -22.062 1 96 186 ASN A N 1
ATOM 1472 C CA . ASN A 1 186 ? 11.281 22.281 -21.797 1 96 186 ASN A CA 1
ATOM 1473 C C . ASN A 1 186 ? 10.141 22.688 -20.875 1 96 186 ASN A C 1
ATOM 1475 O O . ASN A 1 186 ? 8.992 22.281 -21.078 1 96 186 ASN A O 1
ATOM 1479 N N . CYS A 1 187 ? 10.5 23.406 -19.844 1 95.94 187 CYS A N 1
ATOM 1480 C CA . CYS A 1 187 ? 9.508 23.906 -18.891 1 95.94 187 CYS A CA 1
ATOM 1481 C C . CYS A 1 187 ? 9.453 25.422 -18.906 1 95.94 187 CYS A C 1
ATOM 1483 O O . CYS A 1 187 ? 10.484 26.078 -18.766 1 95.94 187 CYS A O 1
ATOM 1485 N N . LEU A 1 188 ? 8.242 25.922 -19.016 1 94.88 188 LEU A N 1
ATOM 1486 C CA . LEU A 1 188 ? 8.055 27.375 -19.125 1 94.88 188 LEU A CA 1
ATOM 1487 C C . LEU A 1 188 ? 7.148 27.891 -18.016 1 94.88 188 LEU A C 1
ATOM 1489 O O . LEU A 1 188 ? 6.082 27.312 -17.75 1 94.88 188 LEU A O 1
ATOM 1493 N N . LEU A 1 189 ? 7.637 28.969 -17.344 1 95.25 189 LEU A N 1
ATOM 1494 C CA . LEU A 1 189 ? 6.816 29.781 -16.438 1 95.25 189 LEU A CA 1
ATOM 1495 C C . LEU A 1 189 ? 6.434 31.109 -17.109 1 95.25 189 LEU A C 1
ATOM 1497 O O . LEU A 1 189 ? 7.246 32.031 -17.172 1 95.25 189 LEU A O 1
ATOM 1501 N N . LYS A 1 190 ? 5.207 31.125 -17.453 1 93.5 190 LYS A N 1
ATOM 1502 C CA . LYS A 1 190 ? 4.754 32.25 -18.25 1 93.5 190 LYS A CA 1
ATOM 1503 C C . LYS A 1 190 ? 4.82 33.562 -17.438 1 93.5 190 LYS A C 1
ATOM 1505 O O . LYS A 1 190 ? 5.312 34.562 -17.938 1 93.5 190 LYS A O 1
ATOM 1510 N N . ASP A 1 191 ? 4.355 33.562 -16.281 1 93.38 191 ASP A N 1
ATOM 1511 C CA . ASP A 1 191 ? 4.246 34.75 -15.453 1 93.38 191 ASP A CA 1
ATOM 1512 C C . ASP A 1 191 ? 5.621 35.344 -15.141 1 93.38 191 ASP A C 1
ATOM 1514 O O . ASP A 1 191 ? 5.793 36.562 -15.094 1 93.38 191 ASP A O 1
ATOM 1518 N N . GLN A 1 192 ? 6.586 34.5 -14.883 1 92.38 192 GLN A N 1
ATOM 1519 C CA . GLN A 1 192 ? 7.926 34.938 -14.516 1 92.38 192 GLN A CA 1
ATOM 1520 C C . GLN A 1 192 ? 8.836 35 -15.734 1 92.38 192 GLN A C 1
ATOM 1522 O O . GLN A 1 192 ? 9.984 35.438 -15.641 1 92.38 192 GLN A O 1
ATOM 1527 N N . ASN A 1 193 ? 8.289 34.594 -16.859 1 92.19 193 ASN A N 1
ATOM 1528 C CA . ASN A 1 193 ? 9.078 34.531 -18.078 1 92.19 193 ASN A CA 1
ATOM 1529 C C . ASN A 1 193 ? 10.375 33.75 -17.875 1 92.19 193 ASN A C 1
ATOM 1531 O O . ASN A 1 193 ? 11.453 34.25 -18.219 1 92.19 193 ASN A O 1
ATOM 1535 N N . LEU A 1 194 ? 10.312 32.656 -17.156 1 93.81 194 LEU A N 1
ATOM 1536 C CA . LEU A 1 194 ? 11.43 31.766 -16.906 1 93.81 194 LEU A CA 1
ATOM 1537 C C . LEU A 1 194 ? 11.25 30.453 -17.672 1 93.81 194 LEU A C 1
ATOM 1539 O O . LEU A 1 194 ? 10.141 29.922 -17.734 1 93.81 194 LEU A O 1
ATOM 1543 N N . GLN A 1 195 ? 12.312 30.047 -18.312 1 94.44 195 GLN A N 1
ATOM 1544 C CA . GLN A 1 195 ? 12.305 28.797 -19.062 1 94.44 195 GLN A CA 1
ATOM 1545 C C . GLN A 1 195 ? 13.547 27.969 -18.766 1 94.44 195 GLN A C 1
ATOM 1547 O O . GLN A 1 195 ? 14.648 28.5 -18.656 1 94.44 195 GLN A O 1
ATOM 1552 N N . VAL A 1 196 ? 13.352 26.688 -18.516 1 95.56 196 VAL A N 1
ATOM 1553 C CA . VAL A 1 196 ? 14.461 25.781 -18.266 1 95.56 196 VAL A CA 1
ATOM 1554 C C . VAL A 1 196 ? 14.273 24.5 -19.078 1 95.56 196 VAL A C 1
ATOM 1556 O O . VAL A 1 196 ? 13.141 24.094 -19.359 1 95.56 196 VAL A O 1
ATOM 1559 N N . SER A 1 197 ? 15.336 23.906 -19.547 1 96.06 197 SER A N 1
ATOM 1560 C CA . SER A 1 197 ? 15.328 22.625 -20.25 1 96.06 197 SER A CA 1
ATOM 1561 C C . SER A 1 197 ? 16.203 21.594 -19.531 1 96.06 197 SER A C 1
ATOM 1563 O O . SER A 1 197 ? 17.312 21.906 -19.094 1 96.06 197 SER A O 1
ATOM 1565 N N . GLN A 1 198 ? 15.641 20.438 -19.359 1 95.81 198 GLN A N 1
ATOM 1566 C CA . GLN A 1 198 ? 16.391 19.359 -18.719 1 95.81 198 GLN A CA 1
ATOM 1567 C C . GLN A 1 198 ? 16.172 18.031 -19.453 1 95.81 198 GLN A C 1
ATOM 1569 O O . GLN A 1 198 ? 15.133 17.844 -20.094 1 95.81 198 GLN A O 1
ATOM 1574 N N . SER A 1 199 ? 17.141 17.141 -19.406 1 94.44 199 SER A N 1
ATOM 1575 C CA . SER A 1 199 ? 17.062 15.844 -20.062 1 94.44 199 SER A CA 1
ATOM 1576 C C . SER A 1 199 ? 17.219 14.711 -19.031 1 94.44 199 SER A C 1
ATOM 1578 O O . SER A 1 199 ? 17.906 14.867 -18.031 1 94.44 199 SER A O 1
ATOM 1580 N N . ALA A 1 200 ? 16.484 13.633 -19.344 1 92.94 200 ALA A N 1
ATOM 1581 C CA . ALA A 1 200 ? 16.578 12.453 -18.484 1 92.94 200 ALA A CA 1
ATOM 1582 C C . ALA A 1 200 ? 16.156 11.195 -19.234 1 92.94 200 ALA A C 1
ATOM 1584 O O . ALA A 1 200 ? 15.773 11.258 -20.391 1 92.94 200 ALA A O 1
ATOM 1585 N N . LYS A 1 201 ? 16.297 10.07 -18.625 1 89.44 201 LYS A N 1
ATOM 1586 C CA . LYS A 1 201 ? 16.031 8.773 -19.234 1 89.44 201 LYS A CA 1
ATOM 1587 C C . LYS A 1 201 ? 14.531 8.484 -19.25 1 89.44 201 LYS A C 1
ATOM 1589 O O . LYS A 1 201 ? 14.102 7.453 -19.781 1 89.44 201 LYS A O 1
ATOM 1594 N N . SER A 1 202 ? 13.727 9.352 -18.656 1 88.62 202 SER A N 1
ATOM 1595 C CA . SER A 1 202 ? 12.273 9.297 -18.75 1 88.62 202 SER A CA 1
ATOM 1596 C C . SER A 1 202 ? 11.664 10.695 -18.766 1 88.62 202 SER A C 1
ATOM 1598 O O . SER A 1 202 ? 12.266 11.648 -18.25 1 88.62 202 SER A O 1
ATOM 1600 N N . ILE A 1 203 ? 10.57 10.773 -19.297 1 89.62 203 ILE A N 1
ATOM 1601 C CA . ILE A 1 203 ? 9.852 12.047 -19.375 1 89.62 203 ILE A CA 1
ATOM 1602 C C . ILE A 1 203 ? 9.578 12.562 -17.953 1 89.62 203 ILE A C 1
ATOM 1604 O O . ILE A 1 203 ? 9.836 13.734 -17.656 1 89.62 203 ILE A O 1
ATOM 1608 N N . LYS A 1 204 ? 9.102 11.672 -17.109 1 90.31 204 LYS A N 1
ATOM 1609 C CA . LYS A 1 204 ? 8.781 12.055 -15.734 1 90.31 204 LYS A CA 1
ATOM 1610 C C . LYS A 1 204 ? 9.992 12.648 -15.023 1 90.31 204 LYS A C 1
ATOM 1612 O O . LYS A 1 204 ? 9.898 13.703 -14.391 1 90.31 204 LYS A O 1
ATOM 1617 N N . LYS A 1 205 ? 11.062 12.039 -15.164 1 90.75 205 LYS A N 1
ATOM 1618 C CA . LYS A 1 205 ? 12.289 12.492 -14.516 1 90.75 205 LYS A CA 1
ATOM 1619 C C . LYS A 1 205 ? 12.734 13.844 -15.062 1 90.75 205 LYS A C 1
ATOM 1621 O O . LYS A 1 205 ? 13.188 14.711 -14.312 1 90.75 205 LYS A O 1
ATOM 1626 N N . ALA A 1 206 ? 12.641 13.984 -16.328 1 92.81 206 ALA A N 1
ATOM 1627 C CA . ALA A 1 206 ? 13.016 15.25 -16.953 1 92.81 206 ALA A CA 1
ATOM 1628 C C . ALA A 1 206 ? 12.125 16.391 -16.469 1 92.81 206 ALA A C 1
ATOM 1630 O O . ALA A 1 206 ? 12.609 17.484 -16.188 1 92.81 206 ALA A O 1
ATOM 1631 N N . GLU A 1 207 ? 10.891 16.062 -16.312 1 93.75 207 GLU A N 1
ATOM 1632 C CA . GLU A 1 207 ? 9.961 17.062 -15.805 1 93.75 207 GLU A CA 1
ATOM 1633 C C . GLU A 1 207 ? 10.305 17.453 -14.367 1 93.75 207 GLU A C 1
ATOM 1635 O O . GLU A 1 207 ? 10.266 18.641 -14.016 1 93.75 207 GLU A O 1
ATOM 1640 N N . GLN A 1 208 ? 10.641 16.531 -13.594 1 92.69 208 GLN A N 1
ATOM 1641 C CA . GLN A 1 208 ? 11.008 16.766 -12.203 1 92.69 208 GLN A CA 1
ATOM 1642 C C . GLN A 1 208 ? 12.266 17.625 -12.109 1 92.69 208 GLN A C 1
ATOM 1644 O O . GLN A 1 208 ? 12.344 18.531 -11.273 1 92.69 208 GLN A O 1
ATOM 1649 N N . SER A 1 209 ? 13.148 17.297 -12.938 1 92.38 209 SER A N 1
ATOM 1650 C CA . SER A 1 209 ? 14.383 18.062 -12.961 1 92.38 209 SER A CA 1
ATOM 1651 C C . SER A 1 209 ? 14.125 19.516 -13.344 1 92.38 209 SER A C 1
ATOM 1653 O O . SER A 1 209 ? 14.695 20.438 -12.75 1 92.38 209 SER A O 1
ATOM 1655 N N . CYS A 1 210 ? 13.32 19.672 -14.328 1 94.25 210 CYS A N 1
ATOM 1656 C CA . CYS A 1 210 ? 12.93 21.016 -14.727 1 94.25 210 CYS A CA 1
ATOM 1657 C C . CYS A 1 210 ? 12.328 21.766 -13.555 1 94.25 210 CYS A C 1
ATOM 1659 O O . CYS A 1 210 ? 12.727 22.906 -13.273 1 94.25 210 CYS A O 1
ATOM 1661 N N . ALA A 1 211 ? 11.43 21.094 -12.93 1 93.94 211 ALA A N 1
ATOM 1662 C CA . ALA A 1 211 ? 10.719 21.719 -11.82 1 93.94 211 ALA A CA 1
ATOM 1663 C C . ALA A 1 211 ? 11.672 22.094 -10.695 1 93.94 211 ALA A C 1
ATOM 1665 O O . ALA A 1 211 ? 11.555 23.172 -10.109 1 93.94 211 ALA A O 1
ATOM 1666 N N . GLN A 1 212 ? 12.578 21.266 -10.438 1 91.62 212 GLN A N 1
ATOM 1667 C CA . GLN A 1 212 ? 13.562 21.516 -9.391 1 91.62 212 GLN A CA 1
ATOM 1668 C C . GLN A 1 212 ? 14.375 22.766 -9.688 1 91.62 212 GLN A C 1
ATOM 1670 O O . GLN A 1 212 ? 14.602 23.594 -8.805 1 91.62 212 GLN A O 1
ATOM 1675 N N . THR A 1 213 ? 14.805 22.828 -10.891 1 93.25 213 THR A N 1
ATOM 1676 C CA . THR A 1 213 ? 15.602 23.969 -11.32 1 93.25 213 THR A CA 1
ATOM 1677 C C . THR A 1 213 ? 14.789 25.266 -11.219 1 93.25 213 THR A C 1
ATOM 1679 O O . THR A 1 213 ? 15.297 26.281 -10.734 1 93.25 213 THR A O 1
ATOM 1682 N N . LEU A 1 214 ? 13.602 25.172 -11.633 1 93.38 214 LEU A N 1
ATOM 1683 C CA . LEU A 1 214 ? 12.734 26.344 -11.602 1 93.38 214 LEU A CA 1
ATOM 1684 C C . LEU A 1 214 ? 12.469 26.781 -10.164 1 93.38 214 LEU A C 1
ATOM 1686 O O . LEU A 1 214 ? 12.461 27.984 -9.867 1 93.38 214 LEU A O 1
ATOM 1690 N N . LEU A 1 215 ? 12.266 25.859 -9.297 1 90.62 215 LEU A N 1
ATOM 1691 C CA . LEU A 1 215 ? 12.016 26.156 -7.887 1 90.62 215 LEU A CA 1
ATOM 1692 C C . LEU A 1 215 ? 13.203 26.875 -7.266 1 90.62 215 LEU A C 1
ATOM 1694 O O . LEU A 1 215 ? 13.023 27.828 -6.5 1 90.62 215 LEU A O 1
ATOM 1698 N N . LYS A 1 216 ? 14.305 26.406 -7.598 1 89.62 216 LYS A N 1
ATOM 1699 C CA . LYS A 1 216 ? 15.523 27.047 -7.098 1 89.62 216 LYS A CA 1
ATOM 1700 C C . LYS A 1 216 ? 15.609 28.5 -7.566 1 89.62 216 LYS A C 1
ATOM 1702 O O . LYS A 1 216 ? 15.945 29.391 -6.781 1 89.62 216 LYS A O 1
ATOM 1707 N N . LYS A 1 217 ? 15.289 28.656 -8.773 1 90.38 217 LYS A N 1
ATOM 1708 C CA . LYS A 1 217 ? 15.352 29.984 -9.352 1 90.38 217 LYS A CA 1
ATOM 1709 C C . LYS A 1 217 ? 14.32 30.906 -8.711 1 90.38 217 LYS A C 1
ATOM 1711 O O . LYS A 1 217 ? 14.586 32.094 -8.516 1 90.38 217 LYS A O 1
ATOM 1716 N N . LEU A 1 218 ? 13.219 30.391 -8.43 1 88.69 218 LEU A N 1
ATOM 1717 C CA . LEU A 1 218 ? 12.148 31.188 -7.832 1 88.69 218 LEU A CA 1
ATOM 1718 C C . LEU A 1 218 ? 12.484 31.547 -6.391 1 88.69 218 LEU A C 1
ATOM 1720 O O . LEU A 1 218 ? 12.156 32.656 -5.934 1 88.69 218 LEU A O 1
ATOM 1724 N N . LYS A 1 219 ? 13.109 30.656 -5.699 1 82.69 219 LYS A N 1
ATOM 1725 C CA . LYS A 1 219 ? 13.43 30.891 -4.293 1 82.69 219 LYS A CA 1
ATOM 1726 C C . LYS A 1 219 ? 14.617 31.844 -4.152 1 82.69 219 LYS A C 1
ATOM 1728 O O . LYS A 1 219 ? 14.75 32.531 -3.148 1 82.69 219 LYS A O 1
ATOM 1733 N N . GLU A 1 220 ? 15.453 31.719 -5.043 1 74.88 220 GLU A N 1
ATOM 1734 C CA . GLU A 1 220 ? 16.609 32.625 -5.043 1 74.88 220 GLU A CA 1
ATOM 1735 C C . GLU A 1 220 ? 16.234 34 -5.535 1 74.88 220 GLU A C 1
ATOM 1737 O O . GLU 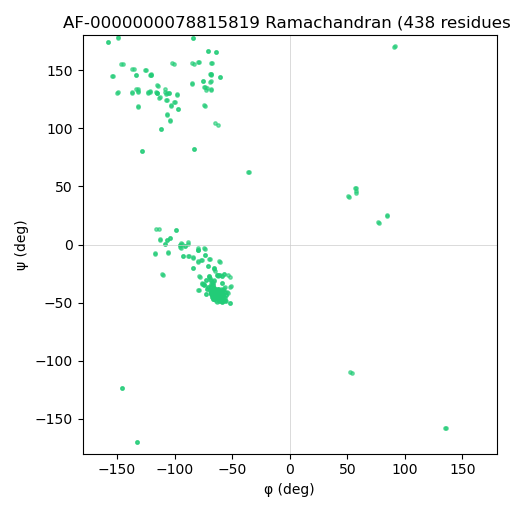A 1 220 ? 16.953 34.969 -5.258 1 74.88 220 GLU A O 1
ATOM 1742 N N . SER A 1 221 ? 15.125 34.125 -6.109 1 63.56 221 SER A N 1
ATOM 1743 C CA . SER A 1 221 ? 14.734 35.469 -6.586 1 63.56 221 SER A CA 1
ATOM 1744 C C . SER A 1 221 ? 13.945 36.219 -5.52 1 63.56 221 SER A C 1
ATOM 1746 O O . SER A 1 221 ? 13.289 35.625 -4.672 1 63.56 221 SER A O 1
ATOM 1748 N N . MET B 1 1 ? -22.719 4.77 19.797 1 90.75 1 MET B N 1
ATOM 1749 C CA . MET B 1 1 ? -21.375 4.188 19.672 1 90.75 1 MET B CA 1
ATOM 1750 C C . MET B 1 1 ? -21.312 2.82 20.344 1 90.75 1 MET B C 1
ATOM 1752 O O . MET B 1 1 ? -20.531 1.963 19.953 1 90.75 1 MET B O 1
ATOM 1756 N N . LYS B 1 2 ? -22.219 2.572 21.234 1 93 2 LYS B N 1
ATOM 1757 C CA . LYS B 1 2 ? -22.266 1.271 21.891 1 93 2 LYS B CA 1
ATOM 1758 C C . LYS B 1 2 ? -22.609 0.164 20.906 1 93 2 LYS B C 1
ATOM 1760 O O . LYS B 1 2 ? -21.984 -0.895 20.891 1 93 2 LYS B O 1
ATOM 1765 N N . LYS B 1 3 ? -23.578 0.459 20.125 1 95 3 LYS B N 1
ATOM 1766 C CA . LYS B 1 3 ? -24.016 -0.516 19.125 1 95 3 LYS B CA 1
ATOM 1767 C C . LYS B 1 3 ? -22.891 -0.867 18.172 1 95 3 LYS B C 1
ATOM 1769 O O . LYS B 1 3 ? -22.688 -2.037 17.828 1 95 3 LYS B O 1
ATOM 1774 N N . LEU B 1 4 ? -22.172 0.117 17.734 1 97.19 4 LEU B N 1
ATOM 1775 C CA . LEU B 1 4 ? -21.078 -0.088 16.812 1 97.19 4 LEU B CA 1
ATOM 1776 C C . LEU B 1 4 ? -19.969 -0.921 17.453 1 97.19 4 LEU B C 1
ATOM 1778 O O . LEU B 1 4 ? -19.422 -1.827 16.812 1 97.19 4 LEU B O 1
ATOM 1782 N N . GLN B 1 5 ? -19.641 -0.638 18.656 1 98.19 5 GLN B N 1
ATOM 1783 C CA . GLN B 1 5 ? -18.641 -1.402 19.391 1 98.19 5 GLN B CA 1
ATOM 1784 C C . GLN B 1 5 ? -19.016 -2.873 19.484 1 98.19 5 GLN B C 1
ATOM 1786 O O . GLN B 1 5 ? -18.172 -3.756 19.375 1 98.19 5 GLN B O 1
ATOM 1791 N N . LYS B 1 6 ? -20.297 -3.115 19.688 1 97.19 6 LYS B N 1
ATOM 1792 C CA . LYS B 1 6 ? -20.797 -4.484 19.719 1 97.19 6 LYS B CA 1
ATOM 1793 C C . LYS B 1 6 ? -20.641 -5.164 18.359 1 97.19 6 LYS B C 1
ATOM 1795 O O . LYS B 1 6 ? -20.219 -6.32 18.281 1 97.19 6 LYS B O 1
ATOM 1800 N N . LYS B 1 7 ? -20.938 -4.461 17.375 1 96.75 7 LYS B N 1
ATOM 1801 C CA . LYS B 1 7 ? -20.906 -5.027 16.031 1 96.75 7 LYS B CA 1
ATOM 1802 C C . LYS B 1 7 ? -19.484 -5.34 15.594 1 96.75 7 LYS B C 1
ATOM 1804 O O . LYS B 1 7 ? -19.25 -6.32 14.883 1 96.75 7 LYS B O 1
ATOM 1809 N N . ILE B 1 8 ? -18.531 -4.504 16.031 1 97.81 8 ILE B N 1
ATOM 1810 C CA . ILE B 1 8 ? -17.156 -4.762 15.625 1 97.81 8 ILE B CA 1
ATOM 1811 C C . ILE B 1 8 ? -16.484 -5.66 16.656 1 97.81 8 ILE B C 1
ATOM 1813 O O . ILE B 1 8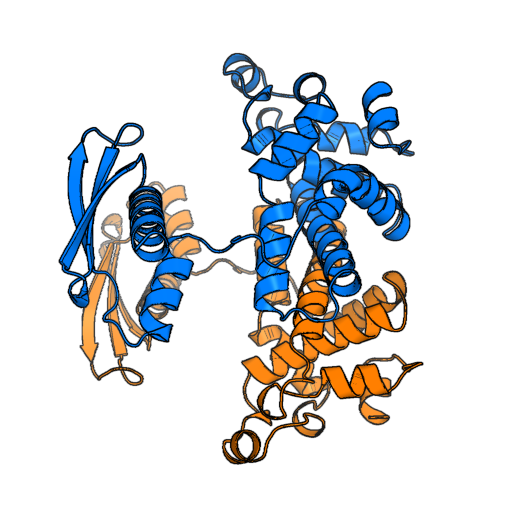 ? -15.297 -5.984 16.516 1 97.81 8 ILE B O 1
ATOM 1817 N N . ASN B 1 9 ? -17.234 -5.996 17.672 1 97.5 9 ASN B N 1
ATOM 1818 C CA . ASN B 1 9 ? -16.781 -6.883 18.734 1 97.5 9 ASN B CA 1
ATOM 1819 C C . ASN B 1 9 ? -15.523 -6.355 19.422 1 97.5 9 ASN B C 1
ATOM 1821 O O . ASN B 1 9 ? -14.547 -7.094 19.578 1 97.5 9 ASN B O 1
ATOM 1825 N N . TYR B 1 10 ? -15.547 -5.102 19.703 1 98.62 10 TYR B N 1
ATOM 1826 C CA . TYR B 1 10 ? -14.438 -4.465 20.422 1 98.62 10 TYR B CA 1
ATOM 1827 C C . TYR B 1 10 ? -14.938 -3.312 21.281 1 98.62 10 TYR B C 1
ATOM 1829 O O . TYR B 1 10 ? -15.695 -2.457 20.812 1 98.62 10 TYR B O 1
ATOM 1837 N N . GLN B 1 11 ? -14.531 -3.295 22.516 1 98.56 11 GLN B N 1
ATOM 1838 C CA . GLN B 1 11 ? -14.859 -2.209 23.438 1 98.56 11 GLN B CA 1
ATOM 1839 C C . GLN B 1 11 ? -13.672 -1.273 23.625 1 98.56 11 GLN B C 1
ATOM 1841 O O . GLN B 1 11 ? -12.648 -1.668 24.188 1 98.56 11 GLN B O 1
ATOM 1846 N N . PHE B 1 12 ? -13.875 -0.045 23.281 1 98.62 12 PHE B N 1
ATOM 1847 C CA . PHE B 1 12 ? -12.789 0.926 23.359 1 98.62 12 PHE B CA 1
ATOM 1848 C C . PHE B 1 12 ? -12.516 1.32 24.812 1 98.62 12 PHE B C 1
ATOM 1850 O O . PHE B 1 12 ? -13.445 1.58 25.562 1 98.62 12 PHE B O 1
ATOM 1857 N N . LYS B 1 13 ? -11.25 1.345 25.078 1 98.56 13 LYS B N 1
ATOM 1858 C CA . LYS B 1 13 ? -10.828 1.944 26.344 1 98.56 13 LYS B CA 1
ATOM 1859 C C . LYS B 1 13 ? -10.961 3.465 26.297 1 98.56 13 LYS B C 1
ATOM 1861 O O . LYS B 1 13 ? -11.383 4.082 27.266 1 98.56 13 LYS B O 1
ATOM 1866 N N . ASP B 1 14 ? -10.578 4.078 25.219 1 98.44 14 ASP B N 1
ATOM 1867 C CA . ASP B 1 14 ? -10.711 5.504 24.938 1 98.44 14 ASP B CA 1
ATOM 1868 C C . ASP B 1 14 ? -11.719 5.746 23.812 1 98.44 14 ASP B C 1
ATOM 1870 O O . ASP B 1 14 ? -11.352 5.727 22.641 1 98.44 14 ASP B O 1
ATOM 1874 N N . LEU B 1 15 ? -12.867 6.086 24.203 1 98.19 15 LEU B N 1
ATOM 1875 C CA . LEU B 1 15 ? -13.969 6.25 23.266 1 98.19 15 LEU B CA 1
ATOM 1876 C C . LEU B 1 15 ? -13.695 7.406 22.297 1 98.19 15 LEU B C 1
ATOM 1878 O O . LEU B 1 15 ? -14.305 7.488 21.234 1 98.19 15 LEU B O 1
ATOM 1882 N N . SER B 1 16 ? -12.859 8.305 22.672 1 98.5 16 SER B N 1
ATOM 1883 C CA . SER B 1 16 ? -12.555 9.445 21.812 1 98.5 16 SER B CA 1
ATOM 1884 C C . SER B 1 16 ? -11.898 8.992 20.516 1 98.5 16 SER B C 1
ATOM 1886 O O . SER B 1 16 ? -12.023 9.656 19.484 1 98.5 16 SER B O 1
ATOM 1888 N N . LEU B 1 17 ? -11.219 7.844 20.547 1 98.62 17 LEU B N 1
ATOM 1889 C CA . LEU B 1 17 ? -10.594 7.297 19.344 1 98.62 17 LEU B CA 1
ATOM 1890 C C . LEU B 1 17 ? -11.656 6.863 18.328 1 98.62 17 LEU B C 1
ATOM 1892 O O . LEU B 1 17 ? -11.508 7.109 17.125 1 98.62 17 LEU B O 1
ATOM 1896 N N . LEU B 1 18 ? -12.703 6.215 18.844 1 98.75 18 LEU B N 1
ATOM 1897 C CA . LEU B 1 18 ? -13.789 5.809 17.969 1 98.75 18 LEU B CA 1
ATOM 1898 C C . LEU B 1 18 ? -14.508 7.027 17.406 1 98.75 18 LEU B C 1
ATOM 1900 O O . LEU B 1 18 ? -14.836 7.066 16.203 1 98.75 18 LEU B O 1
ATOM 1904 N N . LYS B 1 19 ? -14.711 7.98 18.25 1 98.69 19 LYS B N 1
ATOM 1905 C CA . LYS B 1 19 ? -15.359 9.211 17.797 1 98.69 19 LYS B CA 1
ATOM 1906 C C . LYS B 1 19 ? -14.539 9.883 16.703 1 98.69 19 LYS B C 1
ATOM 1908 O O . LYS B 1 19 ? -15.086 10.312 15.68 1 98.69 19 LYS B O 1
ATOM 1913 N N . LEU B 1 20 ? -13.289 9.93 16.906 1 98.75 20 LEU B N 1
ATOM 1914 C CA . LEU B 1 20 ? -12.391 10.516 15.914 1 98.75 20 LEU B CA 1
ATOM 1915 C C . LEU B 1 20 ? -12.453 9.734 14.609 1 98.75 20 LEU B C 1
ATOM 1917 O O . LEU B 1 20 ? -12.477 10.328 13.523 1 98.75 20 LEU B O 1
ATOM 1921 N N . ALA B 1 21 ? -12.477 8.453 14.656 1 98.81 21 ALA B N 1
ATOM 1922 C CA . ALA B 1 21 ? -12.508 7.586 13.484 1 98.81 21 ALA B CA 1
ATOM 1923 C C . ALA B 1 21 ? -13.758 7.84 12.648 1 98.81 21 ALA B C 1
ATOM 1925 O O . ALA B 1 21 ? -13.742 7.676 11.43 1 98.81 21 ALA B O 1
ATOM 1926 N N . LEU B 1 22 ? -14.805 8.312 13.297 1 98.69 22 LEU B N 1
ATOM 1927 C CA . LEU B 1 22 ? -16.094 8.5 12.633 1 98.69 22 LEU B CA 1
ATOM 1928 C C . LEU B 1 22 ? -16.25 9.938 12.148 1 98.69 22 LEU B C 1
ATOM 1930 O O . LEU B 1 22 ? -17.25 10.273 11.508 1 98.69 22 LEU B O 1
ATOM 1934 N N . THR B 1 23 ? -15.273 10.734 12.383 1 98.75 23 THR B N 1
ATOM 1935 C CA . THR B 1 23 ? -15.375 12.164 12.094 1 98.75 23 THR B CA 1
ATOM 1936 C C . THR B 1 23 ? -14.75 12.484 10.742 1 98.75 23 THR B C 1
ATOM 1938 O O . THR B 1 23 ? -13.539 12.336 10.562 1 98.75 23 THR B O 1
ATOM 1941 N N . HIS B 1 24 ? -15.539 12.938 9.875 1 98.38 24 HIS B N 1
ATOM 1942 C CA . HIS B 1 24 ? -15.109 13.297 8.531 1 98.38 24 HIS B CA 1
ATOM 1943 C C . HIS B 1 24 ? -14.43 14.656 8.516 1 98.38 24 HIS B C 1
ATOM 1945 O O . HIS B 1 24 ? -14.664 15.484 9.398 1 98.38 24 HIS B O 1
ATOM 1951 N N . CYS B 1 25 ? -13.594 14.883 7.508 1 97.38 25 CYS B N 1
ATOM 1952 C CA . CYS B 1 25 ? -12.797 16.094 7.438 1 97.38 25 CYS B CA 1
ATOM 1953 C C . CYS B 1 25 ? -13.688 17.328 7.254 1 97.38 25 CYS B C 1
ATOM 1955 O O . CYS B 1 25 ? -13.273 18.453 7.535 1 97.38 25 CYS B O 1
ATOM 1957 N N . SER B 1 26 ? -14.891 17.172 6.789 1 97 26 SER B N 1
ATOM 1958 C CA . SER B 1 26 ? -15.828 18.281 6.664 1 97 26 SER B CA 1
ATOM 1959 C C . SER B 1 26 ? -16.125 18.922 8.023 1 97 26 SER B C 1
ATOM 1961 O O . SER B 1 26 ? -16.672 20.016 8.094 1 97 26 SER B O 1
ATOM 1963 N N . MET B 1 27 ? -15.773 18.219 9.117 1 97.06 27 MET B N 1
ATOM 1964 C CA . MET B 1 27 ? -15.992 18.734 10.469 1 97.06 27 MET B CA 1
ATOM 1965 C C . MET B 1 27 ? -14.852 19.656 10.891 1 97.06 27 MET B C 1
ATOM 1967 O O . MET B 1 27 ? -14.984 20.406 11.859 1 97.06 27 MET B O 1
ATOM 1971 N N . GLY B 1 28 ? -13.703 19.516 10.195 1 95.44 28 GLY B N 1
ATOM 1972 C CA . GLY B 1 28 ? -12.57 20.359 10.547 1 95.44 28 GLY B CA 1
ATOM 1973 C C . GLY B 1 28 ? -11.258 19.594 10.617 1 95.44 28 GLY B C 1
ATOM 1974 O O . GLY B 1 28 ? -11.141 18.5 10.062 1 95.44 28 GLY B O 1
ATOM 1975 N N . LYS B 1 29 ? -10.32 20.141 11.328 1 93.31 29 LYS B N 1
ATOM 1976 C CA . LYS B 1 29 ? -8.953 19.625 11.352 1 93.31 29 LYS B CA 1
ATOM 1977 C C . LYS B 1 29 ? -8.859 18.344 12.172 1 93.31 29 LYS B C 1
ATOM 1979 O O . LYS B 1 29 ? -8.039 17.469 11.875 1 93.31 29 LYS B O 1
ATOM 1984 N N . ASN B 1 30 ? -9.664 18.297 13.203 1 96 30 ASN B N 1
ATOM 1985 C CA . ASN B 1 30 ? -9.703 17.078 14.016 1 96 30 ASN B CA 1
ATOM 1986 C C . ASN B 1 30 ? -10.625 16.031 13.398 1 96 30 ASN B C 1
ATOM 1988 O O . ASN B 1 30 ? -11.805 15.945 13.758 1 96 30 ASN B O 1
ATOM 1992 N N . ASN B 1 31 ? -10.102 15.305 12.445 1 98.38 31 ASN B N 1
ATOM 1993 C CA . ASN B 1 31 ? -10.883 14.344 11.672 1 98.38 31 ASN B CA 1
ATOM 1994 C C . ASN B 1 31 ? -10.164 13 11.555 1 98.38 31 ASN B C 1
ATOM 1996 O O . ASN B 1 31 ? -9.109 12.805 12.164 1 98.38 31 ASN B O 1
ATOM 2000 N N . ASN B 1 32 ? -10.648 12.148 10.75 1 98.69 32 ASN B N 1
ATOM 2001 C CA . ASN B 1 32 ? -10.211 10.758 10.828 1 98.69 32 ASN B CA 1
ATOM 2002 C C . ASN B 1 32 ? -9.141 10.445 9.797 1 98.69 32 ASN B C 1
ATOM 2004 O O . ASN B 1 32 ? -8.758 9.289 9.625 1 98.69 32 ASN B O 1
ATOM 2008 N N . GLU B 1 33 ? -8.562 11.383 9.156 1 98.56 33 GLU B N 1
ATOM 2009 C CA . GLU B 1 33 ? -7.668 11.141 8.031 1 98.56 33 GLU B CA 1
ATOM 2010 C C . GLU B 1 33 ? -6.387 10.453 8.484 1 98.56 33 GLU B C 1
ATOM 2012 O O . GLU B 1 33 ? -5.914 9.516 7.832 1 98.56 33 GLU B O 1
ATOM 2017 N N . ARG B 1 34 ? -5.844 10.883 9.578 1 98.5 34 ARG B N 1
ATOM 2018 C CA . ARG B 1 34 ? -4.617 10.266 10.078 1 98.5 34 ARG B CA 1
ATOM 2019 C C . ARG B 1 34 ? -4.879 8.836 10.539 1 98.5 34 ARG B C 1
ATOM 2021 O O . ARG B 1 34 ? -4.043 7.953 10.336 1 98.5 34 ARG B O 1
ATOM 2028 N N . LEU B 1 35 ? -6.016 8.633 11.148 1 98.75 35 LEU B N 1
ATOM 2029 C CA . LEU B 1 35 ? -6.383 7.281 11.555 1 98.75 35 LEU B CA 1
ATOM 2030 C C . LEU B 1 35 ? -6.598 6.391 10.328 1 98.75 35 LEU B C 1
ATOM 2032 O O . LEU B 1 35 ? -6.258 5.207 10.352 1 98.75 35 LEU B O 1
ATOM 2036 N N . GLU B 1 36 ? -7.238 6.969 9.336 1 98.75 36 GLU B N 1
ATOM 2037 C CA . GLU B 1 36 ? -7.422 6.246 8.078 1 98.75 36 GLU B CA 1
ATOM 2038 C C . GLU B 1 36 ? -6.082 5.793 7.5 1 98.75 36 GLU B C 1
ATOM 2040 O O . GLU B 1 36 ? -5.953 4.66 7.031 1 98.75 36 GLU B O 1
ATOM 2045 N N . PHE B 1 37 ? -5.117 6.668 7.59 1 98.62 37 PHE B N 1
ATOM 2046 C CA . PHE B 1 37 ? -3.758 6.375 7.148 1 98.62 37 PHE B CA 1
ATOM 2047 C C . PHE B 1 37 ? -3.195 5.172 7.891 1 98.62 37 PHE B C 1
ATOM 2049 O O . PHE B 1 37 ? -2.68 4.238 7.273 1 98.62 37 PHE B O 1
ATOM 2056 N N . LEU B 1 38 ? -3.32 5.156 9.102 1 98.44 38 LEU B N 1
ATOM 2057 C CA . LEU B 1 38 ? -2.854 4.051 9.93 1 98.44 38 LEU B CA 1
ATOM 2058 C C . LEU B 1 38 ? -3.678 2.793 9.68 1 98.44 38 LEU B C 1
ATOM 2060 O O . LEU B 1 38 ? -3.125 1.699 9.539 1 98.44 38 LEU B O 1
ATOM 2064 N N . GLY B 1 39 ? -4.941 2.98 9.562 1 98.69 39 GLY B N 1
ATOM 2065 C CA . GLY B 1 39 ? -5.867 1.878 9.359 1 98.69 39 GLY B CA 1
ATOM 2066 C C . GLY B 1 39 ? -5.668 1.162 8.039 1 98.69 39 GLY B C 1
ATOM 2067 O O . GLY B 1 39 ? -5.789 -0.063 7.965 1 98.69 39 GLY B O 1
ATOM 2068 N N . ASP B 1 40 ? -5.426 1.942 7.062 1 98.25 40 ASP B N 1
ATOM 2069 C CA . ASP B 1 40 ? -5.16 1.355 5.754 1 98.25 40 ASP B CA 1
ATOM 2070 C C . ASP B 1 40 ? -3.957 0.415 5.809 1 98.25 40 ASP B C 1
ATOM 2072 O O . ASP B 1 40 ? -3.998 -0.686 5.254 1 98.25 40 ASP B O 1
ATOM 2076 N N . SER B 1 41 ? -2.943 0.817 6.465 1 98.06 41 SER B N 1
ATOM 2077 C CA . SER B 1 41 ? -1.727 0.019 6.562 1 98.06 41 SER B CA 1
ATOM 2078 C C . SER B 1 41 ? -1.965 -1.253 7.371 1 98.06 41 SER B C 1
ATOM 2080 O O . SER B 1 41 ? -1.505 -2.332 6.992 1 98.06 41 SER B O 1
ATOM 2082 N N . ILE B 1 42 ? -2.68 -1.162 8.453 1 98.25 42 ILE B N 1
ATOM 2083 C CA . ILE B 1 42 ? -2.885 -2.322 9.312 1 98.25 42 ILE B CA 1
ATOM 2084 C C . ILE B 1 42 ? -3.83 -3.309 8.633 1 98.25 42 ILE B C 1
ATOM 2086 O O . ILE B 1 42 ? -3.66 -4.523 8.758 1 98.25 42 ILE B O 1
ATOM 2090 N N . LEU B 1 43 ? -4.824 -2.779 7.961 1 98.69 43 LEU B N 1
ATOM 2091 C CA . LEU B 1 43 ? -5.695 -3.641 7.172 1 98.69 43 LEU B CA 1
ATOM 2092 C C . LEU B 1 43 ? -4.895 -4.426 6.137 1 98.69 43 LEU B C 1
ATOM 2094 O O . LEU B 1 43 ? -5.078 -5.637 5.992 1 98.69 43 LEU B O 1
ATOM 2098 N N . GLY B 1 44 ? -3.984 -3.75 5.504 1 98.19 44 GLY B N 1
ATOM 2099 C CA . GLY B 1 44 ? -3.16 -4.375 4.48 1 98.19 44 GLY B CA 1
ATOM 2100 C C . GLY B 1 44 ? -2.369 -5.562 4.992 1 98.19 44 GLY B C 1
ATOM 2101 O O . GLY B 1 44 ? -2.367 -6.629 4.375 1 98.19 44 GLY B O 1
ATOM 2102 N N . VAL B 1 45 ? -1.759 -5.379 6.09 1 98.25 45 VAL B N 1
ATOM 2103 C CA . VAL B 1 45 ? -0.873 -6.43 6.582 1 98.25 45 VAL B CA 1
ATOM 2104 C C . VAL B 1 45 ? -1.7 -7.586 7.133 1 98.25 45 VAL B C 1
ATOM 2106 O O . VAL B 1 45 ? -1.325 -8.75 6.98 1 98.25 45 VAL B O 1
ATOM 2109 N N . ILE B 1 46 ? -2.822 -7.312 7.738 1 98.62 46 ILE B N 1
ATOM 2110 C CA . ILE B 1 46 ? -3.654 -8.359 8.312 1 98.62 46 ILE B CA 1
ATOM 2111 C C . ILE B 1 46 ? -4.223 -9.242 7.199 1 98.62 46 ILE B C 1
ATOM 2113 O O . ILE B 1 46 ? -4.148 -10.469 7.27 1 98.62 46 ILE B O 1
ATOM 2117 N N . ILE B 1 47 ? -4.723 -8.625 6.207 1 98.69 47 ILE B N 1
ATOM 2118 C CA . ILE B 1 47 ? -5.301 -9.359 5.09 1 98.69 47 ILE B CA 1
ATOM 2119 C C . ILE B 1 47 ? -4.203 -10.102 4.332 1 98.69 47 ILE B C 1
ATOM 2121 O O . ILE B 1 47 ? -4.391 -11.25 3.92 1 98.69 47 ILE B O 1
ATOM 2125 N N . SER B 1 48 ? -3.08 -9.453 4.145 1 98.56 48 SER B N 1
ATOM 2126 C CA . 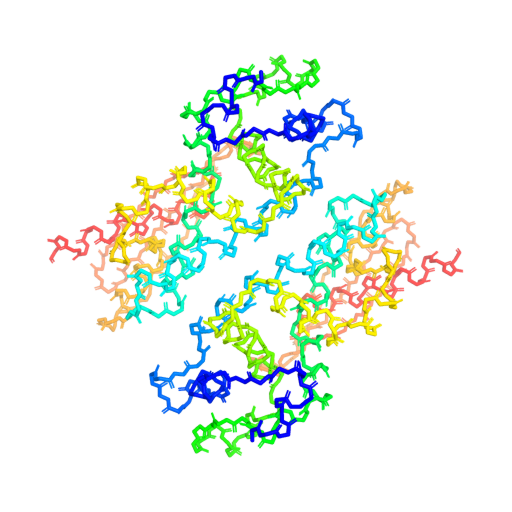SER B 1 48 ? -1.954 -10.102 3.479 1 98.56 48 SER B CA 1
ATOM 2127 C C . SER B 1 48 ? -1.523 -11.359 4.219 1 98.56 48 SER B C 1
ATOM 2129 O O . SER B 1 48 ? -1.299 -12.406 3.602 1 98.56 48 SER B O 1
ATOM 2131 N N . LYS B 1 49 ? -1.4 -11.242 5.488 1 98.31 49 LYS B N 1
ATOM 2132 C CA . LYS B 1 49 ? -0.986 -12.391 6.289 1 98.31 49 LYS B CA 1
ATOM 2133 C C . LYS B 1 49 ? -2.014 -13.516 6.215 1 98.31 49 LYS B C 1
ATOM 2135 O O . LYS B 1 49 ? -1.651 -14.688 6.078 1 98.31 49 LYS B O 1
ATOM 2140 N N . GLU B 1 50 ? -3.26 -13.164 6.273 1 98.38 50 GLU B N 1
ATOM 2141 C CA . GLU B 1 50 ? -4.328 -14.156 6.176 1 98.38 50 GLU B CA 1
ATOM 2142 C C . GLU B 1 50 ? -4.297 -14.867 4.824 1 98.38 50 GLU B C 1
ATOM 2144 O O . GLU B 1 50 ? -4.379 -16.094 4.766 1 98.38 50 GLU B O 1
ATOM 2149 N N . LEU B 1 51 ? -4.148 -14.141 3.793 1 98 51 LEU B N 1
ATOM 2150 C CA . LEU B 1 51 ? -4.109 -14.711 2.451 1 98 51 LEU B CA 1
ATOM 2151 C C . LEU B 1 51 ? -2.881 -15.594 2.27 1 98 51 LEU B C 1
ATOM 2153 O O . LEU B 1 51 ? -2.965 -16.656 1.668 1 98 51 LEU B O 1
ATOM 2157 N N . TYR B 1 52 ? -1.779 -15.102 2.752 1 98.19 52 TYR B N 1
ATOM 2158 C CA . TYR B 1 52 ? -0.529 -15.852 2.695 1 98.19 52 TYR B CA 1
ATOM 2159 C C . TYR B 1 52 ? -0.696 -17.234 3.301 1 98.19 52 TYR B C 1
ATOM 2161 O O . TYR B 1 52 ? -0.213 -18.219 2.744 1 98.19 52 TYR B O 1
ATOM 2169 N N . GLN B 1 53 ? -1.383 -17.312 4.391 1 97.19 53 GLN B N 1
ATOM 2170 C CA . GLN B 1 53 ? -1.576 -18.562 5.125 1 97.19 53 GLN B CA 1
ATOM 2171 C C . GLN B 1 53 ? -2.65 -19.422 4.469 1 97.19 53 GLN B C 1
ATOM 2173 O O . GLN B 1 53 ? -2.494 -20.641 4.359 1 97.19 53 GLN B O 1
ATOM 2178 N N . ARG B 1 54 ? -3.662 -18.859 4 1 96.25 54 ARG B N 1
ATOM 2179 C CA . ARG B 1 54 ? -4.812 -19.562 3.447 1 96.25 54 ARG B CA 1
ATOM 2180 C C . ARG B 1 54 ? -4.48 -20.172 2.096 1 96.25 54 ARG B C 1
ATOM 2182 O O . ARG B 1 54 ? -5.016 -21.234 1.741 1 96.25 54 ARG B O 1
ATOM 2189 N N . PHE B 1 55 ? -3.623 -19.562 1.404 1 96.25 55 PHE B N 1
ATOM 2190 C CA . PHE B 1 55 ? -3.311 -20.016 0.053 1 96.25 55 PHE B CA 1
ATOM 2191 C C . PHE B 1 55 ? -1.807 -20.188 -0.122 1 96.25 55 PHE B C 1
ATOM 2193 O O . PHE B 1 55 ? -1.157 -19.406 -0.814 1 96.25 55 PHE B O 1
ATOM 2200 N N . PRO B 1 56 ? -1.277 -21.234 0.319 1 95.5 56 PRO B N 1
ATOM 2201 C CA . PRO B 1 56 ? 0.174 -21.438 0.302 1 95.5 56 PRO B CA 1
ATOM 2202 C C . PRO B 1 56 ? 0.714 -21.719 -1.099 1 95.5 56 PRO B C 1
ATOM 2204 O O . PRO B 1 56 ? 1.922 -21.609 -1.33 1 95.5 56 PRO B O 1
ATOM 2207 N N . ASN B 1 57 ? -0.187 -21.938 -2.084 1 93.75 57 ASN B N 1
ATOM 2208 C CA . ASN B 1 57 ? 0.299 -22.422 -3.371 1 93.75 57 ASN B CA 1
ATOM 2209 C C . ASN B 1 57 ? 0.113 -21.375 -4.469 1 93.75 57 ASN B C 1
ATOM 2211 O O . ASN B 1 57 ? 0.382 -21.656 -5.641 1 93.75 57 ASN B O 1
ATOM 2215 N N . ILE B 1 58 ? -0.344 -20.234 -4.059 1 93 58 ILE B N 1
ATOM 2216 C CA . ILE B 1 58 ? -0.519 -19.25 -5.109 1 93 58 ILE B CA 1
ATOM 2217 C C . ILE B 1 58 ? 0.638 -18.25 -5.078 1 93 58 ILE B C 1
ATOM 2219 O O . ILE B 1 58 ? 1.266 -18.047 -4.035 1 93 58 ILE B O 1
ATOM 2223 N N . ASP B 1 59 ? 0.883 -17.625 -6.242 1 94.25 59 ASP B N 1
ATOM 2224 C CA . ASP B 1 59 ? 2.051 -16.75 -6.355 1 94.25 59 ASP B CA 1
ATOM 2225 C C . ASP B 1 59 ? 1.744 -15.359 -5.832 1 94.25 59 ASP B C 1
ATOM 2227 O O . ASP B 1 59 ? 0.604 -15.055 -5.473 1 94.25 59 ASP B O 1
ATOM 2231 N N . GLU B 1 60 ? 2.742 -14.523 -5.848 1 95.56 60 GLU B N 1
ATOM 2232 C CA . GLU B 1 60 ? 2.668 -13.172 -5.316 1 95.56 60 GLU B CA 1
ATOM 2233 C C . GLU B 1 60 ? 1.642 -12.336 -6.074 1 95.56 60 GLU B C 1
ATOM 2235 O O . GLU B 1 60 ? 0.925 -11.531 -5.477 1 95.56 60 GLU B O 1
ATOM 2240 N N . GLY B 1 61 ? 1.627 -12.492 -7.355 1 93.75 61 GLY B N 1
ATOM 2241 C CA . GLY B 1 61 ? 0.678 -11.742 -8.156 1 93.75 61 GLY B CA 1
ATOM 2242 C C . GLY B 1 61 ? -0.768 -12.008 -7.781 1 93.75 61 GLY B C 1
ATOM 2243 O O . GLY B 1 61 ? -1.562 -11.07 -7.648 1 93.75 61 GLY B O 1
ATOM 2244 N N . LYS B 1 62 ? -1.093 -13.203 -7.586 1 92.69 62 LYS B N 1
ATOM 2245 C CA . LYS B 1 62 ? -2.443 -13.586 -7.176 1 92.69 62 LYS B CA 1
ATOM 2246 C C . LYS B 1 62 ? -2.74 -13.109 -5.758 1 92.69 62 LYS B C 1
ATOM 2248 O O . LYS B 1 62 ? -3.842 -12.633 -5.473 1 92.69 62 LYS B O 1
ATOM 2253 N N . LEU B 1 63 ? -1.757 -13.258 -4.867 1 96.81 63 LEU B N 1
ATOM 2254 C CA . LEU B 1 63 ? -1.916 -12.734 -3.514 1 96.81 63 LEU B CA 1
ATOM 2255 C C . LEU B 1 63 ? -2.24 -11.242 -3.539 1 96.81 63 LEU B C 1
ATOM 2257 O O . LEU B 1 63 ? -3.148 -10.789 -2.84 1 96.81 63 LEU B O 1
ATOM 2261 N N . SER B 1 64 ? -1.52 -10.547 -4.383 1 96.31 64 SER B N 1
ATOM 2262 C CA . SER B 1 64 ? -1.696 -9.102 -4.484 1 96.31 64 SER B CA 1
ATOM 2263 C C . SER B 1 64 ? -3.084 -8.742 -5.004 1 96.31 64 SER B C 1
ATOM 2265 O O . SER B 1 64 ? -3.73 -7.828 -4.496 1 96.31 64 SER B O 1
ATOM 2267 N N . ARG B 1 65 ? -3.531 -9.43 -5.926 1 93.69 65 ARG B N 1
ATOM 2268 C CA . ARG B 1 65 ? -4.852 -9.188 -6.5 1 93.69 65 ARG B CA 1
ATOM 2269 C C . ARG B 1 65 ? -5.949 -9.477 -5.484 1 93.69 65 ARG B C 1
ATOM 2271 O O . ARG B 1 65 ? -6.906 -8.703 -5.363 1 93.69 65 ARG B O 1
ATOM 2278 N N . LEU B 1 66 ? -5.789 -10.586 -4.781 1 95.62 66 LEU B N 1
ATOM 2279 C CA . LEU B 1 66 ? -6.766 -10.93 -3.756 1 95.62 66 LEU B CA 1
ATOM 2280 C C . LEU B 1 66 ? -6.812 -9.867 -2.666 1 95.62 66 LEU B C 1
ATOM 2282 O O . LEU B 1 66 ? -7.895 -9.461 -2.23 1 95.62 66 LEU B O 1
ATOM 2286 N N . ARG B 1 67 ? -5.648 -9.445 -2.244 1 97.44 67 ARG B N 1
ATOM 2287 C CA . ARG B 1 67 ? -5.617 -8.383 -1.249 1 97.44 67 ARG B CA 1
ATOM 2288 C C . ARG B 1 67 ? -6.312 -7.129 -1.766 1 97.44 67 ARG B C 1
ATOM 2290 O O . ARG B 1 67 ? -7.141 -6.539 -1.067 1 97.44 67 ARG B O 1
ATOM 2297 N N . SER B 1 68 ? -5.953 -6.723 -2.967 1 95.88 68 SER B N 1
ATOM 2298 C CA . SER B 1 68 ? -6.523 -5.512 -3.549 1 95.88 68 SER B CA 1
ATOM 2299 C C . SER B 1 68 ? -8.047 -5.594 -3.607 1 95.88 68 SER B C 1
ATOM 2301 O O . SER B 1 68 ? -8.734 -4.598 -3.369 1 95.88 68 SER B O 1
ATOM 2303 N N . HIS B 1 69 ? -8.516 -6.711 -3.871 1 93.31 69 HIS B N 1
ATOM 2304 C CA . HIS B 1 69 ? -9.961 -6.922 -3.943 1 93.31 69 HIS B CA 1
ATOM 2305 C C . HIS B 1 69 ? -10.602 -6.789 -2.566 1 93.31 69 HIS B C 1
ATOM 2307 O O . HIS B 1 69 ? -11.664 -6.172 -2.43 1 93.31 69 HIS B O 1
ATOM 2313 N N . LEU B 1 70 ? -9.984 -7.289 -1.623 1 96.81 70 LEU B N 1
ATOM 2314 C CA . LEU B 1 70 ? -10.562 -7.375 -0.288 1 96.81 70 LEU B CA 1
ATOM 2315 C C . LEU B 1 70 ? -10.5 -6.023 0.419 1 96.81 70 LEU B C 1
ATOM 2317 O O . LEU B 1 70 ? -11.352 -5.711 1.249 1 96.81 70 LEU B O 1
ATOM 2321 N N . VAL B 1 71 ? -9.492 -5.227 0.033 1 98.06 71 VAL B N 1
ATOM 2322 C CA . VAL B 1 71 ? -9.281 -4.02 0.826 1 98.06 71 VAL B CA 1
ATOM 2323 C C . VAL B 1 71 ? -9.758 -2.797 0.043 1 98.06 71 VAL B C 1
ATOM 2325 O O . VAL B 1 71 ? -9.625 -1.662 0.507 1 98.06 71 VAL B O 1
ATOM 2328 N N . ARG B 1 72 ? -10.328 -3.016 -1.117 1 95.81 72 ARG B N 1
ATOM 2329 C CA . ARG B 1 72 ? -10.773 -1.907 -1.957 1 95.81 72 ARG B CA 1
ATOM 2330 C C . ARG B 1 72 ? -11.992 -1.217 -1.356 1 95.81 72 ARG B C 1
ATOM 2332 O O . ARG B 1 72 ? -12.68 -1.787 -0.507 1 95.81 72 ARG B O 1
ATOM 2339 N N . ASP B 1 73 ? -12.297 -0.093 -1.85 1 95.62 73 ASP B N 1
ATOM 2340 C CA . ASP B 1 73 ? -13.367 0.75 -1.323 1 95.62 73 ASP B CA 1
ATOM 2341 C C . ASP B 1 73 ? -14.719 0.037 -1.4 1 95.62 73 ASP B C 1
ATOM 2343 O O . ASP B 1 73 ? -15.516 0.107 -0.465 1 95.62 73 ASP B O 1
ATOM 2347 N N . GLN B 1 74 ? -14.953 -0.609 -2.457 1 92.94 74 GLN B N 1
ATOM 2348 C CA . GLN B 1 74 ? -16.234 -1.292 -2.645 1 92.94 74 GLN B CA 1
ATOM 2349 C C . GLN B 1 74 ? -16.453 -2.338 -1.558 1 92.94 74 GLN B C 1
ATOM 2351 O O . GLN B 1 74 ? -17.562 -2.438 -1.007 1 92.94 74 GLN B O 1
ATOM 2356 N N . THR B 1 75 ? -15.438 -3.098 -1.246 1 95.81 75 THR B N 1
ATOM 2357 C CA . THR B 1 75 ? -15.523 -4.102 -0.192 1 95.81 75 THR B CA 1
ATOM 2358 C C . THR B 1 75 ? -15.734 -3.441 1.168 1 95.81 75 THR B C 1
ATOM 2360 O O . THR B 1 75 ? -16.594 -3.863 1.943 1 95.81 75 THR B O 1
ATOM 2363 N N . LEU B 1 76 ? -15.016 -2.412 1.417 1 98.31 76 LEU B N 1
ATOM 2364 C CA . LEU B 1 76 ? -15.109 -1.731 2.703 1 98.31 76 LEU B CA 1
ATOM 2365 C C . LEU B 1 76 ? -16.469 -1.078 2.879 1 98.31 76 LEU B C 1
ATOM 2367 O O . LEU B 1 76 ? -17 -1.012 3.994 1 98.31 76 LEU B O 1
ATOM 2371 N N . THR B 1 77 ? -16.984 -0.615 1.783 1 96.44 77 THR B N 1
ATOM 2372 C CA . THR B 1 77 ? -18.328 -0.043 1.826 1 96.44 77 THR B CA 1
ATOM 2373 C C . THR B 1 77 ? -19.359 -1.111 2.17 1 96.44 77 THR B C 1
ATOM 2375 O O . THR B 1 77 ? -20.297 -0.849 2.914 1 96.44 77 THR B O 1
ATOM 2378 N N . GLN B 1 78 ? -19.203 -2.281 1.662 1 94.88 78 GLN B N 1
ATOM 2379 C CA . GLN B 1 78 ? -20.078 -3.396 2.012 1 94.88 78 GLN B CA 1
ATOM 2380 C C . GLN B 1 78 ? -20.016 -3.703 3.506 1 94.88 78 GLN B C 1
ATOM 2382 O O . GLN B 1 78 ? -21.031 -3.938 4.145 1 94.88 78 GLN B O 1
ATOM 2387 N N . LEU B 1 79 ? -18.859 -3.705 4.051 1 97.19 79 LEU B N 1
ATOM 2388 C CA . LEU B 1 79 ? -18.688 -3.904 5.484 1 97.19 79 LEU B CA 1
ATOM 2389 C C . LEU B 1 79 ? -19.391 -2.801 6.273 1 97.19 79 LEU B C 1
ATOM 2391 O O . LEU B 1 79 ? -20.016 -3.066 7.309 1 97.19 79 LEU B O 1
ATOM 2395 N N . SER B 1 80 ? -19.219 -1.607 5.75 1 97.5 80 SER B N 1
ATOM 2396 C CA . SER B 1 80 ? -19.844 -0.451 6.395 1 97.5 80 SER B CA 1
ATOM 2397 C C . SER B 1 80 ? -21.344 -0.61 6.488 1 97.5 80 SER B C 1
ATOM 2399 O O . SER B 1 80 ? -21.953 -0.234 7.492 1 97.5 80 SER B O 1
ATOM 2401 N N . ALA B 1 81 ? -21.922 -1.141 5.488 1 94.69 81 ALA B N 1
ATOM 2402 C CA . ALA B 1 81 ? -23.375 -1.357 5.465 1 94.69 81 ALA B CA 1
ATOM 2403 C C . ALA B 1 81 ? -23.797 -2.326 6.562 1 94.69 81 ALA B C 1
ATOM 2405 O O . ALA B 1 81 ? -24.797 -2.092 7.254 1 94.69 81 ALA B O 1
ATOM 2406 N N . GLY B 1 82 ? -23.047 -3.393 6.734 1 93.56 82 GLY B N 1
ATOM 2407 C CA . GLY B 1 82 ? -23.328 -4.352 7.789 1 93.56 82 GLY B CA 1
ATOM 2408 C C . GLY B 1 82 ? -23.234 -3.754 9.18 1 93.56 82 GLY B C 1
ATOM 2409 O O . GLY B 1 82 ? -23.938 -4.176 10.094 1 93.56 82 GLY B O 1
ATOM 2410 N N . LEU B 1 83 ? -22.438 -2.738 9.273 1 96.75 83 LEU B N 1
ATOM 2411 C CA . LEU B 1 83 ? -22.234 -2.076 10.555 1 96.75 83 LEU B CA 1
ATOM 2412 C C . LEU B 1 83 ? -23.188 -0.904 10.727 1 96.75 83 LEU B C 1
ATOM 2414 O O . LEU B 1 83 ? -23.234 -0.286 11.789 1 96.75 83 LEU B O 1
ATOM 2418 N N . GLU B 1 84 ? -23.891 -0.548 9.641 1 95.62 84 GLU B N 1
ATOM 2419 C CA . GLU B 1 84 ? -24.766 0.618 9.617 1 95.62 84 GLU B CA 1
ATOM 2420 C C . GLU B 1 84 ? -24 1.892 9.961 1 95.62 84 GLU B C 1
ATOM 2422 O O . GLU B 1 84 ? -24.453 2.676 10.805 1 95.62 84 GLU B O 1
ATOM 2427 N N . LEU B 1 85 ? -22.922 2.047 9.336 1 96.38 85 LEU B N 1
ATOM 2428 C CA . LEU B 1 85 ? -22.016 3.137 9.688 1 96.38 85 LEU B CA 1
ATOM 2429 C C . LEU B 1 85 ? -22.609 4.484 9.297 1 96.38 85 LEU B C 1
ATOM 2431 O O . LEU B 1 85 ? -22.281 5.512 9.891 1 96.38 85 LEU B O 1
ATOM 2435 N N . SER B 1 86 ? -23.438 4.508 8.305 1 93.81 86 SER B N 1
ATOM 2436 C CA . SER B 1 86 ? -24.078 5.742 7.848 1 93.81 86 SER B CA 1
ATOM 2437 C C . SER B 1 86 ? -24.75 6.473 9 1 93.81 86 SER B C 1
ATOM 2439 O O . SER B 1 86 ? -24.844 7.703 9 1 93.81 86 SER B O 1
ATOM 2441 N N . ASN B 1 87 ? -25.141 5.699 9.977 1 94 87 ASN B N 1
ATOM 2442 C CA . ASN B 1 87 ? -25.875 6.262 11.102 1 94 87 ASN B CA 1
ATOM 2443 C C . ASN B 1 87 ? -24.922 6.855 12.141 1 94 87 ASN B C 1
ATOM 2445 O O . ASN B 1 87 ? -25.359 7.602 13.023 1 94 87 ASN B O 1
ATOM 2449 N N . SER B 1 88 ? -23.672 6.582 12.008 1 96.69 88 SER B N 1
ATOM 2450 C CA . SER B 1 88 ? -22.75 6.93 13.078 1 96.69 88 SER B CA 1
ATOM 2451 C C . SER B 1 88 ? -21.719 7.957 12.617 1 96.69 88 SER B C 1
ATOM 2453 O O . SER B 1 88 ? -20.969 8.508 13.43 1 96.69 88 SER B O 1
ATOM 2455 N N . LEU B 1 89 ? -21.734 8.234 11.312 1 97.94 89 LEU B N 1
ATOM 2456 C CA . LEU B 1 89 ? -20.734 9.148 10.766 1 97.94 89 LEU B CA 1
ATOM 2457 C C . LEU B 1 89 ? -20.984 10.57 11.25 1 97.94 89 LEU B C 1
ATOM 2459 O O . LEU B 1 89 ? -22.141 10.992 11.367 1 97.94 89 LEU B O 1
ATOM 2463 N N . ILE B 1 90 ? -19.938 11.258 11.555 1 98.31 90 ILE B N 1
ATOM 2464 C CA . ILE B 1 90 ? -20 12.648 11.977 1 98.31 90 ILE B CA 1
ATOM 2465 C C . ILE B 1 90 ? -19.5 13.547 10.844 1 98.31 90 ILE B C 1
ATOM 2467 O O . ILE B 1 90 ? -18.312 13.562 10.523 1 98.31 90 ILE B O 1
ATOM 2471 N N . LEU B 1 91 ? -20.438 14.312 10.281 1 97.88 91 LEU B N 1
ATOM 2472 C CA . LEU B 1 91 ? -20.172 15.125 9.094 1 97.88 91 LEU B CA 1
ATOM 2473 C C . LEU B 1 91 ? -20.531 16.594 9.352 1 97.88 91 LEU B C 1
ATOM 2475 O O . LEU B 1 91 ? -21.406 16.891 10.164 1 97.88 91 LEU B O 1
ATOM 2479 N N . GLY B 1 92 ? -19.781 17.422 8.648 1 97.19 92 GLY B N 1
ATOM 2480 C CA . GLY B 1 92 ? -20.188 18.812 8.641 1 97.19 92 GLY B CA 1
ATOM 2481 C C . GLY B 1 92 ? -21.547 19.031 7.984 1 97.19 92 GLY B C 1
ATOM 2482 O O . GLY B 1 92 ? -22.016 18.172 7.23 1 97.19 92 GLY B O 1
ATOM 2483 N N . PHE B 1 93 ? -22.062 20.172 8.211 1 95.44 93 PHE B N 1
ATOM 2484 C CA . PHE B 1 93 ? -23.438 20.469 7.785 1 95.44 93 PHE B CA 1
ATOM 2485 C C . PHE B 1 93 ? -23.562 20.359 6.27 1 95.44 93 PHE B C 1
ATOM 2487 O O . PHE B 1 93 ? -24.484 19.719 5.762 1 95.44 93 PHE B O 1
ATOM 2494 N N . GLY B 1 94 ? -22.703 20.938 5.566 1 95.38 94 GLY B N 1
ATOM 2495 C CA . GLY B 1 94 ? -22.75 20.891 4.113 1 95.38 94 GLY B CA 1
ATOM 2496 C C . GLY B 1 94 ? -22.641 19.484 3.553 1 95.38 94 GLY B C 1
ATOM 2497 O O . GLY B 1 94 ? -23.391 19.109 2.65 1 95.38 94 GLY B O 1
ATOM 2498 N N . GLU B 1 95 ? -21.734 18.75 4.102 1 96 95 GLU B N 1
ATOM 2499 C CA . GLU B 1 95 ? -21.516 17.375 3.678 1 96 95 GLU B CA 1
ATOM 2500 C C . GLU B 1 95 ? -22.719 16.5 4.012 1 96 95 GLU B C 1
ATOM 2502 O O . GLU B 1 95 ? -23.125 15.648 3.207 1 96 95 GLU B O 1
ATOM 2507 N N . LEU B 1 96 ? -23.297 16.734 5.09 1 94.19 96 LEU B N 1
ATOM 2508 C CA . LEU B 1 96 ? -24.484 15.992 5.52 1 94.19 96 LEU B CA 1
ATOM 2509 C C . LEU B 1 96 ? -25.656 16.25 4.578 1 94.19 96 LEU B C 1
ATOM 2511 O O . LEU B 1 96 ? -26.328 15.312 4.145 1 94.19 96 LEU B O 1
ATOM 2515 N N . LYS B 1 97 ? -25.781 17.438 4.191 1 95.19 97 LYS B N 1
ATOM 2516 C CA . LYS B 1 97 ? -26.891 17.828 3.328 1 95.19 97 LYS B CA 1
ATOM 2517 C C . LYS B 1 97 ? -26.734 17.25 1.93 1 95.19 97 LYS B C 1
ATOM 2519 O O . LYS B 1 97 ? -27.734 16.953 1.261 1 95.19 97 LYS B O 1
ATOM 2524 N N . SER B 1 98 ? -25.562 17.062 1.657 1 95.5 98 SER B N 1
ATOM 2525 C CA . SER B 1 98 ? -25.297 16.562 0.309 1 95.5 98 SER B CA 1
ATOM 2526 C C . SER B 1 98 ? -25.344 15.039 0.26 1 95.5 98 SER B C 1
ATOM 2528 O O . SER B 1 98 ? -25.078 14.445 -0.784 1 95.5 98 SER B O 1
ATOM 2530 N N . GLY B 1 99 ? -25.625 14.414 1.399 1 94.94 99 GLY B N 1
ATOM 2531 C CA . GLY B 1 99 ? -25.734 12.969 1.438 1 94.94 99 GLY B CA 1
ATOM 2532 C C . GLY B 1 99 ? -24.391 12.273 1.605 1 94.94 99 GLY B C 1
ATOM 2533 O O . GLY B 1 99 ? -24.219 11.133 1.184 1 94.94 99 GLY B O 1
ATOM 2534 N N . GLY B 1 100 ? -23.438 12.922 2.174 1 95.19 100 GLY B N 1
ATOM 2535 C CA . GLY B 1 100 ? -22.094 12.383 2.35 1 95.19 100 GLY B CA 1
ATOM 2536 C C . GLY B 1 100 ? -22.078 11.078 3.117 1 95.19 100 GLY B C 1
ATOM 2537 O O . GLY B 1 100 ? -21.188 10.25 2.914 1 95.19 100 GLY B O 1
ATOM 2538 N N . TYR B 1 101 ? -23 10.82 3.912 1 93.56 101 TYR B N 1
ATOM 2539 C CA . TYR B 1 101 ? -23.031 9.633 4.762 1 93.56 101 TYR B CA 1
ATOM 2540 C C . TYR B 1 101 ? -23.25 8.375 3.936 1 93.56 101 TYR B C 1
ATOM 2542 O O . TYR B 1 101 ? -23.031 7.262 4.418 1 93.56 101 TYR B O 1
ATOM 2550 N N . ARG B 1 102 ? -23.609 8.531 2.715 1 93.06 102 ARG B N 1
ATOM 2551 C CA . ARG B 1 102 ? -23.844 7.375 1.855 1 93.06 102 ARG B CA 1
ATOM 2552 C C . ARG B 1 102 ? -22.703 7.199 0.851 1 93.06 102 ARG B C 1
ATOM 2554 O O . ARG B 1 102 ? -22.656 6.199 0.134 1 93.06 102 ARG B O 1
ATOM 2561 N N . ARG B 1 103 ? -21.844 8.156 0.854 1 95.81 103 ARG B N 1
ATOM 2562 C CA . ARG B 1 103 ? -20.766 8.102 -0.125 1 95.81 103 ARG B CA 1
ATOM 2563 C C . ARG B 1 103 ? -19.797 6.957 0.178 1 95.81 103 ARG B C 1
ATOM 2565 O O . ARG B 1 103 ? -19.328 6.816 1.31 1 95.81 103 ARG B O 1
ATOM 2572 N N . GLU B 1 104 ? -19.484 6.246 -0.835 1 94.56 104 GLU B N 1
ATOM 2573 C CA . GLU B 1 104 ? -18.641 5.062 -0.716 1 94.56 104 GLU B CA 1
ATOM 2574 C C . GLU B 1 104 ? -17.266 5.414 -0.129 1 94.56 104 GLU B C 1
ATOM 2576 O O . GLU B 1 104 ? -16.797 4.738 0.786 1 94.56 104 GLU B O 1
ATOM 2581 N N . SER B 1 105 ? -16.656 6.445 -0.614 1 96.44 105 SER B N 1
ATOM 2582 C CA . SER B 1 105 ? -15.32 6.828 -0.168 1 96.44 105 SER B CA 1
ATOM 2583 C C . SER B 1 105 ? -15.32 7.207 1.31 1 96.44 105 SER B C 1
ATOM 2585 O O . SER B 1 105 ? -14.398 6.844 2.047 1 96.44 105 SER B O 1
ATOM 2587 N N . ILE B 1 106 ? -16.359 7.898 1.763 1 97.88 106 ILE B N 1
ATOM 2588 C CA . ILE B 1 106 ? -16.438 8.344 3.148 1 97.88 106 ILE B CA 1
ATOM 2589 C C . ILE B 1 106 ? -16.625 7.141 4.07 1 97.88 106 ILE B C 1
ATOM 2591 O O . ILE B 1 106 ? -15.977 7.047 5.113 1 97.88 106 ILE B O 1
ATOM 2595 N N . GLN B 1 107 ? -17.438 6.227 3.602 1 97.81 107 GLN B N 1
ATOM 2596 C CA . GLN B 1 107 ? -17.688 5.023 4.387 1 97.81 107 GLN B CA 1
ATOM 2597 C C . GLN B 1 107 ? -16.438 4.152 4.477 1 97.81 107 GLN B C 1
ATOM 2599 O O . GLN B 1 107 ? -16.094 3.656 5.551 1 97.81 107 GLN B O 1
ATOM 2604 N N . ALA B 1 108 ? -15.781 3.975 3.357 1 98.5 108 ALA B N 1
ATOM 2605 C CA . ALA B 1 108 ? -14.562 3.172 3.324 1 98.5 108 ALA B CA 1
ATOM 2606 C C . ALA B 1 108 ? -13.477 3.779 4.215 1 98.5 108 ALA B C 1
ATOM 2608 O O . ALA B 1 108 ? -12.82 3.066 4.98 1 98.5 108 ALA B O 1
ATOM 2609 N N . ASP B 1 109 ? -13.344 5.074 4.18 1 98.38 109 ASP B N 1
ATOM 2610 C CA . ASP B 1 109 ? -12.359 5.773 4.992 1 98.38 109 ASP B CA 1
ATOM 2611 C C . ASP B 1 109 ? -12.641 5.59 6.484 1 98.38 109 ASP B C 1
ATOM 2613 O O . ASP B 1 109 ? -11.719 5.438 7.281 1 98.38 109 ASP B O 1
ATOM 2617 N N . ALA B 1 110 ? -13.867 5.625 6.789 1 98.69 110 ALA B N 1
ATOM 2618 C CA . ALA B 1 110 ? -14.25 5.461 8.188 1 98.69 110 ALA B CA 1
ATOM 2619 C C . ALA B 1 110 ? -13.922 4.059 8.688 1 98.69 110 ALA B C 1
ATOM 2621 O O . ALA B 1 110 ? -13.469 3.887 9.82 1 98.69 110 ALA B O 1
ATOM 2622 N N . ILE B 1 111 ? -14.141 3.051 7.844 1 98.81 111 ILE B N 1
ATOM 2623 C CA . ILE B 1 111 ? -13.805 1.677 8.203 1 98.81 111 ILE B CA 1
ATOM 2624 C C . ILE B 1 111 ? -12.312 1.569 8.492 1 98.81 111 ILE B C 1
ATOM 2626 O O . ILE B 1 111 ? -11.906 1.028 9.523 1 98.81 111 ILE B O 1
ATOM 2630 N N . GLU B 1 112 ? -11.531 2.1 7.609 1 98.81 112 GLU B N 1
ATOM 2631 C CA . GLU B 1 112 ? -10.086 2.084 7.812 1 98.81 112 GLU B CA 1
ATOM 2632 C C . GLU B 1 112 ? -9.703 2.814 9.094 1 98.81 112 GLU B C 1
ATOM 2634 O O . GLU B 1 112 ? -8.891 2.318 9.875 1 98.81 112 GLU B O 1
ATOM 2639 N N . ALA B 1 113 ? -10.312 3.938 9.273 1 98.88 113 ALA B N 1
ATOM 2640 C CA . ALA B 1 113 ? -10.016 4.742 10.461 1 98.88 113 ALA B CA 1
ATOM 2641 C C . ALA B 1 113 ? -10.383 3.994 11.734 1 98.88 113 ALA B C 1
ATOM 2643 O O . ALA B 1 113 ? -9.688 4.102 12.75 1 98.88 113 ALA B O 1
ATOM 2644 N N . ILE B 1 114 ? -11.453 3.295 11.695 1 98.88 114 ILE B N 1
ATOM 2645 C CA . ILE B 1 114 ? -11.852 2.496 12.852 1 98.88 114 ILE B CA 1
ATOM 2646 C C . ILE B 1 114 ? -10.781 1.461 13.164 1 98.88 114 ILE B C 1
ATOM 2648 O O . ILE B 1 114 ? -10.414 1.269 14.328 1 98.88 114 ILE B O 1
ATOM 2652 N N . PHE B 1 115 ? -10.25 0.82 12.148 1 98.88 115 PHE B N 1
ATOM 2653 C CA . PHE B 1 115 ? -9.18 -0.149 12.367 1 98.88 115 PHE B CA 1
ATOM 2654 C C . PHE B 1 115 ? -7.953 0.525 12.969 1 98.88 115 PHE B C 1
ATOM 2656 O O . PHE B 1 115 ? -7.312 -0.023 13.867 1 98.88 115 PHE B O 1
ATOM 2663 N N . GLY B 1 116 ? -7.621 1.716 12.438 1 98.81 116 GLY B N 1
ATOM 2664 C CA . GLY B 1 116 ? -6.535 2.482 13.031 1 98.81 116 GLY B CA 1
ATOM 2665 C C . GLY B 1 116 ? -6.773 2.816 14.492 1 98.81 116 GLY B C 1
ATOM 2666 O O . GLY B 1 116 ? -5.852 2.748 15.305 1 98.81 116 GLY B O 1
ATOM 2667 N N . ALA B 1 117 ? -7.965 3.137 14.82 1 98.88 117 ALA B N 1
ATOM 2668 C CA . ALA B 1 117 ? -8.336 3.465 16.203 1 98.88 117 ALA B CA 1
ATOM 2669 C C . ALA B 1 117 ? -8.195 2.248 17.109 1 98.88 117 ALA B C 1
ATOM 2671 O O . ALA B 1 117 ? -7.715 2.359 18.234 1 98.88 117 ALA B O 1
ATOM 2672 N N . VAL B 1 118 ? -8.633 1.119 16.641 1 98.81 118 VAL B N 1
ATOM 2673 C CA . VAL B 1 118 ? -8.508 -0.107 17.422 1 98.81 118 VAL B CA 1
ATOM 2674 C C . VAL B 1 118 ? -7.035 -0.399 17.688 1 98.81 118 VAL B C 1
ATOM 2676 O O . VAL B 1 118 ? -6.672 -0.77 18.812 1 98.81 118 VAL B O 1
ATOM 2679 N N . LEU B 1 119 ? -6.258 -0.229 16.703 1 98.56 119 LEU B N 1
ATOM 2680 C CA . LEU B 1 119 ? -4.828 -0.476 16.859 1 98.56 119 LEU B CA 1
ATOM 2681 C C . LEU B 1 119 ? -4.238 0.42 17.938 1 98.56 119 LEU B C 1
ATOM 2683 O O . LEU B 1 119 ? -3.498 -0.05 18.812 1 98.56 119 LEU B O 1
ATOM 2687 N N . LEU B 1 120 ? -4.562 1.683 17.906 1 98.12 120 LEU B N 1
ATOM 2688 C CA . LEU B 1 120 ? -4.035 2.633 18.875 1 98.12 120 LEU B CA 1
ATOM 2689 C C . LEU B 1 120 ? -4.555 2.324 20.281 1 98.12 120 LEU B C 1
ATOM 2691 O O . LEU B 1 120 ? -3.855 2.543 21.266 1 98.12 120 LEU B O 1
ATOM 2695 N N . ASP B 1 121 ? -5.758 1.785 20.375 1 98.62 121 ASP B N 1
ATOM 2696 C CA . ASP B 1 121 ? -6.426 1.542 21.656 1 98.62 121 ASP B CA 1
ATOM 2697 C C . ASP B 1 121 ? -6.047 0.175 22.219 1 98.62 121 ASP B C 1
ATOM 2699 O O . ASP B 1 121 ? -6.383 -0.143 23.359 1 98.62 121 ASP B O 1
ATOM 2703 N N . SER B 1 122 ? -5.359 -0.645 21.391 1 98.12 122 SER B N 1
ATOM 2704 C CA . SER B 1 122 ? -5.02 -2.008 21.781 1 98.12 122 SER B CA 1
ATOM 2705 C C . SER B 1 122 ? -3.666 -2.426 21.219 1 98.12 122 SER B C 1
ATOM 2707 O O . SER B 1 122 ? -2.639 -1.831 21.547 1 98.12 122 SER B O 1
ATOM 2709 N N . ASN B 1 123 ? -3.678 -3.533 20.469 1 96.94 123 ASN B N 1
ATOM 2710 C CA . ASN B 1 123 ? -2.465 -4.074 19.859 1 96.94 123 ASN B CA 1
ATOM 2711 C C . ASN B 1 123 ? -2.768 -4.793 18.547 1 96.94 123 ASN B C 1
ATOM 2713 O O . ASN B 1 123 ? -3.922 -4.859 18.125 1 96.94 123 ASN B O 1
ATOM 2717 N N . PHE B 1 124 ? -1.757 -5.258 17.938 1 97.25 124 PHE B N 1
ATOM 2718 C CA . PHE B 1 124 ? -1.873 -5.863 16.609 1 97.25 124 PHE B CA 1
ATOM 2719 C C . PHE B 1 124 ? -2.766 -7.098 16.656 1 97.25 124 PHE B C 1
ATOM 2721 O O . PHE B 1 124 ? -3.611 -7.293 15.789 1 97.25 124 PHE B O 1
ATOM 2728 N N . GLU B 1 125 ? -2.578 -7.949 17.625 1 97.56 125 GLU B N 1
ATOM 2729 C CA . GLU B 1 125 ? -3.32 -9.203 17.719 1 97.56 125 GLU B CA 1
ATOM 2730 C C . GLU B 1 125 ? -4.82 -8.945 17.875 1 97.56 125 GLU B C 1
ATOM 2732 O O . GLU B 1 125 ? -5.633 -9.586 17.203 1 97.56 125 GLU B O 1
ATOM 2737 N N . THR B 1 126 ? -5.133 -8.039 18.703 1 98.44 126 THR B N 1
ATOM 2738 C CA . THR B 1 126 ? -6.531 -7.676 18.906 1 98.44 126 THR B CA 1
ATOM 2739 C C . THR B 1 126 ? -7.113 -7.066 17.641 1 98.44 126 THR B C 1
ATOM 2741 O O . THR B 1 126 ? -8.234 -7.402 17.234 1 98.44 126 THR B O 1
ATOM 2744 N N . THR B 1 127 ? -6.355 -6.195 17.031 1 98.75 127 THR B N 1
ATOM 2745 C CA . THR B 1 127 ? -6.812 -5.574 15.781 1 98.75 127 THR B CA 1
ATOM 2746 C C . THR B 1 127 ? -7.031 -6.629 14.703 1 98.75 127 THR B C 1
ATOM 2748 O O . THR B 1 127 ? -8.008 -6.57 13.961 1 98.75 127 THR B O 1
ATOM 2751 N N . SER B 1 128 ? -6.102 -7.578 14.656 1 98.62 128 SER B N 1
ATOM 2752 C CA . SER B 1 128 ? -6.223 -8.672 13.703 1 98.62 128 SER B CA 1
ATOM 2753 C C . SER B 1 128 ? -7.523 -9.445 13.906 1 98.62 128 SER B C 1
ATOM 2755 O O . SER B 1 128 ? -8.219 -9.773 12.938 1 98.62 128 SER B O 1
ATOM 2757 N N . THR B 1 129 ? -7.855 -9.695 15.094 1 98.75 129 THR B N 1
ATOM 2758 C CA . THR B 1 129 ? -9.086 -10.414 15.414 1 98.75 129 THR B CA 1
ATOM 2759 C C . THR B 1 129 ? -10.305 -9.633 14.953 1 98.75 129 THR B C 1
ATOM 2761 O O . THR B 1 129 ? -11.211 -10.188 14.32 1 98.75 129 THR B O 1
ATOM 2764 N N . VAL B 1 130 ? -10.328 -8.375 15.219 1 98.81 130 VAL B N 1
ATOM 2765 C CA . VAL B 1 130 ? -11.453 -7.516 14.852 1 98.81 130 VAL B CA 1
ATOM 2766 C C . VAL B 1 130 ? -11.617 -7.508 13.336 1 98.81 130 VAL B C 1
ATOM 2768 O O . VAL B 1 130 ? -12.727 -7.688 12.82 1 98.81 130 VAL B O 1
ATOM 2771 N N . VAL B 1 131 ? -10.523 -7.301 12.625 1 98.81 131 VAL B N 1
ATOM 2772 C CA . VAL B 1 131 ? -10.547 -7.223 11.172 1 98.81 131 VAL B CA 1
ATOM 2773 C C . VAL B 1 131 ? -11 -8.562 10.586 1 98.81 131 VAL B C 1
ATOM 2775 O O . VAL B 1 131 ? -11.906 -8.609 9.75 1 98.81 131 VAL B O 1
ATOM 2778 N N . LEU B 1 132 ? -10.398 -9.633 11.031 1 98.75 132 LEU B N 1
ATOM 2779 C CA . LEU B 1 132 ? -10.664 -10.945 10.453 1 98.75 132 LEU B CA 1
ATOM 2780 C C . LEU B 1 132 ? -12.094 -11.383 10.75 1 98.75 132 LEU B C 1
ATOM 2782 O O . LEU B 1 132 ? -12.727 -12.062 9.93 1 98.75 132 LEU B O 1
ATOM 2786 N N . ASP B 1 133 ? -12.625 -11.016 11.875 1 98.38 133 ASP B N 1
ATOM 2787 C CA . ASP B 1 133 ? -14.023 -11.305 12.188 1 98.38 133 ASP B CA 1
ATOM 2788 C C . ASP 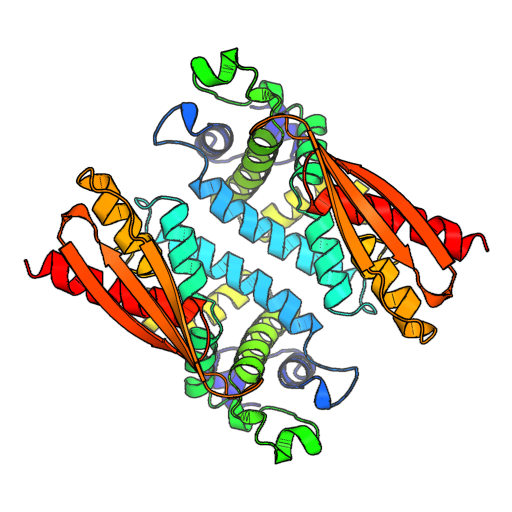B 1 133 ? -14.953 -10.609 11.195 1 98.38 133 ASP B C 1
ATOM 2790 O O . ASP B 1 133 ? -15.914 -11.211 10.711 1 98.38 133 ASP B O 1
ATOM 2794 N N . LEU B 1 134 ? -14.695 -9.398 10.922 1 98.25 134 LEU B N 1
ATOM 2795 C CA . LEU B 1 134 ? -15.539 -8.625 10.016 1 98.25 134 LEU B CA 1
ATOM 2796 C C . LEU B 1 134 ? -15.422 -9.141 8.586 1 98.25 134 LEU B C 1
ATOM 2798 O O . LEU B 1 134 ? -16.375 -9.062 7.816 1 98.25 134 LEU B O 1
ATOM 2802 N N . PHE B 1 135 ? -14.234 -9.68 8.25 1 98.25 135 PHE B N 1
ATOM 2803 C CA . PHE B 1 135 ? -13.977 -10.133 6.891 1 98.25 135 PHE B CA 1
ATOM 2804 C C . PHE B 1 135 ? -14.289 -11.609 6.738 1 98.25 135 PHE B C 1
ATOM 2806 O O . PHE B 1 135 ? -14.047 -12.195 5.676 1 98.25 135 PHE B O 1
ATOM 2813 N N . GLU B 1 136 ? -14.727 -12.266 7.734 1 96.81 136 GLU B N 1
ATOM 2814 C CA . GLU B 1 136 ? -14.844 -13.719 7.785 1 96.81 136 GLU B CA 1
ATOM 2815 C C . GLU B 1 136 ? -15.609 -14.258 6.586 1 96.81 136 GLU B C 1
ATOM 2817 O O . GLU B 1 136 ? -15.141 -15.164 5.891 1 96.81 136 GLU B O 1
ATOM 2822 N N . MET B 1 137 ? -16.734 -13.703 6.316 1 94.31 137 MET B N 1
ATOM 2823 C CA . MET B 1 137 ? -17.562 -14.188 5.215 1 94.31 137 MET B CA 1
ATOM 2824 C C . MET B 1 137 ? -16.859 -13.969 3.875 1 94.31 137 MET B C 1
ATOM 2826 O O . MET B 1 137 ? -16.875 -14.852 3.012 1 94.31 137 MET B O 1
ATOM 2830 N N . LEU B 1 138 ? -16.297 -12.82 3.695 1 94.12 138 LEU B N 1
ATOM 2831 C CA . LEU B 1 138 ? -15.609 -12.508 2.453 1 94.12 138 LEU B CA 1
ATOM 2832 C C . LEU B 1 138 ? -14.422 -13.438 2.242 1 94.12 138 LEU B C 1
ATOM 2834 O O . LEU B 1 138 ? -14.203 -13.93 1.131 1 94.12 138 LEU B O 1
ATOM 2838 N N . LEU B 1 139 ? -13.672 -13.711 3.305 1 95.5 139 LEU B N 1
ATOM 2839 C CA . LEU B 1 139 ? -12.484 -14.57 3.244 1 95.5 139 LEU B CA 1
ATOM 2840 C C . LEU B 1 139 ? -12.875 -16.016 2.965 1 95.5 139 LEU B C 1
ATOM 2842 O O . LEU B 1 139 ? -12.164 -16.734 2.252 1 95.5 139 LEU B O 1
ATOM 2846 N N . ASN B 1 140 ? -13.945 -16.406 3.498 1 92.69 140 ASN B N 1
ATOM 2847 C CA . ASN B 1 140 ? -14.406 -17.766 3.301 1 92.69 140 ASN B CA 1
ATOM 2848 C C . ASN B 1 140 ? -14.906 -18 1.876 1 92.69 140 ASN B C 1
ATOM 2850 O O . ASN B 1 140 ? -14.922 -19.125 1.389 1 92.69 140 ASN B O 1
ATOM 2854 N N . ASN B 1 141 ? -15.203 -16.953 1.172 1 90.19 141 ASN B N 1
ATOM 2855 C CA . ASN B 1 141 ? -15.789 -17.078 -0.161 1 90.19 141 ASN B CA 1
ATOM 2856 C C . ASN B 1 141 ? -14.789 -16.688 -1.247 1 90.19 141 ASN B C 1
ATOM 2858 O O . ASN B 1 141 ? -15.102 -16.766 -2.438 1 90.19 141 ASN B O 1
ATOM 2862 N N . ILE B 1 142 ? -13.617 -16.328 -0.799 1 89.44 142 ILE B N 1
ATOM 2863 C CA . ILE B 1 142 ? -12.664 -15.828 -1.784 1 89.44 142 ILE B CA 1
ATOM 2864 C C . ILE B 1 142 ? -11.93 -17 -2.428 1 89.44 142 ILE B C 1
ATOM 2866 O O . ILE B 1 142 ? -11.617 -17.984 -1.758 1 89.44 142 ILE B O 1
ATOM 2870 N N . SER B 1 143 ? -11.75 -16.875 -3.766 1 87.31 143 SER B N 1
ATOM 2871 C CA . SER B 1 143 ? -11.008 -17.891 -4.5 1 87.31 143 SER B CA 1
ATOM 2872 C C . SER B 1 143 ? -9.961 -17.266 -5.406 1 87.31 143 SER B C 1
ATOM 2874 O O . SER B 1 143 ? -10.234 -16.281 -6.094 1 87.31 143 SER B O 1
ATOM 2876 N N . PRO B 1 144 ? -8.75 -17.812 -5.32 1 84.62 144 PRO B N 1
ATOM 2877 C CA . PRO B 1 144 ? -7.719 -17.312 -6.23 1 84.62 144 PRO B CA 1
ATOM 2878 C C . PRO B 1 144 ? -8.102 -17.469 -7.703 1 84.62 144 PRO B C 1
ATOM 2880 O O . PRO B 1 144 ? -7.527 -16.797 -8.57 1 84.62 144 PRO B O 1
ATOM 2883 N N . ASP B 1 145 ? -8.883 -18.406 -7.926 1 75.88 145 ASP B N 1
ATOM 2884 C CA . ASP B 1 145 ? -9.281 -18.703 -9.297 1 75.88 145 ASP B CA 1
ATOM 2885 C C . ASP B 1 145 ? -10.375 -17.75 -9.773 1 75.88 145 ASP B C 1
ATOM 2887 O O . ASP B 1 145 ? -10.68 -17.688 -10.969 1 75.88 145 ASP B O 1
ATOM 2891 N N . ASP B 1 146 ? -10.953 -17.094 -8.844 1 64.19 146 ASP B N 1
ATOM 2892 C CA . ASP B 1 146 ? -11.953 -16.109 -9.242 1 64.19 146 ASP B CA 1
ATOM 2893 C C . ASP B 1 146 ? -11.328 -15 -10.094 1 64.19 146 ASP B C 1
ATOM 2895 O O . ASP B 1 146 ? -10.188 -14.594 -9.852 1 64.19 146 ASP B O 1
ATOM 2899 N N . SER B 1 147 ? -11.484 -14.992 -11.312 1 58.72 147 SER B N 1
ATOM 2900 C CA . SER B 1 147 ? -10.969 -14.055 -12.305 1 58.72 147 SER B CA 1
ATOM 2901 C C . SER B 1 147 ? -10.93 -12.633 -11.758 1 58.72 147 SER B C 1
ATOM 2903 O O . SER B 1 147 ? -11.773 -11.805 -12.109 1 58.72 147 SER B O 1
ATOM 2905 N N . LEU B 1 148 ? -10.133 -12.5 -10.734 1 64.62 148 LEU B N 1
ATOM 2906 C CA . LEU B 1 148 ? -10 -11.164 -10.148 1 64.62 148 LEU B CA 1
ATOM 2907 C C . LEU B 1 148 ? -9.164 -10.258 -11.055 1 64.62 148 LEU B C 1
ATOM 2909 O O . LEU B 1 148 ? -9.055 -9.062 -10.805 1 64.62 148 LEU B O 1
ATOM 2913 N N . LYS B 1 149 ? -8.734 -10.922 -12.062 1 70.81 149 LYS B N 1
ATOM 2914 C CA . LYS B 1 149 ? -8.023 -10.086 -13.016 1 70.81 149 LYS B CA 1
ATOM 2915 C C . LYS B 1 149 ? -8.992 -9.234 -13.828 1 70.81 149 LYS B C 1
ATOM 2917 O O . LYS B 1 149 ? -10.086 -9.68 -14.172 1 70.81 149 LYS B O 1
ATOM 2922 N N . ASP B 1 150 ? -8.555 -8.031 -14.039 1 80.06 150 ASP B N 1
ATOM 2923 C CA . ASP B 1 150 ? -9.383 -7.203 -14.906 1 80.06 150 ASP B CA 1
ATOM 2924 C C . ASP B 1 150 ? -9.523 -7.824 -16.297 1 80.06 150 ASP B C 1
ATOM 2926 O O . ASP B 1 150 ? -8.625 -8.531 -16.75 1 80.06 150 ASP B O 1
ATOM 2930 N N . PRO B 1 151 ? -10.594 -7.676 -16.812 1 85.31 151 PRO B N 1
ATOM 2931 C CA . PRO B 1 151 ? -10.914 -8.32 -18.094 1 85.31 151 PRO B CA 1
ATOM 2932 C C . PRO B 1 151 ? -9.867 -8.062 -19.172 1 85.31 151 PRO B C 1
ATOM 2934 O O . PRO B 1 151 ? -9.555 -8.953 -19.969 1 85.31 151 PRO B O 1
ATOM 2937 N N . LYS B 1 152 ? -9.328 -6.875 -19.141 1 89.75 152 LYS B N 1
ATOM 2938 C CA . LYS B 1 152 ? -8.328 -6.562 -20.156 1 89.75 152 LYS B CA 1
ATOM 2939 C C . LYS B 1 152 ? -7.086 -7.438 -19.984 1 89.75 152 LYS B C 1
ATOM 2941 O O . LYS B 1 152 ? -6.574 -7.988 -20.969 1 89.75 152 LYS B O 1
ATOM 2946 N N . THR B 1 153 ? -6.691 -7.547 -18.75 1 85.62 153 THR B N 1
ATOM 2947 C CA . THR B 1 153 ? -5.539 -8.391 -18.453 1 85.62 153 THR B CA 1
ATOM 2948 C C . THR B 1 153 ? -5.836 -9.852 -18.781 1 85.62 153 THR B C 1
ATOM 2950 O O . THR B 1 153 ? -5.012 -10.531 -19.391 1 85.62 153 THR B O 1
ATOM 2953 N N . GLN B 1 154 ? -6.988 -10.258 -18.391 1 86.19 154 GLN B N 1
ATOM 2954 C CA . GLN B 1 154 ? -7.395 -11.625 -18.672 1 86.19 154 GLN B CA 1
ATOM 2955 C C . GLN B 1 154 ? -7.422 -11.898 -20.172 1 86.19 154 GLN B C 1
ATOM 2957 O O . GLN B 1 154 ? -6.949 -12.938 -20.641 1 86.19 154 GLN B O 1
ATOM 2962 N N . LEU B 1 155 ? -7.926 -10.969 -20.891 1 90.5 155 LEU B N 1
ATOM 2963 C CA . LEU B 1 155 ? -8.008 -11.109 -22.344 1 90.5 155 LEU B CA 1
ATOM 2964 C C . LEU B 1 155 ? -6.609 -11.156 -22.969 1 90.5 155 LEU B C 1
ATOM 2966 O O . LEU B 1 155 ? -6.336 -11.992 -23.812 1 90.5 155 LEU B O 1
ATOM 2970 N N . GLN B 1 156 ? -5.797 -10.234 -22.516 1 89.62 156 GLN B N 1
ATOM 2971 C CA . GLN B 1 156 ? -4.426 -10.188 -23.016 1 89.62 156 GLN B CA 1
ATOM 2972 C C . GLN B 1 156 ? -3.697 -11.5 -22.75 1 89.62 156 GLN B C 1
ATOM 2974 O O . GLN B 1 156 ? -3.041 -12.039 -23.641 1 89.62 156 GLN B O 1
ATOM 2979 N N . GLU B 1 157 ? -3.85 -12.031 -21.594 1 86.69 157 GLU B N 1
ATOM 2980 C CA . GLU B 1 157 ? -3.209 -13.289 -21.234 1 86.69 157 GLU B CA 1
ATOM 2981 C C . GLU B 1 157 ? -3.758 -14.453 -22.062 1 86.69 157 GLU B C 1
ATOM 2983 O O . GLU B 1 157 ? -3 -15.312 -22.5 1 86.69 157 GLU B O 1
ATOM 2988 N N . TYR B 1 158 ? -4.992 -14.469 -22.203 1 86.94 158 TYR B N 1
ATOM 2989 C CA . TYR B 1 158 ? -5.652 -15.492 -23 1 86.94 158 TYR B CA 1
ATOM 2990 C C . TYR B 1 158 ? -5.102 -15.508 -24.422 1 86.94 158 TYR B C 1
ATOM 2992 O O . TYR B 1 158 ? -4.734 -16.562 -24.938 1 86.94 158 TYR B O 1
ATOM 3000 N N . LEU B 1 159 ? -5.008 -14.398 -25 1 90.62 159 LEU B N 1
ATOM 3001 C CA . LEU B 1 159 ? -4.559 -14.281 -26.391 1 90.62 159 LEU B CA 1
ATOM 3002 C C . LEU B 1 159 ? -3.09 -14.672 -26.516 1 90.62 159 LEU B C 1
ATOM 3004 O O . LEU B 1 159 ? -2.707 -15.352 -27.469 1 90.62 159 LEU B O 1
ATOM 3008 N N . GLN B 1 160 ? -2.318 -14.242 -25.594 1 88.31 160 GLN B N 1
ATOM 3009 C CA . GLN B 1 160 ? -0.896 -14.57 -25.609 1 88.31 160 GLN B CA 1
ATOM 3010 C C . GLN B 1 160 ? -0.675 -16.078 -25.453 1 88.31 160 GLN B C 1
ATOM 3012 O O . GLN B 1 160 ? 0.204 -16.641 -26.109 1 88.31 160 GLN B O 1
ATOM 3017 N N . LYS B 1 161 ? -1.425 -16.688 -24.641 1 86.5 161 LYS B N 1
ATOM 3018 C CA . LYS B 1 161 ? -1.341 -18.125 -24.406 1 86.5 161 LYS B CA 1
ATOM 3019 C C . LYS B 1 161 ? -1.556 -18.922 -25.688 1 86.5 161 LYS B C 1
ATOM 3021 O O . LYS B 1 161 ? -0.908 -19.938 -25.922 1 86.5 161 LYS B O 1
ATOM 3026 N N . TYR B 1 162 ? -2.332 -18.438 -26.5 1 88.56 162 TYR B N 1
ATOM 3027 C CA . TYR B 1 162 ? -2.684 -19.141 -27.734 1 88.56 162 TYR B CA 1
ATOM 3028 C C . TYR B 1 162 ? -1.966 -18.547 -28.938 1 88.56 162 TYR B C 1
ATOM 3030 O O . TYR B 1 162 ? -2.301 -18.859 -30.078 1 88.56 162 TYR B O 1
ATOM 3038 N N . GLY B 1 163 ? -1.091 -17.609 -28.625 1 90 163 GLY B N 1
ATOM 3039 C CA . GLY B 1 163 ? -0.25 -17.047 -29.672 1 90 163 GLY B CA 1
ATOM 3040 C C . GLY B 1 163 ? -0.98 -16.062 -30.562 1 90 163 GLY B C 1
ATOM 3041 O O . GLY B 1 163 ? -0.629 -15.891 -31.734 1 90 163 GLY B O 1
ATOM 3042 N N . ASN B 1 164 ? -2.041 -15.531 -30.156 1 91.31 164 ASN B N 1
ATOM 3043 C CA . ASN B 1 164 ? -2.82 -14.555 -30.906 1 91.31 164 ASN B CA 1
ATOM 3044 C C . ASN B 1 164 ? -2.287 -13.141 -30.703 1 91.31 164 ASN B C 1
ATOM 3046 O O . ASN B 1 164 ? -1.594 -12.867 -29.734 1 91.31 164 ASN B O 1
ATOM 3050 N N . VAL B 1 165 ? -2.6 -12.312 -31.719 1 92.69 165 VAL B N 1
ATOM 3051 C CA . VAL B 1 165 ? -2.24 -10.906 -31.609 1 92.69 165 VAL B CA 1
ATOM 3052 C C . VAL B 1 165 ? -3.092 -10.227 -30.547 1 92.69 165 VAL B C 1
ATOM 3054 O O . VAL B 1 165 ? -4.254 -10.586 -30.344 1 92.69 165 VAL B O 1
ATOM 3057 N N . LEU B 1 166 ? -2.582 -9.281 -29.844 1 94 166 LEU B N 1
ATOM 3058 C CA . LEU B 1 166 ? -3.268 -8.57 -28.766 1 94 166 LEU B CA 1
ATOM 3059 C C . LEU B 1 166 ? -4.398 -7.715 -29.328 1 94 166 LEU B C 1
ATOM 3061 O O . LEU B 1 166 ? -4.363 -7.312 -30.484 1 94 166 LEU B O 1
ATOM 3065 N N . PRO B 1 167 ? -5.383 -7.418 -28.469 1 93.94 167 PRO B N 1
ATOM 3066 C CA . PRO B 1 167 ? -6.52 -6.617 -28.922 1 93.94 167 PRO B CA 1
ATOM 3067 C C . PRO B 1 167 ? -6.141 -5.172 -29.234 1 93.94 167 PRO B C 1
ATOM 3069 O O . PRO B 1 167 ? -5.227 -4.621 -28.609 1 93.94 167 PRO B O 1
ATOM 3072 N N . LYS B 1 168 ? -6.777 -4.582 -30.188 1 94.19 168 LYS B N 1
ATOM 3073 C CA . LYS B 1 168 ? -6.668 -3.154 -30.469 1 94.19 168 LYS B CA 1
ATOM 3074 C C . LYS B 1 168 ? -7.852 -2.389 -29.875 1 94.19 168 LYS B C 1
ATOM 3076 O O . LYS B 1 168 ? -9.008 -2.707 -30.172 1 94.19 168 LYS B O 1
ATOM 3081 N N . TYR B 1 169 ? -7.559 -1.419 -29.016 1 95 169 TYR B N 1
ATOM 3082 C CA . TYR B 1 169 ? -8.57 -0.56 -28.422 1 95 169 TYR B CA 1
ATOM 3083 C C . TYR B 1 169 ? -8.562 0.824 -29.047 1 95 169 TYR B C 1
ATOM 3085 O O . TYR B 1 169 ? -7.512 1.459 -29.156 1 95 169 TYR B O 1
ATOM 3093 N N . GLU B 1 170 ? -9.719 1.297 -29.438 1 93.19 170 GLU B N 1
ATOM 3094 C CA . GLU B 1 170 ? -9.797 2.604 -30.094 1 93.19 170 GLU B CA 1
ATOM 3095 C C . GLU B 1 170 ? -10.977 3.41 -29.547 1 93.19 170 GLU B C 1
ATOM 3097 O O . GLU B 1 170 ? -12.109 2.91 -29.5 1 93.19 170 GLU B O 1
ATOM 3102 N N . LEU B 1 171 ? -10.727 4.645 -29.188 1 93.06 171 LEU B N 1
ATOM 3103 C CA . LEU B 1 171 ? -11.805 5.562 -28.828 1 93.06 171 LEU B CA 1
ATOM 3104 C C . LEU B 1 171 ? -12.555 6.031 -30.078 1 93.06 171 LEU B C 1
ATOM 3106 O O . LEU B 1 171 ? -11.984 6.691 -30.938 1 93.06 171 LEU B O 1
ATOM 3110 N N . THR B 1 172 ? -13.789 5.734 -30.078 1 92.38 172 THR B N 1
ATOM 3111 C CA . THR B 1 172 ? -14.516 6.008 -31.312 1 92.38 172 THR B CA 1
ATOM 3112 C C . THR B 1 172 ? -15.508 7.152 -31.125 1 92.38 172 THR B C 1
ATOM 3114 O O . THR B 1 172 ? -15.906 7.809 -32.094 1 92.38 172 THR B O 1
ATOM 3117 N N . ASP B 1 173 ? -15.922 7.316 -29.844 1 89.19 173 ASP B N 1
ATOM 3118 C CA . ASP B 1 173 ? -16.906 8.367 -29.609 1 89.19 173 ASP B CA 1
ATOM 3119 C C . ASP B 1 173 ? -16.812 8.891 -28.172 1 89.19 173 ASP B C 1
ATOM 3121 O O . ASP B 1 173 ? -16.422 8.156 -27.266 1 89.19 173 ASP B O 1
ATOM 3125 N N . THR B 1 174 ? -17.031 10.156 -27.969 1 90.31 174 THR B N 1
ATOM 3126 C CA . THR B 1 174 ? -17.188 10.797 -26.656 1 90.31 174 THR B CA 1
ATOM 3127 C C . THR B 1 174 ? -18.406 11.695 -26.641 1 90.31 174 THR B C 1
ATOM 3129 O O . THR B 1 174 ? -18.531 12.609 -27.469 1 90.31 174 THR B O 1
ATOM 3132 N N . ILE B 1 175 ? -19.266 11.352 -25.781 1 87.38 175 ILE B N 1
ATOM 3133 C CA . ILE B 1 175 ? -20.484 12.148 -25.672 1 87.38 175 ILE B CA 1
ATOM 3134 C C . ILE B 1 175 ? -20.547 12.828 -24.297 1 87.38 175 ILE B C 1
ATOM 3136 O O . ILE B 1 175 ? -20.266 12.195 -23.281 1 87.38 175 ILE B O 1
ATOM 3140 N N . GLY B 1 176 ? -20.938 14.102 -24.203 1 84.75 176 GLY B N 1
ATOM 3141 C CA . GLY B 1 176 ? -21.094 14.828 -22.953 1 84.75 176 GLY B CA 1
ATOM 3142 C C . GLY B 1 176 ? -19.828 15.555 -22.531 1 84.75 176 GLY B C 1
ATOM 3143 O O . GLY B 1 176 ? -18.828 15.531 -23.234 1 84.75 176 GLY B O 1
ATOM 3144 N N . LYS B 1 177 ? -19.969 16.391 -21.531 1 77.62 177 LYS B N 1
ATOM 3145 C CA . LYS B 1 177 ? -18.828 17.156 -21.047 1 77.62 177 LYS B CA 1
ATOM 3146 C C . LYS B 1 177 ? -18.547 16.859 -19.578 1 77.62 177 LYS B C 1
ATOM 3148 O O . LYS B 1 177 ? -19.469 16.547 -18.812 1 77.62 177 LYS B O 1
ATOM 3153 N N . ASP B 1 178 ? -17.312 16.891 -19.266 1 72.44 178 ASP B N 1
ATOM 3154 C CA . ASP B 1 178 ? -16.781 16.828 -17.922 1 72.44 178 ASP B CA 1
ATOM 3155 C C . ASP B 1 178 ? -17.312 15.602 -17.172 1 72.44 178 ASP B C 1
ATOM 3157 O O . ASP B 1 178 ? -17.109 14.469 -17.625 1 72.44 178 ASP B O 1
ATOM 3161 N N . HIS B 1 179 ? -18.125 15.812 -16.203 1 75.88 179 HIS B N 1
ATOM 3162 C CA . HIS B 1 179 ? -18.562 14.75 -15.297 1 75.88 179 HIS B CA 1
ATOM 3163 C C . HIS B 1 179 ? -19.656 13.906 -15.93 1 75.88 179 HIS B C 1
ATOM 3165 O O . HIS B 1 179 ? -19.969 12.812 -15.453 1 75.88 179 HIS B O 1
ATOM 3171 N N . ASN B 1 180 ? -20.141 14.273 -17.125 1 80.44 180 ASN B N 1
ATOM 3172 C CA . ASN B 1 180 ? -21.203 13.531 -17.797 1 80.44 180 ASN B CA 1
ATOM 3173 C C . ASN B 1 180 ? -20.703 12.883 -19.078 1 80.44 180 ASN B C 1
ATOM 3175 O O . ASN B 1 180 ? -21.516 12.508 -19.938 1 80.44 180 ASN B O 1
ATOM 3179 N N . ALA B 1 181 ? -19.438 12.867 -19.203 1 86.06 181 ALA B N 1
ATOM 3180 C CA . ALA B 1 181 ? -18.891 12.344 -20.438 1 86.06 181 ALA B CA 1
ATOM 3181 C C . ALA B 1 181 ? -19.031 10.828 -20.516 1 86.06 181 ALA B C 1
ATOM 3183 O O . ALA B 1 181 ? -18.906 10.133 -19.5 1 86.06 181 ALA B O 1
ATOM 3184 N N . ILE B 1 182 ? -19.5 10.328 -21.656 1 91.56 182 ILE B N 1
ATOM 3185 C CA . ILE B 1 182 ? -19.547 8.906 -21.984 1 91.56 182 ILE B CA 1
ATOM 3186 C C . ILE B 1 182 ? -18.578 8.594 -23.125 1 91.56 182 ILE B C 1
ATOM 3188 O O . ILE B 1 182 ? -18.609 9.234 -24.172 1 91.56 182 ILE B O 1
ATOM 3192 N N . PHE B 1 183 ? -17.719 7.645 -22.938 1 92.88 183 PHE B N 1
ATOM 3193 C CA . PHE B 1 183 ? -16.688 7.25 -23.891 1 92.88 183 PHE B CA 1
ATOM 3194 C C . PHE B 1 183 ? -17.031 5.914 -24.547 1 92.88 183 PHE B C 1
ATOM 3196 O O . PHE B 1 183 ? -17.391 4.961 -23.844 1 92.88 183 PHE B O 1
ATOM 3203 N N . THR B 1 184 ? -16.969 5.898 -25.781 1 95.31 184 THR B N 1
ATOM 3204 C CA . THR B 1 184 ? -17.203 4.656 -26.516 1 95.31 184 THR B CA 1
ATOM 3205 C C . THR B 1 184 ? -15.883 4.109 -27.062 1 95.31 184 THR B C 1
ATOM 3207 O O . THR B 1 184 ? -15.156 4.816 -27.766 1 95.31 184 THR B O 1
ATOM 3210 N N . ILE B 1 185 ? -15.633 2.859 -26.688 1 96 185 ILE B N 1
ATOM 3211 C CA . ILE B 1 185 ? -14.414 2.191 -27.125 1 96 185 ILE B CA 1
ATOM 3212 C C . ILE B 1 185 ? -14.758 1.017 -28.031 1 96 185 ILE B C 1
ATOM 3214 O O . ILE B 1 185 ? -15.68 0.245 -27.75 1 96 185 ILE B O 1
ATOM 3218 N N . ASN B 1 186 ? -14.109 0.963 -29.156 1 96 186 ASN B N 1
ATOM 3219 C CA . ASN B 1 186 ? -14.148 -0.211 -30.016 1 96 186 ASN B CA 1
ATOM 3220 C C . ASN B 1 186 ? -12.93 -1.104 -29.797 1 96 186 ASN B C 1
ATOM 3222 O O . ASN B 1 186 ? -11.797 -0.62 -29.766 1 96 186 ASN B O 1
ATOM 3226 N N . CYS B 1 187 ? -13.203 -2.355 -29.594 1 95.94 187 CYS B N 1
ATOM 3227 C CA . CYS B 1 187 ? -12.133 -3.334 -29.406 1 95.94 187 CYS B CA 1
ATOM 3228 C C . CYS B 1 187 ? -12.148 -4.367 -30.531 1 95.94 187 CYS B C 1
ATOM 3230 O O . CYS B 1 187 ? -13.18 -4.977 -30.797 1 95.94 187 CYS B O 1
ATOM 3232 N N . LEU B 1 188 ? -10.969 -4.582 -31.094 1 94.88 188 LEU B N 1
ATOM 3233 C CA . LEU B 1 188 ? -10.859 -5.484 -32.219 1 94.88 188 LEU B CA 1
ATOM 3234 C C . LEU B 1 188 ? -9.859 -6.598 -31.938 1 94.88 188 LEU B C 1
ATOM 3236 O O . LEU B 1 188 ? -8.75 -6.336 -31.469 1 94.88 188 LEU B O 1
ATOM 3240 N N . LEU B 1 189 ? -10.312 -7.855 -32.219 1 95.25 189 LEU B N 1
ATOM 3241 C CA . LEU B 1 189 ? -9.438 -9.016 -32.281 1 95.25 189 LEU B CA 1
ATOM 3242 C C . LEU B 1 189 ? -9.18 -9.422 -33.719 1 95.25 189 LEU B C 1
ATOM 3244 O O . LEU B 1 189 ? -10.031 -10.055 -34.375 1 95.25 189 LEU B O 1
ATOM 3248 N N . LYS B 1 190 ? -7.996 -9.117 -34.094 1 93.44 190 LYS B N 1
ATOM 3249 C CA . LYS B 1 190 ? -7.676 -9.305 -35.531 1 93.44 190 LYS B CA 1
ATOM 3250 C C . LYS B 1 190 ? -7.711 -10.781 -35.906 1 93.44 190 LYS B C 1
ATOM 3252 O O . LYS B 1 190 ? -8.289 -11.148 -36.938 1 93.44 190 LYS B O 1
ATOM 3257 N N . ASP B 1 191 ? -7.117 -11.602 -35.156 1 93.25 191 ASP B N 1
ATOM 3258 C CA . ASP B 1 191 ? -6.969 -13.016 -35.469 1 93.25 191 ASP B CA 1
ATOM 3259 C C . ASP B 1 191 ? -8.328 -13.719 -35.531 1 93.25 191 ASP B C 1
ATOM 3261 O O . ASP B 1 191 ? -8.539 -14.594 -36.375 1 93.25 191 ASP B O 1
ATOM 3265 N N . GLN B 1 192 ? -9.219 -13.375 -34.656 1 92.31 192 GLN B N 1
ATOM 3266 C CA . GLN B 1 192 ? -10.523 -14.016 -34.594 1 92.31 192 GLN B CA 1
ATOM 3267 C C . GLN B 1 192 ? -11.562 -13.227 -35.375 1 92.31 192 GLN B C 1
ATOM 3269 O O . GLN B 1 192 ? -12.711 -13.656 -35.5 1 92.31 192 GLN B O 1
ATOM 3274 N N . ASN B 1 193 ? -11.125 -12.117 -35.906 1 92.06 193 ASN B N 1
ATOM 3275 C CA . ASN B 1 193 ? -12.039 -11.227 -36.594 1 92.06 193 ASN B CA 1
ATOM 3276 C C . ASN B 1 193 ? -13.273 -10.906 -35.75 1 92.06 193 ASN B C 1
ATOM 3278 O O . ASN B 1 193 ? -14.406 -11.039 -36.25 1 92.06 193 ASN B O 1
ATOM 3282 N N . LEU B 1 194 ? -13.094 -10.672 -34.5 1 93.75 194 LEU B N 1
ATOM 3283 C CA . LEU B 1 194 ? -14.141 -10.297 -33.531 1 93.75 194 LEU B CA 1
ATOM 3284 C C . LEU B 1 194 ? -13.992 -8.836 -33.125 1 93.75 194 LEU B C 1
ATOM 3286 O O . LEU B 1 194 ? -12.875 -8.352 -32.906 1 93.75 194 LEU B O 1
ATOM 3290 N N . GLN B 1 195 ? -15.102 -8.141 -33.188 1 94.44 195 GLN B N 1
ATOM 3291 C CA . GLN B 1 195 ? -15.125 -6.734 -32.781 1 94.44 195 GLN B CA 1
ATOM 3292 C C . GLN B 1 195 ? -16.297 -6.441 -31.844 1 94.44 195 GLN B C 1
ATOM 3294 O O . GLN B 1 195 ? -17.391 -6.957 -32.062 1 94.44 195 GLN B O 1
ATOM 3299 N N . VAL B 1 196 ? -16.016 -5.738 -30.766 1 95.56 196 VAL B N 1
ATOM 3300 C CA . VAL B 1 196 ? -17.062 -5.348 -29.828 1 95.56 196 VAL B CA 1
ATOM 3301 C C . VAL B 1 196 ? -16.906 -3.871 -29.469 1 95.56 196 VAL B C 1
ATOM 3303 O O . VAL B 1 196 ? -15.797 -3.332 -29.484 1 95.56 196 VAL B O 1
ATOM 3306 N N . SER B 1 197 ? -17.984 -3.174 -29.25 1 96.06 197 SER B N 1
ATOM 3307 C CA . SER B 1 197 ? -18 -1.784 -28.797 1 96.06 197 SER B CA 1
ATOM 3308 C C . SER B 1 197 ? -18.75 -1.641 -27.484 1 96.06 197 SER B C 1
ATOM 3310 O O . SER B 1 197 ? -19.812 -2.229 -27.297 1 96.06 197 SER B O 1
ATOM 3312 N N . GLN B 1 198 ? -18.125 -0.959 -26.578 1 95.81 198 GLN B N 1
ATOM 3313 C CA . GLN B 1 198 ? -18.75 -0.711 -25.281 1 95.81 198 GLN B CA 1
ATOM 3314 C C . GLN B 1 198 ? -18.578 0.74 -24.844 1 95.81 198 GLN B C 1
ATOM 3316 O O . GLN B 1 198 ? -17.609 1.394 -25.25 1 95.81 198 GLN B O 1
ATOM 3321 N N . SER B 1 199 ? -19.5 1.274 -24.062 1 94.44 199 SER B N 1
ATOM 3322 C CA . SER B 1 199 ? -19.438 2.643 -23.562 1 94.44 199 SER B CA 1
ATOM 3323 C C . SER B 1 199 ? -19.422 2.67 -22.031 1 94.44 199 SER B C 1
ATOM 3325 O O . SER B 1 199 ? -20.016 1.796 -21.391 1 94.44 199 SER B O 1
ATOM 3327 N N . ALA B 1 200 ? -18.688 3.674 -21.531 1 92.88 200 ALA B N 1
ATOM 3328 C CA . ALA B 1 200 ? -18.641 3.854 -20.078 1 92.88 200 ALA B CA 1
ATOM 3329 C C . ALA B 1 200 ? -18.25 5.285 -19.719 1 92.88 200 ALA B C 1
ATOM 3331 O O . ALA B 1 200 ? -18.016 6.113 -20.609 1 92.88 200 ALA B O 1
ATOM 3332 N N . LYS B 1 201 ? -18.281 5.609 -18.469 1 89.44 201 LYS B N 1
ATOM 3333 C CA . LYS B 1 201 ? -18.031 6.961 -17.984 1 89.44 201 LYS B CA 1
ATOM 3334 C C . LYS B 1 201 ? -16.531 7.254 -17.938 1 89.44 201 LYS B C 1
ATOM 3336 O O . LYS B 1 201 ? -16.125 8.367 -17.594 1 89.44 201 LYS B O 1
ATOM 3341 N N . SER B 1 202 ? -15.703 6.266 -18.266 1 88.56 202 SER B N 1
ATOM 3342 C CA . SER B 1 202 ? -14.266 6.441 -18.438 1 88.56 202 SER B CA 1
ATOM 3343 C C . SER B 1 202 ? -13.727 5.52 -19.516 1 88.56 202 SER B C 1
ATOM 3345 O O . SER B 1 202 ? -14.305 4.465 -19.797 1 88.56 202 SER B O 1
ATOM 3347 N N . ILE B 1 203 ? -12.695 5.91 -20.047 1 89.62 203 ILE B N 1
ATOM 3348 C CA . ILE B 1 203 ? -12.047 5.125 -21.094 1 89.62 203 ILE B CA 1
ATOM 3349 C C . ILE B 1 203 ? -11.641 3.76 -20.531 1 89.62 203 ILE B C 1
ATOM 3351 O O . ILE B 1 203 ? -11.906 2.727 -21.156 1 89.62 203 ILE B O 1
ATOM 3355 N N . LYS B 1 204 ? -11.039 3.777 -19.359 1 90.31 204 LYS B N 1
ATOM 3356 C CA . LYS B 1 204 ? -10.594 2.539 -18.719 1 90.31 204 LYS B CA 1
ATOM 3357 C C . LYS B 1 204 ? -11.75 1.558 -18.547 1 90.31 204 LYS B C 1
ATOM 3359 O O . LYS B 1 204 ? -11.625 0.379 -18.891 1 90.31 204 LYS B O 1
ATOM 3364 N N . LYS B 1 205 ? -12.797 2.025 -18.094 1 90.69 205 LYS B N 1
ATOM 3365 C CA . LYS B 1 205 ? -13.961 1.178 -17.859 1 90.69 205 LYS B CA 1
ATOM 3366 C C . LYS B 1 205 ? -14.516 0.627 -19.172 1 90.69 205 LYS B C 1
ATOM 3368 O O . LYS B 1 205 ? -14.922 -0.534 -19.234 1 90.69 205 LYS B O 1
ATOM 3373 N N . ALA B 1 206 ? -14.57 1.453 -20.141 1 92.75 206 ALA B N 1
ATOM 3374 C CA . ALA B 1 206 ? -15.055 1.021 -21.453 1 92.75 206 ALA B CA 1
ATOM 3375 C C . ALA B 1 206 ? -14.164 -0.073 -22.031 1 92.75 206 ALA B C 1
ATOM 3377 O O . ALA B 1 206 ? -14.656 -1.055 -22.594 1 92.75 206 ALA B O 1
ATOM 3378 N N . GLU B 1 207 ? -12.914 0.101 -21.828 1 93.81 207 GLU B N 1
ATOM 3379 C CA . GLU B 1 207 ? -11.969 -0.907 -22.297 1 93.81 207 GLU B CA 1
ATOM 3380 C C . GLU B 1 207 ? -12.172 -2.232 -21.562 1 93.81 207 GLU B C 1
ATOM 3382 O O . GLU B 1 207 ? -12.133 -3.299 -22.188 1 93.81 207 GLU B O 1
ATOM 3387 N N . GLN B 1 208 ? -12.367 -2.172 -20.344 1 92.62 208 GLN B N 1
ATOM 3388 C CA . GLN B 1 208 ? -12.594 -3.361 -19.531 1 92.62 208 GLN B CA 1
ATOM 3389 C C . GLN B 1 208 ? -13.867 -4.086 -19.953 1 92.62 208 GLN B C 1
ATOM 3391 O O . GLN B 1 208 ? -13.891 -5.316 -20.031 1 92.62 208 GLN B O 1
ATOM 3396 N N . SER B 1 209 ? -14.836 -3.303 -20.172 1 92.31 209 SER B N 1
ATOM 3397 C CA . SER B 1 209 ? -16.094 -3.879 -20.625 1 92.31 209 SER B CA 1
ATOM 3398 C C . SER B 1 209 ? -15.93 -4.59 -21.969 1 92.31 209 SER B C 1
ATOM 3400 O O . SER B 1 209 ? -16.469 -5.68 -22.172 1 92.31 209 SER B O 1
ATOM 3402 N N . CYS B 1 210 ? -15.258 -3.934 -22.828 1 94.25 210 CYS B N 1
ATOM 3403 C CA . CYS B 1 210 ? -14.961 -4.555 -24.125 1 94.25 210 CYS B CA 1
ATOM 3404 C C . CYS B 1 210 ? -14.266 -5.895 -23.938 1 94.25 210 CYS B C 1
ATOM 3406 O O . CYS B 1 210 ? -14.672 -6.898 -24.516 1 94.25 210 CYS B O 1
ATOM 3408 N N . ALA B 1 211 ? -13.273 -5.836 -23.109 1 93.88 211 ALA B N 1
ATOM 3409 C CA . ALA B 1 211 ? -12.469 -7.031 -22.875 1 93.88 211 ALA B CA 1
ATOM 3410 C C . ALA B 1 211 ? -13.312 -8.156 -22.281 1 93.88 211 ALA B C 1
ATOM 3412 O O . ALA B 1 211 ? -13.172 -9.32 -22.672 1 93.88 211 ALA B O 1
ATOM 3413 N N . GLN B 1 212 ? -14.141 -7.809 -21.406 1 91.44 212 GLN B N 1
ATOM 3414 C CA . GLN B 1 212 ? -15.016 -8.789 -20.766 1 91.44 212 GLN B CA 1
ATOM 3415 C C . GLN B 1 212 ? -15.914 -9.477 -21.797 1 91.44 212 GLN B C 1
ATOM 3417 O O . GLN B 1 212 ? -16.062 -10.695 -21.781 1 91.44 212 GLN B O 1
ATOM 3422 N N . THR B 1 213 ? -16.469 -8.68 -22.609 1 93.19 213 THR B N 1
ATOM 3423 C CA . THR B 1 213 ? -17.359 -9.195 -23.641 1 93.19 213 THR B CA 1
ATOM 3424 C C . THR B 1 213 ? -16.594 -10.109 -24.594 1 93.19 213 THR B C 1
ATOM 3426 O O . THR B 1 213 ? -17.078 -11.188 -24.953 1 93.19 213 THR B O 1
ATOM 3429 N N . LEU B 1 214 ? -15.453 -9.695 -24.953 1 93.31 214 LEU B N 1
ATOM 3430 C CA . LEU B 1 214 ? -14.641 -10.477 -25.875 1 93.31 214 LEU B CA 1
ATOM 3431 C C . LEU B 1 214 ? -14.234 -11.805 -25.25 1 93.31 214 LEU B C 1
ATOM 3433 O O . LEU B 1 214 ? -14.242 -12.844 -25.906 1 93.31 214 LEU B O 1
ATOM 3437 N N . LEU B 1 215 ? -13.898 -11.781 -24 1 90.56 215 LEU B N 1
ATOM 3438 C CA . LEU B 1 215 ? -13.508 -12.984 -23.281 1 90.56 215 LEU B CA 1
ATOM 3439 C C . LEU B 1 215 ? -14.648 -14 -23.25 1 90.56 215 LEU B C 1
ATOM 3441 O O . LEU B 1 215 ? -14.422 -15.195 -23.438 1 90.56 215 LEU B O 1
ATOM 3445 N N . LYS B 1 216 ? -15.758 -13.492 -23.016 1 89.5 216 LYS B N 1
ATOM 3446 C CA . LYS B 1 216 ? -16.938 -14.352 -23.016 1 89.5 216 LYS B CA 1
ATOM 3447 C C . LYS B 1 216 ? -17.125 -15.016 -24.375 1 89.5 216 LYS B C 1
ATOM 3449 O O . LYS B 1 216 ? -17.406 -16.219 -24.453 1 89.5 216 LYS B O 1
ATOM 3454 N N . LYS B 1 217 ? -16.953 -14.242 -25.359 1 90.5 217 LYS B N 1
ATOM 3455 C CA . LYS B 1 217 ? -17.125 -14.75 -26.719 1 90.5 217 LYS B CA 1
ATOM 3456 C C . LYS B 1 217 ? -16.078 -15.797 -27.047 1 90.5 217 LYS B C 1
ATOM 3458 O O . LYS B 1 217 ? -16.359 -16.766 -27.766 1 90.5 217 LYS B O 1
ATOM 3463 N N . LEU B 1 218 ? -14.938 -15.586 -26.594 1 88.62 218 LEU B N 1
ATOM 3464 C CA . LEU B 1 218 ? -13.836 -16.5 -26.875 1 88.62 218 LEU B CA 1
ATOM 3465 C C . LEU B 1 218 ? -14.023 -17.812 -26.125 1 88.62 218 LEU B C 1
ATOM 3467 O O . LEU B 1 218 ? -13.703 -18.891 -26.641 1 88.62 218 LEU B O 1
ATOM 3471 N N . LYS B 1 219 ? -14.531 -17.734 -24.938 1 82.81 219 LYS B N 1
ATOM 3472 C CA . LYS B 1 219 ? -14.711 -18.922 -24.125 1 82.81 219 LYS B CA 1
ATOM 3473 C C . LYS B 1 219 ? -15.914 -19.734 -24.578 1 82.81 219 LYS B C 1
ATOM 3475 O O . LYS B 1 219 ? -15.961 -20.953 -24.406 1 82.81 219 LYS B O 1
ATOM 3480 N N . GLU B 1 220 ? -16.844 -19.047 -25.031 1 74.81 220 GLU B N 1
ATOM 3481 C CA . GLU B 1 220 ? -18.031 -19.719 -25.547 1 74.81 220 GLU B CA 1
ATOM 3482 C C . GLU B 1 220 ? -17.766 -20.312 -26.938 1 74.81 220 GLU B C 1
ATOM 3484 O O . GLU B 1 220 ? -18.484 -21.203 -27.375 1 74.81 220 GLU B O 1
ATOM 3489 N N . SER B 1 221 ? -16.719 -19.938 -27.531 1 63.5 221 SER B N 1
ATOM 3490 C CA . SER B 1 221 ? -16.438 -20.484 -28.844 1 63.5 221 SER B CA 1
ATOM 3491 C C . SER B 1 221 ? -15.578 -21.75 -28.75 1 63.5 221 SER B C 1
ATOM 3493 O O . SER B 1 221 ? -14.812 -21.906 -27.797 1 63.5 221 SER B O 1
#

InterPro domains:
  IPR000999 Ribonuclease III domain [PF14622] (16-133)
  IPR000999 Ribonuclease III domain [PS00517] (33-41)
  IPR000999 Ribonuclease III domain [PS50142] (1-123)
  IPR000999 Ribonuclease III domain [SM00535] (16-144)
  IPR000999 Ribonuclease III domain [cd00593] (16-144)
  IPR011907 Ribonuclease III [MF_00104] (4-215)
  IPR011907 Ribonuclease III [TIGR02191] (4-218)
  IPR014720 Double-stranded RNA-binding domain [PF00035] (151-218)
  IPR014720 Double-stranded RNA-binding domain [PS50137] (150-220)
  IPR014720 Double-stranded RNA-binding domain [SM00358] (151-219)
  IPR036389 Ribonuclease III, endonuclease domain superfamily [G3DSA:1.10.1520.10] (1-143)
  IPR036389 Ribonuclease III, endonuclease domain superfamily [SSF69065] (3-153)

Organism: Ruthia magnifica subsp. Calyptogena magnifica (NCBI:txid413404)

Secondary structure (DSSP, 8-state):
-HHHHHHTT---SSHHHHHHHTB-GGG-SSSSHHHHHHHHHHHHHHHHHHHHHH-TTS-HHHHHHHHHHHHSHHHHHHHHHHHTGGGT-B--HHHHHTTGGG-HHHHHHHHHHHHHHHHHHS-HHHHHHHHHHHTHHHHHH--TTS--S-HHHHHHHHHHHTTPPPPEEEEEEEESSGGG-EEEEEEEETTTTEEEEEEESSHHHHHHHHHHHHHHHHHH-/-HHHHHHTT---SSHHHHHHHTB-GGG-SSSSHHHHHHHHHHHHHHHHHHHHHH-TTS-HHHHHHHHHHHHSHHHHHHHHHHHTGGGT-B--HHHHHTTGGG-HHHHHHHHHHHHHHHHHHS-HHHHHHHHHHHTHHHHHT--TTS--S-HHHHHHHHHHHTTPPPPEEEEEEEES-GGG-EEEEEEEETTTTEEEEEEESSHHHHHHHHHHHHHHHHHH-

Radius of gyration: 24.61 Å; Cα contacts (8 Å, |Δi|>4): 684; chains: 2; bounding box: 54×58×63 Å

Foldseek 3Di:
DVLLCVLLVHDFPDCVLLLQLQEDCQVDDSHLQVLLVQLLVLLLVLLLVVLCVVCVPDDPVLSVLLSCVCLPLVNQLVLLVSSVSLVVHHHDPVCVVVVVSNDSVSSSSSSSSNLSSVCVRDHSVVSSVSSCVSCVVVVVPDDSPPCSDQLQVVLQVVQVVVPFDHKDKDWDDWDDDDQPIKTKIWIARPVVRDIDIAIDSDSVVRSSVRSNVVVVVVVVD/DVLLCVLLVHDFPDCVLLLQLQEDCQVDDSHLQVLLVQLLVLLLVLLLVVLCVVCVPDDPVLSVLLSCVCLPLVNQLVLLVSSVSLVVHHHDPVCVVVVVSNDSVSSSSSSSSNLSSVCVRDHSVVSSVSSCVSCVVVSVPDDSPPCSDQLQVVLQVVCVVVPFDHKDKDWDDWDDDDQPIKTKIWIAGPVVRDIDIAIDSDSVVRSSVRSNVVVVVVVVD

pLDDT: mean 93.8, std 6.56, range [58.72, 98.88]

Nearest PDB structures (foldseek):
  7r97-assembly1_B  TM=9.098E-01  e=1.880E-21  Escherichia coli K-12
  3n3w-assembly1_B  TM=9.501E-01  e=1.922E-11  Campylobacter jejuni subsp. jejuni NCTC 11168 = ATCC 700819
  3o2r-assembly2_D  TM=9.841E-01  e=1.115E-10  Campylobacter jejuni subsp. jejuni NCTC 11168 = ATCC 700819
  1o0w-assembly1_A  TM=5.781E-01  e=2.956E-14  Thermotoga maritima
  9h4a-assembly1_B  TM=9.428E-01  e=8.074E-07  Arabidopsis thaliana

Solvent-accessible surface area (backbone atoms only — not comparable to full-atom values): 23221 Å² total; per-residue (Å²): 110,67,68,52,28,59,72,52,67,47,83,69,81,54,59,66,41,56,53,33,15,33,18,35,60,70,64,38,89,82,30,16,56,54,32,20,54,39,7,48,28,49,52,46,27,48,49,39,50,50,48,52,67,73,42,77,85,59,54,43,68,57,52,50,50,53,41,52,56,61,70,29,51,70,45,34,27,54,53,27,58,78,57,48,41,56,80,62,52,40,61,17,70,69,45,49,74,70,48,44,56,70,34,48,69,56,36,20,43,29,52,24,2,40,49,21,29,44,34,75,66,61,38,66,69,60,34,42,51,39,52,49,62,74,38,41,69,61,61,73,67,60,54,92,79,51,76,77,56,55,33,45,57,48,38,47,50,54,28,51,74,71,69,43,67,68,70,47,79,41,82,75,45,75,44,71,60,80,94,60,26,36,25,28,27,38,32,36,30,71,83,75,70,43,73,45,73,27,67,26,77,38,64,68,55,7,47,31,50,27,24,41,54,50,43,50,53,57,70,73,95,109,66,67,50,28,58,72,52,66,47,81,70,81,55,59,65,42,56,53,32,13,32,19,36,60,70,62,40,88,85,28,16,57,55,32,21,55,39,8,48,29,47,51,46,27,46,49,39,50,49,47,52,66,75,42,78,85,61,54,44,70,56,52,49,50,53,43,52,56,62,71,29,51,71,44,35,29,54,53,30,58,79,57,49,41,58,80,63,52,41,61,18,71,70,44,48,72,70,48,43,58,71,34,50,68,57,37,20,42,29,53,24,2,40,49,21,30,43,36,75,66,61,38,68,69,59,35,42,51,38,52,50,61,74,39,40,68,61,62,73,69,59,53,90,78,50,75,76,54,53,31,45,58,49,38,47,50,54,29,53,76,73,70,42,66,68,70,48,77,42,82,76,46,74,44,71,61,81,94,58,26,35,23,29,26,36,33,37,31,70,81,76,71,43,74,44,72,26,69,25,78,36,63,70,55,6,46,31,50,25,24,41,53,50,44,51,54,56,68,73,94